Protein 3TM8 (pdb70)

Structure (mmCIF, N/CA/C/O backbone):
data_3TM8
#
_entry.id   3TM8
#
_cell.length_a   47.170
_cell.length_b   79.840
_cell.length_c   84.750
_cell.angle_alpha   90.00
_cell.angle_beta   95.99
_cell.angle_gamma   90.00
#
_symmetry.space_group_name_H-M   'P 1 21 1'
#
loop_
_entity.id
_entity.type
_entity.pdbx_description
1 polymer 'Uncharacterized protein'
2 non-polymer 'PHOSPHATE ION'
3 non-polymer 'FE (III) ION'
4 non-polymer 'DIMETHYL SULFOXIDE'
5 non-polymer 1,2-ETHANEDIOL
6 water water
#
loop_
_atom_site.group_PDB
_atom_site.id
_atom_site.type_symbol
_atom_site.label_atom_id
_atom_site.label_alt_id
_atom_site.label_comp_id
_atom_site.label_asym_id
_atom_site.label_entity_id
_atom_site.label_seq_id
_atom_site.pdbx_PDB_ins_code
_atom_site.Cartn_x
_atom_site.Cartn_y
_atom_site.Cartn_z
_atom_site.occupancy
_atom_site.B_iso_or_equiv
_atom_site.auth_seq_id
_atom_site.auth_comp_id
_atom_site.auth_asym_id
_atom_site.auth_atom_id
_atom_site.pdbx_PDB_model_num
ATOM 1 N N . HIS A 1 20 ? 6.067 -26.632 -27.564 1.00 30.36 0 HIS A N 1
ATOM 2 C CA . HIS A 1 20 ? 7.439 -26.230 -27.272 1.00 29.42 0 HIS A CA 1
ATOM 3 C C . HIS A 1 20 ? 7.699 -24.779 -27.661 1.00 29.42 0 HIS A C 1
ATOM 4 O O . HIS A 1 20 ? 8.276 -24.016 -26.887 1.00 30.29 0 HIS A O 1
ATOM 11 N N . MET A 1 21 ? 7.273 -24.401 -28.862 1.00 23.79 1 MET A N 1
ATOM 12 C CA . MET A 1 21 ? 7.573 -23.070 -29.373 1.00 21.41 1 MET A CA 1
ATOM 13 C C . MET A 1 21 ? 6.692 -21.990 -28.747 1.00 18.75 1 MET A C 1
ATOM 14 O O . MET A 1 21 ? 5.525 -22.208 -28.414 1.00 18.50 1 MET A O 1
ATOM 19 N N . ASP A 1 22 ? 7.288 -20.824 -28.568 1.00 17.15 2 ASP A N 1
ATOM 20 C CA . ASP A 1 22 ? 6.593 -19.704 -27.975 1.00 15.54 2 ASP A CA 1
ATOM 21 C C . ASP A 1 22 ? 6.018 -18.855 -29.090 1.00 10.52 2 ASP A C 1
ATOM 22 O O . ASP A 1 22 ? 6.624 -18.740 -30.157 1.00 9.74 2 ASP A O 1
ATOM 27 N N . TYR A 1 23 ? 4.842 -18.280 -28.837 1.00 8.39 3 TYR A N 1
ATOM 28 C CA . TYR A 1 23 ? 4.207 -17.340 -29.752 1.00 8.06 3 TYR A CA 1
ATOM 29 C C . TYR A 1 23 ? 3.966 -16.006 -29.059 1.00 7.90 3 TYR A C 1
ATOM 30 O O . TYR A 1 23 ? 3.877 -15.934 -27.831 1.00 9.36 3 TYR A O 1
ATOM 39 N N . VAL A 1 24 ? 3.865 -14.953 -29.861 1.00 8.16 4 VAL A N 1
ATOM 40 C CA . VAL A 1 24 ? 3.440 -13.652 -29.361 1.00 9.20 4 VAL A CA 1
ATOM 41 C C . VAL A 1 24 ? 2.334 -13.127 -30.261 1.00 7.72 4 VAL A C 1
ATOM 42 O O . VAL A 1 24 ? 2.298 -13.424 -31.458 1.00 6.77 4 VAL A O 1
ATOM 46 N N . SER A 1 25 ? 1.418 -12.360 -29.678 1.00 8.13 5 SER A N 1
ATOM 47 C CA A SER A 1 25 ? 0.302 -11.843 -30.450 0.50 8.37 5 SER A CA 1
ATOM 48 C CA B SER A 1 25 ? 0.285 -11.800 -30.404 0.50 8.46 5 SER A CA 1
ATOM 49 C C . SER A 1 25 ? 0.676 -10.575 -31.212 1.00 7.40 5 SER A C 1
ATOM 50 O O . SER A 1 25 ? 1.517 -9.780 -30.780 1.00 8.60 5 SER A O 1
ATOM 55 N N . ILE A 1 26 ? 0.051 -10.426 -32.369 1.00 6.03 6 ILE A N 1
ATOM 56 C CA . ILE A 1 26 ? 0.131 -9.210 -33.165 1.00 6.48 6 ILE A CA 1
ATOM 57 C C . ILE A 1 26 ? -1.292 -8.821 -33.561 1.00 6.45 6 ILE A C 1
ATOM 58 O O . ILE A 1 26 ? -2.176 -9.672 -33.632 1.00 7.90 6 ILE A O 1
ATOM 63 N N . ARG A 1 27 ? -1.519 -7.539 -33.814 1.00 5.22 7 ARG A N 1
ATOM 64 C CA . ARG A 1 27 ? -2.829 -7.096 -34.269 1.00 6.24 7 ARG A CA 1
ATOM 65 C C . ARG A 1 27 ? -2.878 -7.149 -35.785 1.00 4.76 7 ARG A C 1
ATOM 66 O O . ARG A 1 27 ? -1.965 -6.705 -36.472 1.00 5.90 7 ARG A O 1
ATOM 74 N N . VAL A 1 28 ? -3.958 -7.706 -36.311 1.00 5.97 8 VAL A N 1
ATOM 75 C CA A VAL A 1 28 ? -4.027 -7.971 -37.738 0.50 6.92 8 VAL A CA 1
ATOM 76 C CA B VAL A 1 28 ? -4.045 -7.972 -37.742 0.50 6.97 8 VAL A CA 1
ATOM 77 C C . VAL A 1 28 ? -3.995 -6.701 -38.587 1.00 5.58 8 VAL A C 1
ATOM 78 O O . VAL A 1 28 ? -3.564 -6.736 -39.735 1.00 6.64 8 VAL A O 1
ATOM 85 N N . SER A 1 29 ? -4.423 -5.574 -38.021 1.00 5.24 9 SER A N 1
ATOM 86 C CA . SER A 1 29 ? -4.404 -4.333 -38.790 1.00 6.86 9 SER A CA 1
ATOM 87 C C . SER A 1 29 ? -2.991 -3.835 -39.100 1.00 6.38 9 SER A C 1
ATOM 88 O O . SER A 1 29 ? -2.838 -2.885 -39.855 1.00 7.67 9 SER A O 1
ATOM 91 N N . THR A 1 30 ? -1.973 -4.468 -38.517 1.00 5.08 10 THR A N 1
ATOM 92 C CA . THR A 1 30 ? -0.585 -4.140 -38.829 1.00 5.73 10 THR A CA 1
ATOM 93 C C . THR A 1 30 ? -0.045 -4.880 -40.054 1.00 6.40 10 THR A C 1
ATOM 94 O O . THR A 1 30 ? 1.103 -4.671 -40.432 1.00 7.36 10 THR A O 1
ATOM 98 N N . LEU A 1 31 ? -0.847 -5.766 -40.648 1.00 6.43 11 LEU A N 1
ATOM 99 C CA . LEU A 1 31 ? -0.420 -6.526 -41.826 1.00 6.64 11 LEU A CA 1
ATOM 100 C C . LEU A 1 31 ? -1.035 -5.891 -43.064 1.00 6.40 11 LEU A C 1
ATOM 101 O O . LEU A 1 31 ? -2.187 -6.162 -43.409 1.00 7.14 11 LEU A O 1
ATOM 106 N N . ARG A 1 32 ? -0.279 -4.997 -43.697 1.00 6.63 12 ARG A N 1
ATOM 107 C CA . ARG A 1 32 ? -0.814 -4.175 -44.770 1.00 7.24 12 ARG A CA 1
ATOM 108 C C . ARG A 1 32 ? 0.278 -3.874 -45.776 1.00 7.10 12 ARG A C 1
ATOM 109 O O . ARG A 1 32 ? 1.466 -3.932 -45.450 1.00 7.94 12 ARG A O 1
ATOM 117 N N . GLY A 1 33 ? -0.126 -3.533 -46.993 1.00 8.47 13 GLY A N 1
ATOM 118 C CA . GLY A 1 33 ? 0.811 -3.059 -47.989 1.00 9.80 13 GLY A CA 1
ATOM 119 C C . GLY A 1 33 ? 1.625 -4.150 -48.649 1.00 9.86 13 GLY A C 1
ATOM 120 O O . GLY A 1 33 ? 1.430 -5.347 -48.399 1.00 10.38 13 GLY A O 1
ATOM 121 N N . ASP A 1 34 ? 2.556 -3.717 -49.491 1.00 10.75 14 ASP A N 1
ATOM 122 C CA . ASP A 1 34 ? 3.290 -4.614 -50.377 1.00 12.89 14 ASP A CA 1
ATOM 123 C C . ASP A 1 34 ? 4.600 -5.182 -49.814 1.00 12.06 14 ASP A C 1
ATOM 124 O O . ASP A 1 34 ? 5.248 -5.995 -50.472 1.00 12.90 14 ASP A O 1
ATOM 129 N N . GLN A 1 35 ? 4.991 -4.780 -48.607 1.00 11.46 15 GLN A N 1
ATOM 130 C CA . GLN A 1 35 ? 6.212 -5.331 -48.021 1.00 10.79 15 GLN A CA 1
ATOM 131 C C . GLN A 1 35 ? 6.038 -6.824 -47.750 1.00 9.72 15 GLN A C 1
ATOM 132 O O . GLN A 1 35 ? 5.041 -7.241 -47.177 1.00 9.90 15 GLN A O 1
ATOM 138 N N . LYS A 1 36 ? 7.011 -7.629 -48.161 1.00 10.34 16 LYS A N 1
ATOM 139 C CA . LYS A 1 36 ? 6.931 -9.069 -47.928 1.00 10.98 16 LYS A CA 1
ATOM 140 C C . LYS A 1 36 ? 7.264 -9.376 -46.476 1.00 11.19 16 LYS A C 1
ATOM 141 O O . LYS A 1 36 ? 8.263 -8.883 -45.945 1.00 12.38 16 LYS A O 1
ATOM 147 N N . ILE A 1 37 ? 6.443 -10.193 -45.826 1.00 10.01 17 ILE A N 1
ATOM 148 C CA . ILE A 1 37 ? 6.703 -10.527 -44.435 1.00 9.33 17 ILE A CA 1
ATOM 149 C C . ILE A 1 37 ? 7.838 -11.542 -44.349 1.00 10.22 17 ILE A C 1
ATOM 150 O O . ILE A 1 37 ? 7.922 -12.443 -45.172 1.00 12.45 17 ILE A O 1
ATOM 155 N N . ASP A 1 38 ? 8.718 -11.382 -43.366 1.00 10.75 18 ASP A N 1
ATOM 156 C CA . ASP A 1 38 ? 9.809 -12.332 -43.136 1.00 11.82 18 ASP A CA 1
ATOM 157 C C . ASP A 1 38 ? 9.534 -13.091 -41.841 1.00 10.85 18 ASP A C 1
ATOM 158 O O . ASP A 1 38 ? 10.432 -13.297 -41.021 1.00 14.61 18 ASP A O 1
ATOM 163 N N . PHE A 1 39 ? 8.275 -13.481 -41.664 1.00 9.47 19 PHE A N 1
ATOM 164 C CA . PHE A 1 39 ? 7.826 -14.280 -40.526 1.00 8.57 19 PHE A CA 1
ATOM 165 C C . PHE A 1 39 ? 6.545 -15.013 -40.922 1.00 7.22 19 PHE A C 1
ATOM 166 O O . PHE A 1 39 ? 5.816 -14.558 -41.803 1.00 8.91 19 PHE A O 1
ATOM 174 N N . ASN A 1 40 ? 6.282 -16.164 -40.305 1.00 6.87 20 ASN A N 1
ATOM 175 C CA . ASN A 1 40 ? 4.963 -16.787 -40.408 1.00 7.42 20 ASN A CA 1
ATOM 176 C C . ASN A 1 40 ? 3.958 -16.070 -39.515 1.00 6.79 20 ASN A C 1
ATOM 177 O O . ASN A 1 40 ? 4.335 -15.460 -38.523 1.00 7.36 20 ASN A O 1
ATOM 182 N N . ALA A 1 41 ? 2.670 -16.206 -39.827 1.00 6.68 21 ALA A N 1
ATOM 183 C CA . ALA A 1 41 ? 1.618 -15.758 -38.912 1.00 6.75 21 ALA A CA 1
ATOM 184 C C . ALA A 1 41 ? 0.539 -16.826 -38.806 1.00 6.66 21 ALA A C 1
ATOM 185 O O . ALA A 1 41 ? 0.196 -17.489 -39.792 1.00 7.62 21 ALA A O 1
ATOM 187 N N . TYR A 1 42 ? 0.028 -16.984 -37.593 1.00 6.46 22 TYR A N 1
ATOM 188 C CA . TYR A 1 42 ? -0.859 -18.071 -37.230 1.00 6.48 22 TYR A CA 1
ATOM 189 C C . TYR A 1 42 ? -2.203 -17.536 -36.764 1.00 6.02 22 TYR A C 1
ATOM 190 O O . TYR A 1 42 ? -2.278 -16.476 -36.136 1.00 6.81 22 TYR A O 1
ATOM 199 N N . VAL A 1 43 ? -3.263 -18.271 -37.090 1.00 6.48 23 VAL A N 1
ATOM 200 C CA . VAL A 1 43 ? -4.603 -17.989 -36.596 1.00 7.08 23 VAL A CA 1
ATOM 201 C C . VAL A 1 43 ? -4.927 -19.030 -35.527 1.00 6.52 23 VAL A C 1
ATOM 202 O O . VAL A 1 43 ? -4.666 -20.223 -35.707 1.00 8.39 23 VAL A O 1
ATOM 206 N N . LYS A 1 44 ? -5.490 -18.584 -34.412 1.00 7.52 24 LYS A N 1
ATOM 207 C CA . LYS A 1 44 ? -5.851 -19.504 -33.344 1.00 8.52 24 LYS A CA 1
ATOM 208 C C . LYS A 1 44 ? -7.204 -20.143 -33.632 1.00 8.62 24 LYS A C 1
ATOM 209 O O . LYS A 1 44 ? -8.204 -19.448 -33.763 1.00 10.40 24 LYS A O 1
ATOM 215 N N . ILE A 1 45 ? -7.223 -21.468 -33.756 1.00 7.69 25 ILE A N 1
ATOM 216 C CA A ILE A 1 45 ? -8.471 -22.196 -33.936 0.50 8.69 25 ILE A CA 1
ATOM 217 C CA B ILE A 1 45 ? -8.461 -22.215 -33.964 0.50 8.64 25 ILE A CA 1
ATOM 218 C C . ILE A 1 45 ? -8.529 -23.317 -32.914 1.00 8.51 25 ILE A C 1
ATOM 219 O O . ILE A 1 45 ? -7.603 -24.116 -32.810 1.00 9.36 25 ILE A O 1
ATOM 228 N N . ASN A 1 46 ? -9.614 -23.361 -32.146 1.00 9.33 26 ASN A N 1
ATOM 229 C CA . ASN A 1 46 ? -9.728 -24.329 -31.062 1.00 10.54 26 ASN A CA 1
ATOM 230 C C . ASN A 1 46 ? -8.473 -24.331 -30.186 1.00 12.05 26 ASN A C 1
ATOM 231 O O . ASN A 1 46 ? -7.970 -25.386 -29.791 1.00 13.67 26 ASN A O 1
ATOM 236 N N . ASP A 1 47 ? -7.979 -23.127 -29.903 1.00 12.22 27 ASP A N 1
ATOM 237 C CA . ASP A 1 47 ? -6.798 -22.897 -29.064 1.00 13.75 27 ASP A CA 1
ATOM 238 C C . ASP A 1 47 ? -5.481 -23.509 -29.564 1.00 13.05 27 ASP A C 1
ATOM 239 O O . ASP A 1 47 ? -4.552 -23.704 -28.781 1.00 15.29 27 ASP A O 1
ATOM 244 N N . LYS A 1 48 ? -5.400 -23.788 -30.862 1.00 9.99 28 LYS A N 1
ATOM 245 C CA . LYS A 1 48 ? -4.151 -24.210 -31.487 1.00 9.43 28 LYS A CA 1
ATOM 246 C C . LYS A 1 48 ? -3.725 -23.154 -32.488 1.00 8.63 28 LYS A C 1
ATOM 247 O O . LYS A 1 48 ? -4.578 -22.518 -33.108 1.00 7.82 28 LYS A O 1
ATOM 253 N N . MET A 1 49 ? -2.414 -23.001 -32.668 1.00 8.45 29 MET A N 1
ATOM 254 C CA . MET A 1 49 ? -1.877 -22.003 -33.588 1.00 8.57 29 MET A CA 1
ATOM 255 C C . MET A 1 49 ? -1.738 -22.607 -34.972 1.00 7.81 29 MET A C 1
ATOM 256 O O . MET A 1 49 ? -0.888 -23.464 -35.205 1.00 9.63 29 MET A O 1
ATOM 261 N N . ILE A 1 50 ? -2.582 -22.166 -35.891 1.00 6.42 30 ILE A N 1
ATOM 262 C CA . ILE A 1 50 ? -2.638 -22.748 -37.219 1.00 8.37 30 ILE A CA 1
ATOM 263 C C . ILE A 1 50 ? -1.987 -21.821 -38.238 1.00 7.57 30 ILE A C 1
ATOM 264 O O . ILE A 1 50 ? -2.392 -20.667 -38.395 1.00 7.09 30 ILE A O 1
ATOM 269 N N . LEU A 1 51 ? -0.971 -22.319 -38.930 1.00 7.35 31 LEU A N 1
ATOM 270 C CA . LEU A 1 51 ? -0.261 -21.508 -39.914 1.00 7.81 31 LEU A CA 1
ATOM 271 C C . LEU A 1 51 ? -1.222 -20.983 -40.978 1.00 7.77 31 LEU A C 1
ATOM 272 O O . LEU A 1 51 ? -1.979 -21.755 -41.568 1.00 8.44 31 LEU A O 1
ATOM 277 N N . TYR A 1 52 ? -1.186 -19.673 -41.219 1.00 7.00 32 TYR A N 1
ATOM 278 C CA . TYR A 1 52 ? -2.087 -19.043 -42.174 1.00 7.57 32 TYR A CA 1
ATOM 279 C C . TYR A 1 52 ? -1.333 -18.148 -43.169 1.00 7.54 32 TYR A C 1
ATOM 280 O O . TYR A 1 52 ? -1.602 -18.190 -44.369 1.00 9.34 32 TYR A O 1
ATOM 289 N N . LEU A 1 53 ? -0.402 -17.336 -42.668 1.00 7.91 33 LEU A N 1
ATOM 290 C CA . LEU A 1 53 ? 0.430 -16.502 -43.529 1.00 8.27 33 LEU A CA 1
ATOM 291 C C . LEU A 1 53 ? 1.861 -17.014 -43.499 1.00 8.39 33 LEU A C 1
ATOM 292 O O . LEU A 1 53 ? 2.399 -17.331 -42.437 1.00 8.89 33 LEU A O 1
ATOM 297 N N . ARG A 1 54 ? 2.484 -17.072 -44.665 1.00 10.11 34 ARG A N 1
ATOM 298 C CA . ARG A 1 54 ? 3.820 -17.639 -44.766 1.00 10.84 34 ARG A CA 1
ATOM 299 C C . ARG A 1 54 ? 4.856 -16.596 -45.121 1.00 10.51 34 ARG A C 1
ATOM 300 O O . ARG A 1 54 ? 4.540 -15.585 -45.732 1.00 11.16 34 ARG A O 1
ATOM 308 N N . ARG A 1 55 ? 6.102 -16.861 -44.739 1.00 11.46 35 ARG A N 1
ATOM 309 C CA . ARG A 1 55 ? 7.209 -15.997 -45.111 1.00 11.71 35 ARG A CA 1
ATOM 310 C C . ARG A 1 55 ? 7.130 -15.701 -46.605 1.00 11.55 35 ARG A C 1
ATOM 311 O O . ARG A 1 55 ? 6.980 -16.610 -47.422 1.00 12.08 35 ARG A O 1
ATOM 319 N N . GLY A 1 56 ? 7.207 -14.423 -46.956 1.00 11.50 36 GLY A N 1
ATOM 320 C CA . GLY A 1 56 ? 7.163 -14.006 -48.346 1.00 11.98 36 GLY A CA 1
ATOM 321 C C . GLY A 1 56 ? 5.825 -13.416 -48.768 1.00 12.47 36 GLY A C 1
ATOM 322 O O . GLY A 1 56 ? 5.716 -12.819 -49.837 1.00 15.71 36 GLY A O 1
ATOM 323 N N . ASP A 1 57 ? 4.799 -13.576 -47.938 1.00 11.60 37 ASP A N 1
ATOM 324 C CA . ASP A 1 57 ? 3.475 -13.039 -48.278 1.00 11.76 37 ASP A CA 1
ATOM 325 C C . ASP A 1 57 ? 3.398 -11.510 -48.161 1.00 10.92 37 ASP A C 1
ATOM 326 O O . ASP A 1 57 ? 4.127 -10.892 -47.389 1.00 10.48 37 ASP A O 1
ATOM 331 N N . SER A 1 58 ? 2.502 -10.906 -48.931 1.00 11.00 38 SER A N 1
ATOM 332 C CA . SER A 1 58 ? 2.220 -9.474 -48.795 1.00 10.51 38 SER A CA 1
ATOM 333 C C . SER A 1 58 ? 0.725 -9.228 -48.978 1.00 9.87 38 SER A C 1
ATOM 334 O O . SER A 1 58 ? -0.021 -10.151 -49.306 1.00 10.72 38 SER A O 1
ATOM 337 N N . PHE A 1 59 ? 0.285 -7.988 -48.775 1.00 8.82 39 PHE A N 1
ATOM 338 C CA . PHE A 1 59 ? -1.139 -7.738 -48.589 1.00 9.04 39 PHE A CA 1
ATOM 339 C C . PHE A 1 59 ? -1.671 -6.526 -49.323 1.00 10.58 39 PHE A C 1
ATOM 340 O O . PHE A 1 59 ? -2.741 -6.005 -48.994 1.00 11.17 39 PHE A O 1
ATOM 348 N N . GLU A 1 60 ? -0.940 -6.111 -50.351 1.00 10.81 40 GLU A N 1
ATOM 349 C CA . GLU A 1 60 ? -1.357 -4.972 -51.159 1.00 11.08 40 GLU A CA 1
ATOM 350 C C . GLU A 1 60 ? -2.530 -5.339 -52.077 1.00 11.34 40 GLU A C 1
ATOM 351 O O . GLU A 1 60 ? -2.687 -6.497 -52.477 1.00 12.75 40 GLU A O 1
ATOM 357 N N . GLY A 1 61 ? -3.359 -4.352 -52.406 1.00 12.28 41 GLY A N 1
ATOM 358 C CA . GLY A 1 61 ? -4.463 -4.562 -53.331 1.00 13.79 41 GLY A CA 1
ATOM 359 C C . GLY A 1 61 ? -5.399 -5.683 -52.915 1.00 13.78 41 GLY A C 1
ATOM 360 O O . GLY A 1 61 ? -5.821 -5.751 -51.762 1.00 13.02 41 GLY A O 1
ATOM 361 N N . GLU A 1 62 ? -5.711 -6.570 -53.855 1.00 15.14 42 GLU A N 1
ATOM 362 C CA . GLU A 1 62 ? -6.645 -7.665 -53.604 1.00 16.97 42 GLU A CA 1
ATOM 363 C C . GLU A 1 62 ? -6.112 -8.697 -52.613 1.00 15.13 42 GLU A C 1
ATOM 364 O O . GLU A 1 62 ? -6.878 -9.494 -52.066 1.00 14.90 42 GLU A O 1
ATOM 370 N N . ARG A 1 63 ? -4.807 -8.680 -52.370 1.00 13.95 43 ARG A N 1
ATOM 371 C CA . ARG A 1 63 ? -4.225 -9.615 -51.416 1.00 12.59 43 ARG A CA 1
ATOM 372 C C . ARG A 1 63 ? -4.737 -9.356 -50.007 1.00 11.37 43 ARG A C 1
ATOM 373 O O . ARG A 1 63 ? -4.698 -10.241 -49.159 1.00 12.07 43 ARG A O 1
ATOM 381 N N . LEU A 1 64 ? -5.233 -8.149 -49.754 1.00 10.14 44 LEU A N 1
ATOM 382 C CA . LEU A 1 64 ? -5.752 -7.828 -48.434 1.00 10.37 44 LEU A CA 1
ATOM 383 C C . LEU A 1 64 ? -7.002 -8.636 -48.095 1.00 10.92 44 LEU A C 1
ATOM 384 O O . LEU A 1 64 ? -7.337 -8.796 -46.928 1.00 10.63 44 LEU A O 1
ATOM 389 N N . LYS A 1 65 ? -7.684 -9.154 -49.112 1.00 11.89 45 LYS A N 1
ATOM 390 C CA . LYS A 1 65 ? -8.886 -9.953 -48.876 1.00 12.42 45 LYS A CA 1
ATOM 391 C C . LYS A 1 65 ? -8.617 -11.160 -47.975 1.00 11.25 45 LYS A C 1
ATOM 392 O O . LYS A 1 65 ? -9.512 -11.640 -47.280 1.00 11.27 45 LYS A O 1
ATOM 398 N N . ARG A 1 66 ? -7.380 -11.641 -47.984 1.00 9.79 46 ARG A N 1
ATOM 399 C CA . ARG A 1 66 ? -6.989 -12.741 -47.109 1.00 11.27 46 ARG A CA 1
ATOM 400 C C . ARG A 1 66 ? -7.178 -12.399 -45.629 1.00 8.65 46 ARG A C 1
ATOM 401 O O . ARG A 1 66 ? -7.219 -13.291 -44.782 1.00 9.30 46 ARG A O 1
ATOM 409 N N . LEU A 1 67 ? -7.272 -11.108 -45.320 1.00 7.72 47 LEU A N 1
ATOM 410 C CA . LEU A 1 67 ? -7.386 -10.657 -43.940 1.00 8.29 47 LEU A CA 1
ATOM 411 C C . LEU A 1 67 ? -8.726 -9.981 -43.656 1.00 9.10 47 LEU A C 1
ATOM 412 O O . LEU A 1 67 ? -8.939 -9.482 -42.554 1.00 9.71 47 LEU A O 1
ATOM 417 N N . LYS A 1 68 ? -9.610 -9.970 -44.650 1.00 9.57 48 LYS A N 1
ATOM 418 C CA . LYS A 1 68 ? -10.904 -9.295 -44.540 1.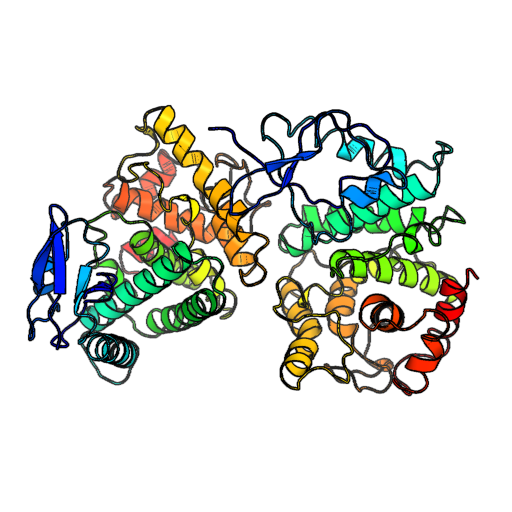00 10.96 48 LYS A CA 1
ATOM 419 C C . LYS A 1 68 ? -12.065 -10.272 -44.369 1.00 10.52 48 LYS A C 1
ATOM 420 O O . LYS A 1 68 ? -11.999 -11.413 -44.818 1.00 10.60 48 LYS A O 1
ATOM 426 N N . ASP A 1 69 ? -13.134 -9.807 -43.728 1.00 9.87 49 ASP A N 1
ATOM 427 C CA . ASP A 1 69 ? -14.376 -10.577 -43.601 1.00 10.80 49 ASP A CA 1
ATOM 428 C C . ASP A 1 69 ? -14.222 -11.847 -42.769 1.00 10.03 49 ASP A C 1
ATOM 429 O O . ASP A 1 69 ? -15.036 -12.766 -42.882 1.00 11.29 49 ASP A O 1
ATOM 434 N N . LYS A 1 70 ? -13.197 -11.885 -41.925 1.00 8.74 50 LYS A N 1
ATOM 435 C CA . LYS A 1 70 ? -12.874 -13.091 -41.171 1.00 8.52 50 LYS A CA 1
ATOM 436 C C . LYS A 1 70 ? -12.848 -12.827 -39.666 1.00 9.26 50 LYS A C 1
ATOM 437 O O . LYS A 1 70 ? -12.441 -13.684 -38.892 1.00 9.79 50 LYS A O 1
ATOM 443 N N . LYS A 1 71 ? -13.299 -11.639 -39.263 1.00 8.97 51 LYS A N 1
ATOM 444 C CA . LYS A 1 71 ? -13.317 -11.237 -37.855 1.00 9.50 51 LYS A CA 1
ATOM 445 C C . LYS A 1 71 ? -11.953 -11.399 -37.185 1.00 9.73 51 LYS A C 1
ATOM 446 O O . LYS A 1 71 ? -11.862 -11.706 -35.996 1.00 12.03 51 LYS A O 1
ATOM 452 N N . LEU A 1 72 ? -10.889 -11.177 -37.950 1.00 7.95 52 LEU A N 1
ATOM 453 C CA . LEU A 1 72 ? -9.540 -11.300 -37.425 1.00 9.22 52 LEU A CA 1
ATOM 454 C C . LEU A 1 72 ? -9.193 -10.069 -36.597 1.00 9.59 52 LEU A C 1
ATOM 455 O O . LEU A 1 72 ? -9.369 -8.928 -37.035 1.00 12.71 52 LEU A O 1
ATOM 460 N N . ARG A 1 73 ? -8.733 -10.305 -35.382 1.00 8.18 53 ARG A N 1
ATOM 461 C CA . ARG A 1 73 ? -8.305 -9.228 -34.507 1.00 9.41 53 ARG A CA 1
ATOM 462 C C . ARG A 1 73 ? -6.837 -9.442 -34.143 1.00 9.51 53 ARG A C 1
ATOM 463 O O . ARG A 1 73 ? -5.992 -8.613 -34.463 1.00 11.46 53 ARG A O 1
ATOM 471 N N . LYS A 1 74 ? -6.538 -10.553 -33.472 1.00 8.99 54 LYS A N 1
ATOM 472 C CA . LYS A 1 74 ? -5.164 -10.917 -33.155 1.00 9.26 54 LYS A CA 1
ATOM 473 C C . LYS A 1 74 ? -4.768 -12.149 -33.940 1.00 8.35 54 LYS A C 1
ATOM 474 O O . LYS A 1 74 ? -5.561 -13.084 -34.114 1.00 10.82 54 LYS A O 1
ATOM 480 N N . MET A 1 75 ? -3.524 -12.146 -34.404 1.00 7.41 55 MET A N 1
ATOM 481 C CA . MET A 1 75 ? -2.886 -13.340 -34.918 1.00 7.51 55 MET A CA 1
ATOM 482 C C . MET A 1 75 ? -1.615 -13.519 -34.113 1.00 6.34 55 MET A C 1
ATOM 483 O O . MET A 1 75 ? -1.346 -12.739 -33.197 1.00 6.84 55 MET A O 1
ATOM 488 N N . TYR A 1 76 ? -0.845 -14.552 -34.439 1.00 6.26 56 TYR A N 1
ATOM 489 C CA . TYR A 1 76 ? 0.278 -14.941 -33.609 1.00 6.16 56 TYR A CA 1
ATOM 490 C C . TYR A 1 76 ? 1.496 -15.186 -34.474 1.00 6.08 56 TYR A C 1
ATOM 491 O O . TYR A 1 76 ? 1.382 -15.638 -35.619 1.00 7.74 56 TYR A O 1
ATOM 500 N N . ILE A 1 77 ? 2.665 -14.866 -33.931 1.00 5.93 57 ILE A N 1
ATOM 501 C CA . ILE A 1 77 ? 3.922 -15.140 -34.613 1.00 6.33 57 ILE A CA 1
ATOM 502 C C . ILE A 1 77 ? 4.820 -15.881 -33.641 1.00 6.21 57 ILE A C 1
ATOM 503 O O . ILE A 1 77 ? 4.627 -15.815 -32.424 1.00 6.26 57 ILE A O 1
ATOM 508 N N . LEU A 1 78 ? 5.802 -16.598 -34.170 1.00 7.02 58 LEU A N 1
ATOM 509 C CA . LEU A 1 78 ? 6.798 -17.218 -33.312 1.00 7.67 58 LEU A CA 1
ATOM 510 C C . LEU A 1 78 ? 7.581 -16.128 -32.601 1.00 8.34 58 LEU A C 1
ATOM 511 O O . LEU A 1 78 ? 8.011 -15.156 -33.218 1.00 7.69 58 LEU A O 1
ATOM 516 N N . THR A 1 79 ? 7.783 -16.299 -31.305 1.00 9.59 59 THR A N 1
ATOM 517 C CA . THR A 1 79 ? 8.523 -15.315 -30.535 1.00 11.29 59 THR A CA 1
ATOM 518 C C . THR A 1 79 ? 9.917 -15.120 -31.124 1.00 10.86 59 THR A C 1
ATOM 519 O O . THR A 1 79 ? 10.469 -14.022 -31.100 1.00 10.98 59 THR A O 1
ATOM 523 N N . ASP A 1 80 ? 10.474 -16.184 -31.688 1.00 10.88 60 ASP A N 1
ATOM 524 C CA . ASP A 1 80 ? 11.811 -16.113 -32.264 1.00 12.94 60 ASP A CA 1
ATOM 525 C C . ASP A 1 80 ? 11.850 -15.224 -33.509 1.00 12.26 60 ASP A C 1
ATOM 526 O O . ASP A 1 80 ? 12.921 -14.813 -33.950 1.00 15.65 60 ASP A O 1
ATOM 531 N N . GLU A 1 81 ? 10.683 -14.921 -34.067 1.00 10.63 61 GLU A N 1
ATOM 532 C CA . GLU A 1 81 ? 10.592 -14.066 -35.250 1.00 10.57 61 GLU A CA 1
ATOM 533 C C . GLU A 1 81 ? 10.067 -12.662 -34.931 1.00 9.34 61 GLU A C 1
ATOM 534 O O . GLU A 1 81 ? 9.752 -11.879 -35.833 1.00 9.97 61 GLU A O 1
ATOM 540 N N . GLU A 1 82 ? 9.995 -12.330 -33.650 1.00 9.12 62 GLU A N 1
ATOM 541 C CA . GLU A 1 82 ? 9.426 -11.048 -33.256 1.00 9.69 62 GLU A CA 1
ATOM 542 C C . GLU A 1 82 ? 10.232 -9.863 -33.796 1.00 9.20 62 GLU A C 1
ATOM 543 O O . GLU A 1 82 ? 9.664 -8.835 -34.177 1.00 9.94 62 GLU A O 1
ATOM 549 N N . ASN A 1 83 ? 11.551 -10.002 -33.845 1.00 9.76 63 ASN A N 1
ATOM 550 C CA . ASN A 1 83 ? 12.371 -8.921 -34.381 1.00 11.86 63 ASN A CA 1
ATOM 551 C C . ASN A 1 83 ? 12.043 -8.644 -35.848 1.00 10.60 63 ASN A C 1
ATOM 552 O O . ASN A 1 83 ? 11.983 -7.488 -36.270 1.00 11.52 63 ASN A O 1
ATOM 557 N N . SER A 1 84 ? 11.837 -9.702 -36.629 1.00 10.02 64 SER A N 1
ATOM 558 C CA A SER A 1 84 ? 11.449 -9.542 -38.026 0.50 11.07 64 SER A CA 1
ATOM 559 C CA B SER A 1 84 ? 11.450 -9.550 -38.029 0.50 9.85 64 SER A CA 1
ATOM 560 C C . SER A 1 84 ? 10.128 -8.784 -38.150 1.00 8.97 64 SER A C 1
ATOM 561 O O . SER A 1 84 ? 9.971 -7.921 -39.025 1.00 10.75 64 SER A O 1
ATOM 566 N N . TYR A 1 85 ? 9.177 -9.099 -37.272 1.00 8.26 65 TYR A N 1
ATOM 567 C CA . TYR A 1 85 ? 7.896 -8.401 -37.246 1.00 7.12 65 TYR A CA 1
ATOM 568 C C . TYR A 1 85 ? 8.066 -6.924 -36.872 1.00 6.58 65 TYR A C 1
ATOM 569 O O . TYR A 1 85 ? 7.500 -6.036 -37.515 1.00 7.19 65 TYR A O 1
ATOM 578 N N . ARG A 1 86 ? 8.846 -6.658 -35.833 1.00 7.85 66 ARG A N 1
ATOM 579 C CA . ARG A 1 86 ? 9.029 -5.277 -35.402 1.00 8.96 66 ARG A CA 1
ATOM 580 C C . ARG A 1 86 ? 9.648 -4.427 -36.505 1.00 9.31 66 ARG A C 1
ATOM 581 O O . ARG A 1 86 ? 9.258 -3.269 -36.710 1.00 9.96 66 ARG A O 1
ATOM 589 N N . THR A 1 87 ? 10.625 -4.986 -37.214 1.00 9.42 67 THR A N 1
ATOM 590 C CA A THR A 1 87 ? 11.274 -4.242 -38.291 0.50 9.21 67 THR A CA 1
ATOM 591 C CA B THR A 1 87 ? 11.276 -4.248 -38.287 0.50 9.87 67 THR A CA 1
ATOM 592 C C . THR A 1 87 ? 10.332 -4.075 -39.478 1.00 9.20 67 THR A C 1
ATOM 593 O O . THR A 1 87 ? 10.325 -3.031 -40.121 1.00 9.40 67 THR A O 1
ATOM 600 N N . TYR A 1 88 ? 9.527 -5.096 -39.753 1.00 8.09 68 TYR A N 1
ATOM 601 C CA . TYR A 1 88 ? 8.507 -5.006 -40.792 1.00 8.33 68 TYR A CA 1
ATOM 602 C C . TYR A 1 88 ? 7.555 -3.847 -40.519 1.00 7.57 68 TYR A C 1
ATOM 603 O O . TYR A 1 88 ? 7.273 -3.029 -41.399 1.00 7.75 68 TYR A O 1
ATOM 612 N N . LEU A 1 89 ? 7.073 -3.770 -39.287 1.00 7.78 69 LEU A N 1
ATOM 613 C CA . LEU A 1 89 ? 6.102 -2.747 -38.935 1.00 7.49 69 LEU A CA 1
ATOM 614 C C . LEU A 1 89 ? 6.694 -1.347 -39.008 1.00 7.45 69 LEU A C 1
ATOM 615 O O . LEU A 1 89 ? 6.092 -0.428 -39.568 1.00 8.04 69 LEU A O 1
ATOM 620 N N . GLN A 1 90 ? 7.893 -1.187 -38.463 1.00 8.65 70 GLN A N 1
ATOM 621 C CA . GLN A 1 90 ? 8.498 0.133 -38.449 1.00 10.31 70 GLN A CA 1
ATOM 622 C C . GLN A 1 90 ? 8.795 0.596 -39.873 1.00 8.48 70 GLN A C 1
ATOM 623 O O . GLN A 1 90 ? 8.575 1.764 -40.212 1.00 9.02 70 GLN A O 1
ATOM 629 N N . LYS A 1 91 ? 9.281 -0.311 -40.714 1.00 8.89 71 LYS A N 1
ATOM 630 C CA . LYS A 1 91 ? 9.509 0.029 -42.119 1.00 9.02 71 LYS A CA 1
ATOM 631 C C . LYS A 1 91 ? 8.207 0.402 -42.840 1.00 8.73 71 LYS A C 1
ATOM 632 O O . LYS A 1 91 ? 8.170 1.349 -43.617 1.00 9.16 71 LYS A O 1
ATOM 638 N N . ASN A 1 92 ? 7.134 -0.331 -42.571 1.00 8.25 72 ASN A N 1
ATOM 639 C CA . ASN A 1 92 ? 5.848 -0.010 -43.172 1.00 7.17 72 ASN A CA 1
ATOM 640 C C . ASN A 1 92 ? 5.414 1.401 -42.825 1.00 6.11 72 ASN A C 1
ATOM 641 O O . ASN A 1 92 ? 5.026 2.181 -43.697 1.00 8.50 72 ASN A O 1
ATOM 646 N N . ILE A 1 93 ? 5.464 1.735 -41.542 1.00 6.91 73 ILE A N 1
ATOM 647 C CA A ILE A 1 93 ? 5.039 3.047 -41.045 0.50 9.19 73 ILE A CA 1
ATOM 648 C CA B ILE A 1 93 ? 4.968 3.051 -41.157 0.50 8.71 73 ILE A CA 1
ATOM 649 C C . ILE A 1 93 ? 5.897 4.178 -41.614 1.00 8.93 73 ILE A C 1
ATOM 650 O O . ILE A 1 93 ? 5.415 5.207 -42.075 1.00 8.65 73 ILE A O 1
ATOM 659 N N . GLU A 1 94 ? 7.208 3.989 -41.544 1.00 9.02 74 GLU A N 1
ATOM 660 C CA . GLU A 1 94 ? 8.120 5.018 -42.036 1.00 10.05 74 GLU A CA 1
ATOM 661 C C . GLU A 1 94 ? 7.901 5.264 -43.521 1.00 10.53 74 GLU A C 1
ATOM 662 O O . GLU A 1 94 ? 7.832 6.412 -43.971 1.00 13.17 74 GLU A O 1
ATOM 668 N N . THR A 1 95 ? 7.788 4.186 -44.289 1.00 9.96 75 THR A N 1
ATOM 669 C CA . THR A 1 95 ? 7.593 4.329 -45.724 1.00 11.06 75 THR A CA 1
ATOM 670 C C . THR A 1 95 ? 6.228 4.951 -46.043 1.00 9.39 75 THR A C 1
ATOM 671 O O . THR A 1 95 ? 6.143 5.829 -46.892 1.00 11.48 75 THR A O 1
ATOM 675 N N . ALA A 1 96 ? 5.175 4.524 -45.347 1.00 7.96 76 ALA A N 1
ATOM 676 C CA . ALA A 1 96 ? 3.825 5.023 -45.621 1.00 8.31 76 ALA A CA 1
ATOM 677 C C . ALA A 1 96 ? 3.643 6.517 -45.345 1.00 7.38 76 ALA A C 1
ATOM 678 O O . ALA A 1 96 ? 2.998 7.215 -46.120 1.00 8.61 76 ALA A O 1
ATOM 680 N N . TYR A 1 97 ? 4.177 7.003 -44.231 1.00 7.31 77 TYR A N 1
ATOM 681 C CA . TYR A 1 97 ? 4.031 8.427 -43.909 1.00 8.43 77 TYR A CA 1
ATOM 682 C C . TYR A 1 97 ? 4.910 9.337 -44.777 1.00 8.79 77 TYR A C 1
ATOM 683 O O . TYR A 1 97 ? 4.664 10.531 -44.863 1.00 10.45 77 TYR A O 1
ATOM 692 N N . ASP A 1 98 ? 5.930 8.768 -45.410 1.00 9.25 78 ASP A N 1
ATOM 693 C CA . ASP A 1 98 ? 6.859 9.515 -46.259 1.00 10.56 78 ASP A CA 1
ATOM 694 C C . ASP A 1 98 ? 6.160 10.038 -47.521 1.00 12.07 78 ASP A C 1
ATOM 695 O O . ASP A 1 98 ? 5.738 9.259 -48.372 1.00 13.78 78 ASP A O 1
ATOM 700 N N . ASP A 1 99 ? 6.051 11.357 -47.650 1.00 12.31 79 ASP A N 1
ATOM 701 C CA . ASP A 1 99 ? 5.372 11.956 -48.799 1.00 13.87 79 ASP A CA 1
ATOM 702 C C . ASP A 1 99 ? 6.239 12.036 -50.061 1.00 14.05 79 ASP A C 1
ATOM 703 O O . ASP A 1 99 ? 5.769 12.498 -51.098 1.00 15.73 79 ASP A O 1
ATOM 708 N N . THR A 1 100 ? 7.493 11.591 -49.982 1.00 12.77 80 THR A N 1
ATOM 709 C CA . THR A 1 100 ? 8.421 11.748 -51.103 1.00 12.97 80 THR A CA 1
ATOM 710 C C . THR A 1 100 ? 8.570 10.510 -51.994 1.00 15.75 80 THR A C 1
ATOM 711 O O . THR A 1 100 ? 9.314 10.543 -52.972 1.00 18.74 80 THR A O 1
ATOM 715 N N . THR A 1 101 ? 7.876 9.424 -51.667 1.00 17.37 81 THR A N 1
ATOM 716 C CA . THR A 1 101 ? 8.150 8.137 -52.307 1.00 19.41 81 THR A CA 1
ATOM 717 C C . THR A 1 101 ? 7.468 7.936 -53.658 1.00 21.56 81 THR A C 1
ATOM 718 O O . THR A 1 101 ? 7.971 7.201 -54.509 1.00 23.88 81 THR A O 1
ATOM 722 N N . GLY A 1 102 ? 6.315 8.565 -53.847 1.00 20.58 82 GLY A N 1
ATOM 723 C CA . GLY A 1 102 ? 5.519 8.318 -55.035 1.00 21.34 82 GLY A CA 1
ATOM 724 C C . GLY A 1 102 ? 4.778 6.993 -54.947 1.00 22.01 82 GLY A C 1
ATOM 725 O O . GLY A 1 102 ? 4.202 6.524 -55.931 1.00 23.56 82 GLY A O 1
ATOM 726 N N . LYS A 1 103 ? 4.803 6.385 -53.765 1.00 20.20 83 LYS A N 1
ATOM 727 C CA . LYS A 1 103 ? 4.094 5.132 -53.519 1.00 19.57 83 LYS A CA 1
ATOM 728 C C . LYS A 1 103 ? 2.599 5.327 -53.740 1.00 18.14 83 LYS A C 1
ATOM 729 O O . LYS A 1 103 ? 2.060 6.381 -53.414 1.00 18.28 83 LYS A O 1
ATOM 735 N N . ASP A 1 104 ? 1.935 4.306 -54.282 1.00 17.32 84 ASP A N 1
ATOM 736 C CA . ASP A 1 104 ? 0.492 4.345 -54.501 1.00 17.32 84 ASP A CA 1
ATOM 737 C C . ASP A 1 104 ? -0.228 4.775 -53.233 1.00 12.81 84 ASP A C 1
ATOM 738 O O . ASP A 1 104 ? -0.002 4.211 -52.156 1.00 12.98 84 ASP A O 1
ATOM 743 N N . ILE A 1 105 ? -1.101 5.768 -53.363 1.00 12.11 85 ILE A N 1
ATOM 744 C CA . ILE A 1 105 ? -1.794 6.323 -52.206 1.00 11.69 85 ILE A CA 1
ATOM 745 C C . ILE A 1 105 ? -2.651 5.275 -51.491 1.00 10.30 85 ILE A C 1
ATOM 746 O O . ILE A 1 105 ? -2.780 5.309 -50.274 1.00 9.53 85 ILE A O 1
ATOM 751 N N . GLN A 1 106 ? -3.220 4.335 -52.236 1.00 10.53 86 GLN A N 1
ATOM 752 C CA . GLN A 1 106 ? -4.037 3.312 -51.586 1.00 10.15 86 GLN A CA 1
ATOM 753 C C . GLN A 1 106 ? -3.198 2.437 -50.662 1.00 10.13 86 GLN A C 1
ATOM 754 O O . GLN A 1 106 ? -3.644 2.060 -49.573 1.00 10.27 86 GLN A O 1
ATOM 760 N N . THR A 1 107 ? -1.983 2.115 -51.091 1.00 9.58 87 THR A N 1
ATOM 761 C CA . THR A 1 107 ? -1.107 1.305 -50.268 1.00 9.88 87 THR A CA 1
ATOM 762 C C . THR A 1 107 ? -0.663 2.074 -49.029 1.00 9.04 87 THR A C 1
ATOM 763 O O . THR A 1 107 ? -0.632 1.531 -47.929 1.00 8.01 87 THR A O 1
ATOM 767 N N . ARG A 1 108 ? -0.336 3.351 -49.205 1.00 8.50 88 ARG A N 1
ATOM 768 C CA . ARG A 1 108 ? 0.006 4.193 -48.063 1.00 8.14 88 ARG A CA 1
ATOM 769 C C . ARG A 1 108 ? -1.163 4.263 -47.075 1.00 6.50 88 ARG A C 1
ATOM 770 O O . ARG A 1 108 ? -0.972 4.117 -45.865 1.00 6.74 88 ARG A O 1
ATOM 778 N N . ALA A 1 109 ? -2.371 4.478 -47.595 1.00 7.06 89 ALA A N 1
ATOM 779 C CA . ALA A 1 109 ? -3.572 4.542 -46.770 1.00 7.11 89 ALA A CA 1
ATOM 780 C C . ALA A 1 109 ? -3.853 3.212 -46.078 1.00 6.58 89 ALA A C 1
ATOM 781 O O . ALA A 1 109 ? -4.227 3.197 -44.910 1.00 6.52 89 ALA A O 1
ATOM 783 N N . ASP A 1 110 ? -3.675 2.098 -46.787 1.00 6.78 90 ASP A N 1
ATOM 784 C CA . ASP A 1 110 ? -3.859 0.773 -46.174 1.00 7.57 90 ASP A CA 1
ATOM 785 C C . ASP A 1 110 ? -2.978 0.652 -44.933 1.00 5.89 90 ASP A C 1
ATOM 786 O O . ASP A 1 110 ? -3.424 0.229 -43.867 1.00 6.16 90 ASP A O 1
ATOM 791 N N . ILE A 1 111 ? -1.709 1.017 -45.075 1.00 5.88 91 ILE A N 1
ATOM 792 C CA . ILE A 1 111 ? -0.790 0.906 -43.958 1.00 5.26 91 ILE A CA 1
ATOM 793 C C . ILE A 1 111 ? -1.166 1.860 -42.830 1.00 5.29 91 ILE A C 1
ATOM 794 O O . ILE A 1 111 ? -1.234 1.472 -41.670 1.00 5.60 91 ILE A O 1
ATOM 799 N N . ILE A 1 112 ? -1.411 3.120 -43.171 1.00 5.05 92 ILE A N 1
ATOM 800 C CA . ILE A 1 112 ? -1.647 4.122 -42.138 1.00 5.13 92 ILE A CA 1
ATOM 801 C C . ILE A 1 112 ? -2.986 3.897 -41.410 1.00 4.74 92 ILE A C 1
ATOM 802 O O . ILE A 1 112 ? -3.049 3.998 -40.183 1.00 5.62 92 ILE A O 1
ATOM 807 N N . GLN A 1 113 ? -4.042 3.571 -42.149 1.00 4.52 93 GLN A N 1
ATOM 808 C CA . GLN A 1 113 ? -5.324 3.250 -41.519 1.00 5.05 93 GLN A CA 1
ATOM 809 C C . GLN A 1 113 ? -5.148 2.129 -40.499 1.00 4.91 93 GLN A C 1
ATOM 810 O O . GLN A 1 113 ? -5.664 2.195 -39.379 1.00 4.67 93 GLN A O 1
ATOM 816 N N . GLY A 1 114 ? -4.388 1.106 -40.877 1.00 4.86 94 GLY A N 1
ATOM 817 C CA . GLY A 1 114 ? -4.218 -0.038 -39.995 1.00 4.85 94 GLY A CA 1
ATOM 818 C C . GLY A 1 114 ? -3.346 0.279 -38.792 1.00 4.60 94 GLY A C 1
ATOM 819 O O . GLY A 1 114 ? -3.532 -0.264 -37.695 1.00 5.01 94 GLY A O 1
ATOM 820 N N . SER A 1 115 ? -2.366 1.150 -38.997 1.00 5.14 95 SER A N 1
ATOM 821 C CA . SER A 1 115 ? -1.513 1.588 -37.904 1.00 5.28 95 SER A CA 1
ATOM 822 C C . SER A 1 115 ? -2.306 2.418 -36.886 1.00 5.60 95 SER A C 1
ATOM 823 O O . SER A 1 115 ? -2.157 2.223 -35.680 1.00 5.03 95 SER A O 1
ATOM 826 N N . GLN A 1 116 ? -3.142 3.339 -37.371 1.00 5.17 96 GLN A N 1
ATOM 827 C CA . GLN A 1 116 ? -4.010 4.098 -36.475 1.00 4.42 96 GLN A CA 1
ATOM 828 C C . GLN A 1 116 ? -4.904 3.159 -35.673 1.00 4.09 96 GLN A C 1
ATOM 829 O O . GLN A 1 116 ? -5.084 3.331 -34.466 1.00 5.08 96 GLN A O 1
ATOM 835 N N . GLN A 1 117 ? -5.445 2.140 -36.341 1.00 4.20 97 GLN A N 1
ATOM 836 C CA . GLN A 1 117 ? -6.313 1.196 -35.660 1.00 5.02 97 GLN A CA 1
ATOM 837 C C . GLN A 1 117 ? -5.534 0.459 -34.581 1.00 4.13 97 GLN A C 1
ATOM 838 O O . GLN A 1 117 ? -6.019 0.266 -33.467 1.00 6.17 97 GLN A O 1
ATOM 844 N N . ASN A 1 118 ? -4.313 0.057 -34.921 1.00 4.81 98 ASN A N 1
ATOM 845 C CA . ASN A 1 118 ? -3.440 -0.626 -33.973 1.00 4.88 98 ASN A CA 1
ATOM 846 C C . ASN A 1 118 ? -3.168 0.228 -32.745 1.00 5.33 98 ASN A C 1
ATOM 847 O O . ASN A 1 118 ? -3.203 -0.261 -31.609 1.00 5.66 98 ASN A O 1
ATOM 852 N N . ASN A 1 119 ? -2.899 1.513 -32.972 1.00 4.81 99 ASN A N 1
ATOM 853 C CA . ASN A 1 119 ? -2.585 2.418 -31.875 1.00 5.39 99 ASN A CA 1
ATOM 854 C C . ASN A 1 119 ? -3.776 2.567 -30.932 1.00 5.20 99 ASN A C 1
ATOM 855 O O . ASN A 1 119 ? -3.617 2.632 -29.714 1.00 5.60 99 ASN A O 1
ATOM 860 N N . ALA A 1 120 ? -4.973 2.623 -31.508 1.00 5.14 100 ALA A N 1
ATOM 861 C CA . ALA A 1 120 ? -6.193 2.740 -30.711 1.00 6.02 100 ALA A CA 1
ATOM 862 C C . ALA A 1 120 ? -6.420 1.485 -29.879 1.00 5.08 100 ALA A C 1
ATOM 863 O O . ALA A 1 120 ? -6.742 1.561 -28.693 1.00 5.68 100 ALA A O 1
ATOM 865 N N A GLU A 1 121 ? -6.244 0.322 -30.503 0.50 5.36 101 GLU A N 1
ATOM 866 N N B GLU A 1 121 ? -6.234 0.324 -30.502 0.50 5.36 101 GLU A N 1
ATOM 867 C CA A GLU A 1 121 ? -6.427 -0.941 -29.803 0.50 6.56 101 GLU A CA 1
ATOM 868 C CA B GLU A 1 121 ? -6.429 -0.941 -29.811 0.50 6.57 101 GLU A CA 1
ATOM 869 C C A GLU A 1 121 ? -5.455 -1.049 -28.636 0.50 5.93 101 GLU A C 1
ATOM 870 C C B GLU A 1 121 ? -5.440 -1.097 -28.659 0.50 5.97 101 GLU A C 1
ATOM 871 O O A GLU A 1 121 ? -5.808 -1.532 -27.565 0.50 6.63 101 GLU A O 1
ATOM 872 O O B GLU A 1 121 ? -5.773 -1.651 -27.617 0.50 6.56 101 GLU A O 1
ATOM 883 N N . GLU A 1 122 ? -4.222 -0.603 -28.847 1.00 5.27 102 GLU A N 1
ATOM 884 C CA . GLU A 1 122 ? -3.220 -0.658 -27.792 1.00 6.06 102 GLU A CA 1
ATOM 885 C C . GLU A 1 122 ? -3.667 0.176 -26.580 1.00 5.79 102 GLU A C 1
ATOM 886 O O . GLU A 1 122 ? -3.523 -0.247 -25.440 1.00 6.84 102 GLU A O 1
ATOM 892 N N . VAL A 1 123 ? -4.238 1.353 -26.826 1.00 5.38 103 VAL A N 1
ATOM 893 C CA . VAL A 1 123 ? -4.774 2.151 -25.731 1.00 5.45 103 VAL A CA 1
ATOM 894 C C . VAL A 1 123 ? -5.984 1.460 -25.060 1.00 5.46 103 VAL A C 1
ATOM 895 O O . VAL A 1 123 ? -6.072 1.395 -23.832 1.00 6.12 103 VAL A O 1
ATOM 899 N N . PHE A 1 124 ? -6.901 0.919 -25.858 1.00 5.34 104 PHE A N 1
ATOM 900 C CA . PHE A 1 124 ? -8.064 0.234 -25.285 1.00 5.33 104 PHE A CA 1
ATOM 901 C C . PHE A 1 124 ? -7.629 -0.925 -24.373 1.00 6.12 104 PHE A C 1
ATOM 902 O O . PHE A 1 124 ? -8.248 -1.184 -23.340 1.00 7.12 104 PHE A O 1
ATOM 910 N N . GLU A 1 125 ? -6.571 -1.631 -24.764 1.00 5.68 105 GLU A N 1
ATOM 911 C CA . GLU A 1 125 ? -6.122 -2.810 -24.027 1.00 6.31 105 GLU A CA 1
ATOM 912 C C . GLU A 1 125 ? -5.277 -2.420 -22.817 1.00 6.99 105 GLU A C 1
ATOM 913 O O . GLU A 1 125 ? -5.198 -3.156 -21.837 1.00 8.78 105 GLU A O 1
ATOM 919 N N . ASN A 1 126 ? -4.649 -1.251 -22.900 1.00 7.04 106 ASN A N 1
ATOM 920 C CA . ASN A 1 126 ? -3.697 -0.792 -21.887 1.00 8.26 106 ASN A CA 1
ATOM 921 C C . ASN A 1 126 ? -3.928 0.669 -21.538 1.00 8.01 106 ASN A C 1
ATOM 922 O O . ASN A 1 126 ? -3.055 1.507 -21.749 1.00 8.92 106 ASN A O 1
ATOM 927 N N . PRO A 1 127 ? -5.113 0.986 -21.011 1.00 8.77 107 PRO A N 1
ATOM 928 C CA . PRO A 1 127 ? -5.472 2.398 -20.841 1.00 10.27 107 PRO A CA 1
ATOM 929 C C . PRO A 1 127 ? -4.606 3.150 -19.822 1.00 11.68 107 PRO A C 1
ATOM 930 O O . PRO A 1 127 ? -4.566 4.378 -19.851 1.00 13.33 107 PRO A O 1
ATOM 934 N N . GLU A 1 128 ? -3.915 2.427 -18.949 1.00 11.80 108 GLU A N 1
ATOM 935 C CA . GLU A 1 128 ? -3.066 3.060 -17.946 1.00 13.16 108 GLU A CA 1
ATOM 936 C C . GLU A 1 128 ? -1.677 3.385 -18.497 1.00 12.46 108 GLU A C 1
ATOM 937 O O . GLU A 1 128 ? -0.894 4.076 -17.845 1.00 13.25 108 GLU A O 1
ATOM 943 N N . ASN A 1 129 ? -1.373 2.896 -19.696 1.00 11.07 109 ASN A N 1
ATOM 944 C CA . ASN A 1 129 ? -0.023 3.004 -20.241 1.00 10.20 109 ASN A CA 1
ATOM 945 C C . ASN A 1 129 ? 0.230 4.379 -20.859 1.00 8.62 109 ASN A C 1
ATOM 946 O O . ASN A 1 129 ? -0.291 4.704 -21.926 1.00 9.25 109 ASN A O 1
ATOM 951 N N . VAL A 1 130 ? 1.029 5.186 -20.174 1.00 8.94 110 VAL A N 1
ATOM 952 C CA . VAL A 1 130 ? 1.263 6.555 -20.615 1.00 8.74 110 VAL A CA 1
ATOM 953 C C . VAL A 1 130 ? 1.945 6.598 -21.988 1.00 8.62 110 VAL A C 1
ATOM 954 O O . VAL A 1 130 ? 1.562 7.371 -22.867 1.00 9.19 110 VAL A O 1
ATOM 958 N N . GLU A 1 131 ? 2.959 5.761 -22.164 1.00 9.10 111 GLU A N 1
ATOM 959 C CA . GLU A 1 131 ? 3.687 5.719 -23.423 1.00 9.17 111 GLU A CA 1
ATOM 960 C C . GLU A 1 131 ? 2.780 5.354 -24.596 1.00 9.34 111 GLU A C 1
ATOM 961 O O . GLU A 1 131 ? 2.889 5.930 -25.671 1.00 8.94 111 GLU A O 1
ATOM 967 N N . SER A 1 132 ? 1.885 4.395 -24.392 1.00 9.45 112 SER A N 1
ATOM 968 C CA . SER A 1 132 ? 0.997 3.970 -25.470 1.00 8.93 112 SER A CA 1
ATOM 969 C C . SER A 1 132 ? 0.012 5.071 -25.844 1.00 6.81 112 SER A C 1
ATOM 970 O O . SER A 1 132 ? -0.315 5.263 -27.021 1.00 6.61 112 SER A O 1
ATOM 973 N N . TYR A 1 133 ? -0.474 5.785 -24.835 1.00 6.76 113 TYR A N 1
ATOM 974 C CA . TYR A 1 133 ? -1.351 6.922 -25.089 1.00 7.13 113 TYR A CA 1
ATOM 975 C C . TYR A 1 133 ? -0.594 7.998 -25.867 1.00 6.56 113 TYR A C 1
ATOM 976 O O . TYR A 1 133 ? -1.077 8.511 -26.876 1.00 6.59 113 TYR A O 1
ATOM 985 N N . ASN A 1 134 ? 0.614 8.312 -25.418 1.00 5.91 114 ASN A N 1
ATOM 986 C CA . ASN A 1 134 ? 1.375 9.373 -26.069 1.00 7.62 114 ASN A CA 1
ATOM 987 C C . ASN A 1 134 ? 1.783 8.989 -27.488 1.00 6.70 114 ASN A C 1
ATOM 988 O O . ASN A 1 134 ? 1.827 9.837 -28.373 1.00 7.60 114 ASN A O 1
ATOM 993 N N . TYR A 1 135 ? 2.077 7.712 -27.711 1.00 6.72 115 TYR A N 1
ATOM 994 C CA . TYR A 1 135 ? 2.362 7.240 -29.055 1.00 7.16 115 TYR A CA 1
ATOM 995 C C . TYR A 1 135 ? 1.137 7.430 -29.957 1.00 6.98 115 TYR A C 1
ATOM 996 O O . TYR A 1 135 ? 1.245 7.923 -31.081 1.00 6.49 115 TYR A O 1
ATOM 1005 N N . CYS A 1 136 ? -0.032 7.036 -29.454 1.00 5.76 116 CYS A N 1
ATOM 1006 C CA . CYS A 1 136 ? -1.275 7.190 -30.199 1.00 5.94 116 CYS A CA 1
ATOM 1007 C C . CYS A 1 136 ? -1.523 8.666 -30.518 1.00 5.29 116 CYS A C 1
ATOM 1008 O O . CYS A 1 136 ? -1.926 9.016 -31.634 1.00 5.57 116 CYS A O 1
ATOM 1011 N N . LYS A 1 137 ? -1.289 9.524 -29.525 1.00 5.48 117 LYS A N 1
ATOM 1012 C CA . LYS A 1 137 ? -1.470 10.966 -29.690 1.00 5.71 117 LYS A CA 1
ATOM 1013 C C . LYS A 1 137 ? -0.526 11.532 -30.753 1.00 6.20 117 LYS A C 1
ATOM 1014 O O . LYS A 1 137 ? -0.937 12.276 -31.641 1.00 6.36 117 LYS A O 1
ATOM 1020 N N . ASP A 1 138 ? 0.749 11.173 -30.668 1.00 6.28 118 ASP A N 1
ATOM 1021 C CA . ASP A 1 138 ? 1.713 11.626 -31.659 1.00 7.44 118 ASP A CA 1
ATOM 1022 C C . ASP A 1 138 ? 1.318 11.150 -33.050 1.00 5.71 118 ASP A C 1
ATOM 1023 O O . ASP A 1 138 ? 1.367 11.916 -34.017 1.00 7.64 118 ASP A O 1
ATOM 1028 N N . ALA A 1 139 ? 0.903 9.888 -33.148 1.00 6.05 119 ALA A N 1
ATOM 1029 C CA . ALA A 1 139 ? 0.507 9.331 -34.427 1.00 6.74 119 ALA A CA 1
ATOM 1030 C C . ALA A 1 139 ? -0.761 9.983 -34.967 1.00 5.44 119 ALA A C 1
ATOM 1031 O O . ALA A 1 139 ? -0.936 10.067 -36.177 1.00 5.93 119 ALA A O 1
ATOM 1033 N N . ALA A 1 140 ? -1.640 10.456 -34.081 1.00 5.72 120 ALA A N 1
ATOM 1034 C CA . ALA A 1 140 ? -2.843 11.172 -34.519 1.00 5.86 120 ALA A CA 1
ATOM 1035 C C . ALA A 1 140 ? -2.450 12.479 -35.216 1.00 5.77 120 ALA A C 1
ATOM 1036 O O . ALA A 1 140 ? -3.077 12.873 -36.202 1.00 6.68 120 ALA A O 1
ATOM 1038 N N . GLY A 1 141 ? -1.416 13.148 -34.698 1.00 6.46 121 GLY A N 1
ATOM 1039 C CA . GLY A 1 141 ? -0.861 14.318 -35.355 1.00 7.82 121 GLY A CA 1
ATOM 1040 C C . GLY A 1 141 ? -0.303 13.980 -36.724 1.00 7.10 121 GLY A C 1
ATOM 1041 O O . GLY A 1 141 ? -0.510 14.707 -37.692 1.00 8.07 121 GLY A O 1
ATOM 1042 N N . LYS A 1 142 ? 0.412 12.861 -36.817 1.00 7.05 122 LYS A N 1
ATOM 1043 C CA . LYS A 1 142 ? 0.942 12.432 -38.107 1.00 7.11 122 LYS A CA 1
ATOM 1044 C C . LYS A 1 142 ? -0.195 12.140 -39.079 1.00 6.15 122 LYS A C 1
ATOM 1045 O O . LYS A 1 142 ? -0.091 12.407 -40.270 1.00 6.74 122 LYS A O 1
ATOM 1051 N N . TYR A 1 143 ? -1.288 11.594 -38.558 1.00 6.23 123 TYR A N 1
ATOM 1052 C CA . TYR A 1 143 ? -2.456 11.278 -39.367 1.00 6.57 123 TYR A CA 1
ATOM 1053 C C . TYR A 1 143 ? -3.119 12.542 -39.915 1.00 6.44 123 TYR A C 1
ATOM 1054 O O . TYR A 1 143 ? -3.456 12.613 -41.102 1.00 6.76 123 TYR A O 1
ATOM 1063 N N . VAL A 1 144 ? -3.295 13.544 -39.064 1.00 6.35 124 VAL A N 1
ATOM 1064 C CA . VAL A 1 144 ? -3.825 14.823 -39.542 1.00 6.98 124 VAL A CA 1
ATOM 1065 C C . VAL A 1 144 ? -2.969 15.316 -40.712 1.00 6.34 124 VAL A C 1
ATOM 1066 O O . VAL A 1 144 ? -3.488 15.728 -41.756 1.00 7.07 124 VAL A O 1
ATOM 1070 N N . ASN A 1 145 ? -1.651 15.267 -40.547 1.00 7.19 125 ASN A N 1
ATOM 1071 C CA . ASN A 1 145 ? -0.771 15.744 -41.602 1.00 7.64 125 ASN A CA 1
ATOM 1072 C C . ASN A 1 145 ? -0.897 14.931 -42.882 1.00 6.93 125 ASN A C 1
ATOM 1073 O O . ASN A 1 145 ? -0.870 15.489 -43.977 1.00 9.09 125 ASN A O 1
ATOM 1078 N N . PHE A 1 146 ? -1.034 13.615 -42.746 1.00 7.52 126 PHE A N 1
ATOM 1079 C CA . PHE A 1 146 ? -1.218 12.751 -43.903 1.00 6.80 126 PHE A CA 1
ATOM 1080 C C . PHE A 1 146 ? -2.486 13.120 -44.676 1.00 7.15 126 PHE A C 1
ATOM 1081 O O . PHE A 1 146 ? -2.460 13.275 -45.901 1.00 8.03 126 PHE A O 1
ATOM 1089 N N . ILE A 1 147 ? -3.598 13.259 -43.960 1.00 7.57 127 ILE A N 1
ATOM 1090 C CA . ILE A 1 147 ? -4.866 13.589 -44.596 1.00 8.22 127 ILE A CA 1
ATOM 1091 C C . ILE A 1 147 ? -4.829 14.995 -45.220 1.00 8.37 127 ILE A C 1
ATOM 1092 O O . ILE A 1 147 ? -5.346 15.212 -46.320 1.00 10.00 127 ILE A O 1
ATOM 1097 N N . MET A 1 148 ? -4.191 15.945 -44.538 1.00 8.13 128 MET A N 1
ATOM 1098 C CA A MET A 1 148 ? -4.161 17.338 -44.998 0.50 10.06 128 MET A CA 1
ATOM 1099 C CA B MET A 1 148 ? -4.189 17.325 -45.019 0.50 10.07 128 MET A CA 1
ATOM 1100 C C . MET A 1 148 ? -3.208 17.554 -46.168 1.00 11.03 128 MET A C 1
ATOM 1101 O O . MET A 1 148 ? -3.409 18.452 -46.981 1.00 14.39 128 MET A O 1
ATOM 1110 N N . SER A 1 149 ? -2.159 16.740 -46.244 1.00 9.05 129 SER A N 1
ATOM 1111 C CA . SER A 1 149 ? -1.084 16.981 -47.214 1.00 10.71 129 SER A CA 1
ATOM 1112 C C . SER A 1 149 ? -1.173 16.148 -48.486 1.00 11.84 129 SER A C 1
ATOM 1113 O O . SER A 1 149 ? -0.381 16.336 -49.410 1.00 15.20 129 SER A O 1
ATOM 1116 N N . ASN A 1 150 ? -2.119 15.216 -48.530 1.00 10.80 130 ASN A N 1
ATOM 1117 C CA . ASN A 1 150 ? -2.277 14.340 -49.681 1.00 10.81 130 ASN A CA 1
ATOM 1118 C C . ASN A 1 150 ? -3.711 14.387 -50.162 1.00 11.89 130 ASN A C 1
ATOM 1119 O O . ASN A 1 150 ? -4.608 13.928 -49.466 1.00 12.70 130 ASN A O 1
ATOM 1124 N N . ALA A 1 151 ? -3.916 14.951 -51.349 1.00 13.67 131 ALA A N 1
ATOM 1125 C CA . ALA A 1 151 ? -5.251 15.191 -51.883 1.00 14.42 131 ALA A CA 1
ATOM 1126 C C . ALA A 1 151 ? -6.165 13.971 -51.826 1.00 14.39 131 ALA A C 1
ATOM 1127 O O . ALA A 1 151 ? -7.339 14.087 -51.484 1.00 15.77 131 ALA A O 1
ATOM 1129 N N . GLN A 1 152 ? -5.629 12.805 -52.163 1.00 13.29 132 GLN A N 1
ATOM 1130 C CA . GLN A 1 152 ? -6.452 11.601 -52.241 1.00 12.60 132 GLN A CA 1
ATOM 1131 C C . GLN A 1 152 ? -6.406 10.713 -51.006 1.00 10.87 132 GLN A C 1
ATOM 1132 O O . GLN A 1 152 ? -6.980 9.629 -51.019 1.00 11.35 132 GLN A O 1
ATOM 1138 N N . ALA A 1 153 ? -5.741 11.155 -49.944 1.00 9.19 133 ALA A N 1
ATOM 1139 C CA . ALA A 1 153 ? -5.642 10.330 -48.742 1.00 9.15 133 ALA A CA 1
ATOM 1140 C C . ALA A 1 153 ? -7.003 9.999 -48.130 1.00 9.16 133 ALA A C 1
ATOM 1141 O O . ALA A 1 153 ? -7.272 8.842 -47.823 1.00 8.90 133 ALA A O 1
ATOM 1143 N N . LEU A 1 154 ? -7.862 10.999 -47.948 1.00 9.16 134 LEU A N 1
ATOM 1144 C CA . LEU A 1 154 ? -9.163 10.728 -47.343 1.00 10.29 134 LEU A CA 1
ATOM 1145 C C . LEU A 1 154 ? -9.942 9.725 -48.184 1.00 9.58 134 LEU A C 1
ATOM 1146 O O . LEU A 1 154 ? -10.525 8.779 -47.649 1.00 9.12 134 LEU A O 1
ATOM 1151 N N . SER A 1 155 ? -9.945 9.909 -49.500 1.00 9.79 135 SER A N 1
ATOM 1152 C CA A SER A 1 155 ? -10.679 8.996 -50.369 0.50 10.49 135 SER A CA 1
ATOM 1153 C CA B SER A 1 155 ? -10.662 9.002 -50.390 0.50 10.48 135 SER A CA 1
ATOM 1154 C C . SER A 1 155 ? -10.117 7.574 -50.278 1.00 9.55 135 SER A C 1
ATOM 1155 O O . SER A 1 155 ? -10.879 6.599 -50.235 1.00 10.50 135 SER A O 1
ATOM 1160 N N . ALA A 1 156 ? -8.794 7.450 -50.229 1.00 8.25 136 ALA A N 1
ATOM 1161 C CA . ALA A 1 156 ? -8.175 6.134 -50.110 1.00 7.93 136 ALA A CA 1
ATOM 1162 C C . ALA A 1 156 ? -8.534 5.457 -48.790 1.00 8.65 136 ALA A C 1
ATOM 1163 O O . ALA A 1 156 ? -8.819 4.260 -48.756 1.00 9.10 136 ALA A O 1
ATOM 1165 N N . VAL A 1 157 ? -8.520 6.214 -47.698 1.00 8.33 137 VAL A N 1
ATOM 1166 C CA . VAL A 1 157 ? -8.890 5.644 -46.408 1.00 8.62 137 VAL A CA 1
ATOM 1167 C C . VAL A 1 157 ? -10.356 5.217 -46.415 1.00 8.51 137 VAL A C 1
ATOM 1168 O O . VAL A 1 157 ? -10.704 4.149 -45.908 1.00 10.34 137 VAL A O 1
ATOM 1172 N N . MET A 1 158 ? -11.208 6.036 -47.024 1.00 9.29 138 MET A N 1
ATOM 1173 C CA . MET A 1 158 ? -12.632 5.725 -47.072 1.00 11.65 138 MET A CA 1
ATOM 1174 C C . MET A 1 158 ? -12.942 4.520 -47.971 1.00 12.07 138 MET A C 1
ATOM 1175 O O . MET A 1 158 ? -14.046 3.993 -47.931 1.00 13.55 138 MET A O 1
ATOM 1180 N N . ASN A 1 159 ? -11.965 4.085 -48.764 1.00 12.11 139 ASN A N 1
ATOM 1181 C CA . ASN A 1 159 ? -12.088 2.863 -49.561 1.00 14.15 139 ASN A CA 1
ATOM 1182 C C . ASN A 1 159 ? -11.907 1.594 -48.741 1.00 14.21 139 ASN A C 1
ATOM 1183 O O . ASN A 1 159 ? -12.196 0.493 -49.215 1.00 16.47 139 ASN A O 1
ATOM 1188 N N . ILE A 1 160 ? -11.400 1.740 -47.522 1.00 11.66 140 ILE A N 1
ATOM 1189 C CA . ILE A 1 160 ? -11.102 0.580 -46.698 1.00 10.88 140 ILE A CA 1
ATOM 1190 C C . ILE A 1 160 ? -12.321 0.249 -45.839 1.00 10.17 140 ILE A C 1
ATOM 1191 O O . ILE A 1 160 ? -12.505 0.799 -44.755 1.00 10.45 140 ILE A O 1
ATOM 1196 N N . GLU A 1 161 ? -13.161 -0.650 -46.339 1.00 11.12 141 GLU A N 1
ATOM 1197 C CA . GLU A 1 161 ? -14.423 -0.956 -45.688 1.00 12.44 141 GLU A CA 1
ATOM 1198 C C . GLU A 1 161 ? -14.216 -1.620 -44.331 1.00 10.09 141 GLU A C 1
ATOM 1199 O O . GLU A 1 161 ? -13.311 -2.432 -44.151 1.00 11.10 141 GLU A O 1
ATOM 1205 N N . ASN A 1 162 ? -15.076 -1.280 -43.378 1.00 10.16 142 ASN A N 1
ATOM 1206 C CA . ASN A 1 162 ? -15.031 -1.885 -42.054 1.00 8.79 142 ASN A CA 1
ATOM 1207 C C . ASN A 1 162 ? -15.843 -3.183 -42.066 1.00 10.08 142 ASN A C 1
ATOM 1208 O O . ASN A 1 162 ? -16.936 -3.253 -41.502 1.00 10.56 142 ASN A O 1
ATOM 1213 N N . THR A 1 163 ? -15.295 -4.205 -42.720 1.00 13.13 143 THR A N 1
ATOM 1214 C CA . THR A 1 163 ? -16.024 -5.449 -42.973 1.00 14.97 143 THR A CA 1
ATOM 1215 C C . THR A 1 163 ? -16.441 -6.185 -41.698 1.00 12.94 143 THR A C 1
ATOM 1216 O O . THR A 1 163 ? -17.501 -6.817 -41.645 1.00 14.51 143 THR A O 1
ATOM 1220 N N . ASP A 1 164 ? -15.610 -6.093 -40.671 1.00 10.26 144 ASP A N 1
ATOM 1221 C CA . ASP A 1 164 ? -15.837 -6.814 -39.422 1.00 9.22 144 ASP A CA 1
ATOM 1222 C C . ASP A 1 164 ? -16.550 -5.942 -38.384 1.00 7.83 144 ASP A C 1
ATOM 1223 O O . ASP A 1 164 ? -16.816 -6.387 -37.272 1.00 9.29 144 ASP A O 1
ATOM 1228 N N . LYS A 1 165 ? -16.846 -4.699 -38.757 1.00 7.19 145 LYS A N 1
ATOM 1229 C CA . LYS A 1 165 ? -17.630 -3.784 -37.922 1.00 8.63 145 LYS A CA 1
ATOM 1230 C C . LYS A 1 165 ? -16.992 -3.530 -36.555 1.00 7.89 145 LYS A C 1
ATOM 1231 O O . LYS A 1 165 ? -17.686 -3.503 -35.538 1.00 9.46 145 LYS A O 1
ATOM 1237 N N . THR A 1 166 ? -15.678 -3.328 -36.529 1.00 7.07 146 THR A N 1
ATOM 1238 C CA . THR A 1 166 ? -14.982 -3.144 -35.258 1.00 7.32 146 THR A CA 1
ATOM 1239 C C . THR A 1 166 ? -14.946 -1.680 -34.826 1.00 5.99 146 THR A C 1
ATOM 1240 O O . THR A 1 166 ? -14.991 -0.758 -35.656 1.00 5.73 146 THR A O 1
ATOM 1244 N N . ILE A 1 167 ? -14.842 -1.469 -33.517 1.00 6.85 147 ILE A N 1
ATOM 1245 C CA . ILE A 1 167 ? -14.857 -0.119 -32.974 1.00 7.62 147 ILE A CA 1
ATOM 1246 C C . ILE A 1 167 ? -13.546 0.626 -33.224 1.00 6.72 147 ILE A C 1
ATOM 1247 O O . ILE A 1 167 ? -13.533 1.851 -33.289 1.00 6.76 147 ILE A O 1
ATOM 1252 N N . SER A 1 168 ? -12.442 -0.101 -33.371 1.00 6.31 148 SER A N 1
ATOM 1253 C CA . SER A 1 168 ? -11.181 0.559 -33.665 1.00 6.85 148 SER A CA 1
ATOM 1254 C C . SER A 1 168 ? -11.140 1.039 -35.118 1.00 6.18 148 SER A C 1
ATOM 1255 O O . SER A 1 168 ? -10.728 2.164 -35.392 1.00 6.51 148 SER A O 1
ATOM 1258 N N . HIS A 1 169 ? -11.586 0.205 -36.054 1.00 5.11 149 HIS A N 1
ATOM 1259 C CA . HIS A 1 169 ? -11.669 0.651 -37.446 1.00 5.44 149 HIS A CA 1
ATOM 1260 C C . HIS A 1 169 ? -12.647 1.842 -37.549 1.00 5.01 149 HIS A C 1
ATOM 1261 O O . HIS A 1 169 ? -12.366 2.860 -38.191 1.00 5.51 149 HIS A O 1
ATOM 1268 N N . HIS A 1 170 ? -13.787 1.714 -36.882 1.00 5.32 150 HIS A N 1
ATOM 1269 C CA . HIS A 1 170 ? -14.801 2.766 -36.852 1.00 5.31 150 HIS A CA 1
ATOM 1270 C C . HIS A 1 170 ? -14.228 4.065 -36.259 1.00 4.71 150 HIS A C 1
ATOM 1271 O O . HIS A 1 170 ? -14.505 5.160 -36.753 1.00 4.79 150 HIS A O 1
ATOM 1278 N N . GLY A 1 171 ? -13.377 3.954 -35.238 1.00 4.53 151 GLY A N 1
ATOM 1279 C CA . GLY A 1 171 ? -12.712 5.128 -34.696 1.00 4.72 151 GLY A CA 1
ATOM 1280 C C . GLY A 1 171 ? -11.833 5.805 -35.737 1.00 4.73 151 GLY A C 1
ATOM 1281 O O . GLY A 1 171 ? -11.819 7.038 -35.854 1.00 5.29 151 GLY A O 1
ATOM 1282 N N . VAL A 1 172 ? -11.086 5.022 -36.507 1.00 4.95 152 VAL A N 1
ATOM 1283 C CA . VAL A 1 172 ? -10.270 5.634 -37.553 1.00 4.71 152 VAL A CA 1
ATOM 1284 C C . VAL A 1 172 ? -11.153 6.352 -38.585 1.00 4.46 152 VAL A C 1
ATOM 1285 O O . VAL A 1 172 ? -10.876 7.485 -38.986 1.00 4.62 152 VAL A O 1
ATOM 1289 N N . THR A 1 173 ? -12.247 5.710 -38.976 1.00 4.90 153 THR A N 1
ATOM 1290 C CA . THR A 1 173 ? -13.144 6.312 -39.950 1.00 5.60 153 THR A CA 1
ATOM 1291 C C . THR A 1 173 ? -13.739 7.613 -39.426 1.00 5.29 153 THR A C 1
ATOM 1292 O O . THR A 1 173 ? -13.751 8.623 -40.128 1.00 6.09 153 THR A O 1
ATOM 1296 N N . VAL A 1 174 ? -14.218 7.583 -38.189 1.00 4.75 154 VAL A N 1
ATOM 1297 C CA . VAL A 1 174 ? -14.795 8.774 -37.588 1.00 5.33 154 VAL A CA 1
ATOM 1298 C C . VAL A 1 174 ? -13.729 9.874 -37.466 1.00 4.69 154 VAL A C 1
ATOM 1299 O O . VAL A 1 174 ? -14.018 11.044 -37.704 1.00 5.38 154 VAL A O 1
ATOM 1303 N N . SER A 1 175 ? -12.487 9.510 -37.152 1.00 4.77 155 SER A N 1
ATOM 1304 C CA . SER A 1 175 ? -11.433 10.517 -37.067 1.00 5.69 155 SER A CA 1
ATOM 1305 C C . SER A 1 175 ? -11.135 11.148 -38.425 1.00 5.92 155 SER A C 1
ATOM 1306 O O . SER A 1 175 ? -10.839 12.344 -38.518 1.00 6.92 155 SER A O 1
ATOM 1309 N N . THR A 1 176 ? -11.229 10.348 -39.480 1.00 5.75 156 THR A N 1
ATOM 1310 C CA . THR A 1 176 ? -10.975 10.809 -40.839 1.00 6.28 156 THR A CA 1
ATOM 1311 C C . THR A 1 176 ? -12.039 11.831 -41.260 1.00 6.72 156 THR A C 1
ATOM 1312 O O . THR A 1 176 ? -11.718 12.914 -41.773 1.00 7.38 156 THR A O 1
ATOM 1316 N N . LEU A 1 177 ? -13.306 11.485 -41.034 1.00 6.42 157 LEU A N 1
ATOM 1317 C CA . LEU A 1 177 ? -14.402 12.394 -41.323 1.00 7.02 157 LEU A CA 1
ATOM 1318 C C . LEU A 1 177 ? -14.296 13.635 -40.452 1.00 7.65 157 LEU A C 1
ATOM 1319 O O . LEU A 1 177 ? -14.590 14.738 -40.902 1.00 8.02 157 LEU A O 1
ATOM 1324 N N . SER A 1 178 ? -13.858 13.466 -39.209 1.00 6.94 158 SER A N 1
ATOM 1325 C CA . SER A 1 178 ? -13.714 14.613 -38.314 1.00 7.38 158 SER A CA 1
ATOM 1326 C C . SER A 1 178 ? -12.635 15.599 -38.776 1.00 7.40 158 SER A C 1
ATOM 1327 O O . SER A 1 178 ? -12.821 16.817 -38.689 1.00 7.95 158 SER A O 1
ATOM 1330 N N . ILE A 1 179 ? -11.508 15.080 -39.252 1.00 7.71 159 ILE A N 1
ATOM 1331 C CA . ILE A 1 179 ? -10.453 15.951 -39.780 1.00 8.66 159 ILE A CA 1
ATOM 1332 C C . ILE A 1 179 ? -10.985 16.754 -40.964 1.00 8.13 159 ILE A C 1
ATOM 1333 O O . ILE A 1 179 ? -10.801 17.977 -41.048 1.00 8.84 159 ILE A O 1
ATOM 1338 N N . ALA A 1 180 ? -11.666 16.071 -41.877 1.00 8.05 160 ALA A N 1
ATOM 1339 C CA . ALA A 1 180 ? -12.215 16.739 -43.050 1.00 8.69 160 ALA A CA 1
ATOM 1340 C C . ALA A 1 180 ? -13.277 17.766 -42.659 1.00 9.57 160 ALA A C 1
ATOM 1341 O O . ALA A 1 180 ? -13.321 18.858 -43.224 1.00 9.87 160 ALA A O 1
ATOM 1343 N N . LEU A 1 181 ? -14.124 17.426 -41.691 1.00 8.82 161 LEU A N 1
ATOM 1344 C CA . LEU A 1 181 ? -15.161 18.347 -41.227 1.00 8.75 161 LEU A CA 1
ATOM 1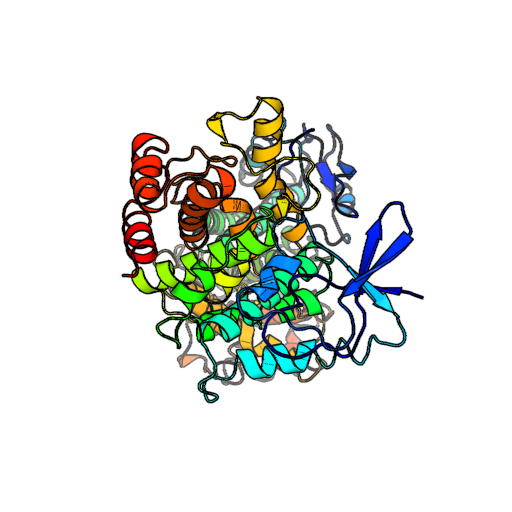345 C C . LEU A 1 181 ? -14.534 19.586 -40.582 1.00 8.73 161 LEU A C 1
ATOM 1346 O O . LEU A 1 181 ? -14.960 20.721 -40.823 1.00 9.95 161 LEU A O 1
ATOM 1351 N N . ALA A 1 182 ? -13.509 19.368 -39.767 1.00 8.42 162 ALA A N 1
ATOM 1352 C CA . ALA A 1 182 ? -12.804 20.470 -39.124 1.00 10.02 162 ALA A CA 1
ATOM 1353 C C . ALA A 1 182 ? -12.249 21.440 -40.163 1.00 11.27 162 ALA A C 1
ATOM 1354 O O . ALA A 1 182 ? -12.361 22.662 -40.008 1.00 12.56 162 ALA A O 1
ATOM 1356 N N . GLN A 1 183 ? -11.657 20.898 -41.224 1.00 12.00 163 GLN A N 1
ATOM 1357 C CA . GLN A 1 183 ? -11.164 21.726 -42.316 1.00 13.62 163 GLN A CA 1
ATOM 1358 C C . GLN A 1 183 ? -12.282 22.570 -42.925 1.00 13.06 163 GLN A C 1
ATOM 1359 O O . GLN A 1 183 ? -12.094 23.755 -43.175 1.00 14.55 163 GLN A O 1
ATOM 1365 N N . LYS A 1 184 ? -13.442 21.961 -43.171 1.00 12.82 164 LYS A N 1
ATOM 1366 C CA . LYS A 1 184 ? -14.569 22.679 -43.770 1.00 12.93 164 LYS A CA 1
ATOM 1367 C C . LYS A 1 184 ? -15.092 23.800 -42.873 1.00 13.86 164 LYS A C 1
ATOM 1368 O O . LYS A 1 184 ? -15.575 24.828 -43.357 1.00 15.75 164 LYS A O 1
ATOM 1374 N N . LEU A 1 185 ? -14.999 23.590 -41.565 1.00 13.85 165 LEU A N 1
ATOM 1375 C CA . LEU A 1 185 ? -15.464 24.558 -40.580 1.00 14.74 165 LEU A CA 1
ATOM 1376 C C . LEU A 1 185 ? -14.426 25.624 -40.255 1.00 15.84 165 LEU A C 1
ATOM 1377 O O . LEU A 1 185 ? -14.713 26.564 -39.518 1.00 18.82 165 LEU A O 1
ATOM 1382 N N . GLY A 1 186 ? -13.218 25.459 -40.779 1.00 15.40 166 GLY A N 1
ATOM 1383 C CA . GLY A 1 186 ? -12.155 26.424 -40.558 1.00 16.59 166 GLY A CA 1
ATOM 1384 C C . GLY A 1 186 ? -11.439 26.272 -39.227 1.00 16.30 166 GLY A C 1
ATOM 1385 O O . GLY A 1 186 ? -10.840 27.224 -38.727 1.00 17.56 166 GLY A O 1
ATOM 1386 N N . ILE A 1 187 ? -11.495 25.080 -38.645 1.00 16.40 167 ILE A N 1
ATOM 1387 C CA . ILE A 1 187 ? -10.734 24.795 -37.431 1.00 17.50 167 ILE A CA 1
ATOM 1388 C C . ILE A 1 187 ? -9.314 24.390 -37.800 1.00 18.37 167 ILE A C 1
ATOM 1389 O O . ILE A 1 187 ? -9.073 23.249 -38.198 1.00 19.99 167 ILE A O 1
ATOM 1394 N N . THR A 1 188 ? -8.376 25.321 -37.651 1.00 17.97 168 THR A N 1
ATOM 1395 C CA . THR A 1 188 ? -7.016 25.141 -38.167 1.00 18.07 168 THR A CA 1
ATOM 1396 C C . THR A 1 188 ? -5.956 24.872 -37.094 1.00 17.34 168 THR A C 1
ATOM 1397 O O . THR A 1 188 ? -4.875 24.376 -37.401 1.00 19.30 168 THR A O 1
ATOM 1401 N N . ASP A 1 189 ? -6.266 25.213 -35.847 1.00 16.65 169 ASP A N 1
ATOM 1402 C CA . ASP A 1 189 ? -5.338 25.043 -34.733 1.00 15.64 169 ASP A CA 1
ATOM 1403 C C . ASP A 1 189 ? -4.831 23.594 -34.663 1.00 12.96 169 ASP A C 1
ATOM 1404 O O . ASP A 1 189 ? -5.615 22.669 -34.485 1.00 12.60 169 ASP A O 1
ATOM 1409 N N . PRO A 1 190 ? -3.508 23.393 -34.800 1.00 13.96 170 PRO A N 1
ATOM 1410 C CA . PRO A 1 190 ? -2.984 22.018 -34.853 1.00 13.88 170 PRO A CA 1
ATOM 1411 C C . PRO A 1 190 ? -3.172 21.231 -33.560 1.00 12.74 170 PRO A C 1
ATOM 1412 O O . PRO A 1 190 ? -3.329 20.016 -33.607 1.00 12.06 170 PRO A O 1
ATOM 1416 N N . LYS A 1 191 ? -3.137 21.895 -32.416 1.00 12.30 171 LYS A N 1
ATOM 1417 C CA . LYS A 1 191 ? -3.376 21.195 -31.162 1.00 13.42 171 LYS A CA 1
ATOM 1418 C C . LYS A 1 191 ? -4.817 20.701 -31.100 1.00 11.53 171 LYS A C 1
ATOM 1419 O O . LYS A 1 191 ? -5.088 19.575 -30.668 1.00 11.85 171 LYS A O 1
ATOM 1425 N N . LYS A 1 192 ? -5.739 21.537 -31.559 1.00 11.71 172 LYS A N 1
ATOM 1426 C CA . LYS A 1 192 ? -7.144 21.151 -31.584 1.00 11.66 172 LYS A CA 1
ATOM 1427 C C . LYS A 1 192 ? -7.400 20.010 -32.553 1.00 10.48 172 LYS A C 1
ATOM 1428 O O . LYS A 1 192 ? -8.128 19.068 -32.229 1.00 9.66 172 LYS A O 1
ATOM 1434 N N . THR A 1 193 ? -6.815 20.070 -33.744 1.00 10.06 173 THR A N 1
ATOM 1435 C CA A THR A 1 193 ? -7.055 19.013 -34.721 0.50 9.65 173 THR A CA 1
ATOM 1436 C CA B THR A 1 193 ? -7.053 19.024 -34.723 0.50 10.53 173 THR A CA 1
ATOM 1437 C C . THR A 1 193 ? -6.429 17.697 -34.266 1.00 8.22 173 THR A C 1
ATOM 1438 O O . THR A 1 193 ? -6.983 16.628 -34.505 1.00 8.73 173 THR A O 1
ATOM 1445 N N . GLN A 1 194 ? -5.285 17.770 -33.590 1.00 7.14 174 GLN A N 1
ATOM 1446 C CA . GLN A 1 194 ? -4.663 16.568 -33.042 1.00 7.81 174 GLN A CA 1
ATOM 1447 C C . GLN A 1 194 ? -5.572 15.923 -31.991 1.00 7.09 174 GLN A C 1
ATOM 1448 O O . GLN A 1 194 ? -5.790 14.716 -32.004 1.00 6.79 174 GLN A O 1
ATOM 1454 N N . LEU A 1 195 ? -6.094 16.726 -31.072 1.00 7.45 175 LEU A N 1
ATOM 1455 C CA . LEU A 1 195 ? -6.926 16.198 -29.994 1.00 7.84 175 LEU A CA 1
ATOM 1456 C C . LEU A 1 195 ? -8.293 15.720 -30.489 1.00 6.33 175 LEU A C 1
ATOM 1457 O O . LEU A 1 195 ? -8.823 14.735 -29.978 1.00 7.34 175 LEU A O 1
ATOM 1462 N N . LEU A 1 196 ? -8.842 16.402 -31.490 1.00 6.94 176 LEU A N 1
ATOM 1463 C CA . LEU A 1 196 ? -10.065 15.978 -32.161 1.00 7.65 176 LEU A CA 1
ATOM 1464 C C . LEU A 1 196 ? -9.871 14.593 -32.768 1.00 6.99 176 LEU A C 1
ATOM 1465 O O . LEU A 1 196 ? -10.711 13.705 -32.613 1.00 7.46 176 LEU A O 1
ATOM 1470 N N . THR A 1 197 ? -8.750 14.422 -33.462 1.00 5.98 177 THR A N 1
ATOM 1471 C CA . THR A 1 197 ? -8.441 13.166 -34.127 1.00 6.13 177 THR A CA 1
ATOM 1472 C C . THR A 1 197 ? -8.260 12.048 -33.102 1.00 5.38 177 THR A C 1
ATOM 1473 O O . THR A 1 197 ? -8.806 10.943 -33.250 1.00 5.60 177 THR A O 1
ATOM 1477 N N . LEU A 1 198 ? -7.498 12.337 -32.052 1.00 5.51 178 LEU A N 1
ATOM 1478 C CA . LEU A 1 198 ? -7.272 11.360 -30.993 1.00 6.18 178 LEU A CA 1
ATOM 1479 C C . LEU A 1 198 ? -8.575 10.956 -30.295 1.00 5.78 178 LEU A C 1
ATOM 1480 O O . LEU A 1 198 ? -8.835 9.765 -30.064 1.00 5.84 178 LEU A O 1
ATOM 1485 N N . GLY A 1 199 ? -9.390 11.946 -29.941 1.00 5.52 179 GLY A N 1
ATOM 1486 C CA . GLY A 1 199 ? -10.662 11.667 -29.310 1.00 5.65 179 GLY A CA 1
ATOM 1487 C C . GLY A 1 199 ? -11.569 10.861 -30.214 1.00 5.90 179 GLY A C 1
ATOM 1488 O O . GLY A 1 199 ? -12.207 9.895 -29.770 1.00 5.95 179 GLY A O 1
ATOM 1489 N N . ALA A 1 200 ? -11.609 11.220 -31.496 1.00 5.42 180 ALA A N 1
ATOM 1490 C CA . ALA A 1 200 ? -12.397 10.452 -32.455 1.00 5.88 180 ALA A CA 1
ATOM 1491 C C . ALA A 1 200 ? -11.905 9.006 -32.561 1.00 5.77 180 ALA A C 1
ATOM 1492 O O . ALA A 1 200 ? -12.685 8.064 -32.590 1.00 6.44 180 ALA A O 1
ATOM 1494 N N . LEU A 1 201 ? -10.598 8.825 -32.602 1.00 5.13 181 LEU A N 1
ATOM 1495 C CA A LEU A 1 201 ? -10.053 7.489 -32.691 0.50 4.93 181 LEU A CA 1
ATOM 1496 C CA B LEU A 1 201 ? -10.007 7.490 -32.649 0.50 5.57 181 LEU A CA 1
ATOM 1497 C C . LEU A 1 201 ? -10.490 6.626 -31.503 1.00 5.54 181 LEU A C 1
ATOM 1498 O O . LEU A 1 201 ? -10.811 5.443 -31.674 1.00 6.02 181 LEU A O 1
ATOM 1507 N N . LEU A 1 202 ? -10.513 7.219 -30.316 1.00 5.04 182 LEU A N 1
ATOM 1508 C CA . LEU A 1 202 ? -10.796 6.497 -29.087 1.00 5.21 182 LEU A CA 1
ATOM 1509 C C . LEU A 1 202 ? -12.252 6.580 -28.640 1.00 5.67 182 LEU A C 1
ATOM 1510 O O . LEU A 1 202 ? -12.591 6.064 -27.575 1.00 6.00 182 LEU A O 1
ATOM 1515 N N . HIS A 1 203 ? -13.107 7.212 -29.447 1.00 5.06 183 HIS A N 1
ATOM 1516 C CA . HIS A 1 203 ? -14.399 7.660 -28.936 1.00 4.78 183 HIS A CA 1
ATOM 1517 C C . HIS A 1 203 ? -15.258 6.542 -28.358 1.00 5.11 183 HIS A C 1
ATOM 1518 O O . HIS A 1 203 ? -15.984 6.760 -27.387 1.00 6.50 183 HIS A O 1
ATOM 1525 N N . ASP A 1 204 ? -15.174 5.348 -28.947 1.00 4.75 184 ASP A N 1
ATOM 1526 C CA . ASP A 1 204 ? -16.042 4.236 -28.559 1.00 5.83 184 ASP A CA 1
ATOM 1527 C C . ASP A 1 204 ? -15.385 3.249 -27.611 1.00 5.67 184 ASP A C 1
ATOM 1528 O O . ASP A 1 204 ? -15.761 2.075 -27.549 1.00 5.69 184 ASP A O 1
ATOM 1533 N N . TYR A 1 205 ? -14.427 3.739 -26.835 1.00 6.05 185 TYR A N 1
ATOM 1534 C CA . TYR A 1 205 ? -13.797 2.929 -25.801 1.00 7.07 185 TYR A CA 1
ATOM 1535 C C . TYR A 1 205 ? -14.825 2.212 -24.911 1.00 6.51 185 TYR A C 1
ATOM 1536 O O . TYR A 1 205 ? -14.607 1.075 -24.478 1.00 7.40 185 TYR A O 1
ATOM 1545 N N . GLY A 1 206 ? -15.956 2.864 -24.649 1.00 7.32 186 GLY A N 1
ATOM 1546 C CA . GLY A 1 206 ? -16.990 2.266 -23.822 1.00 7.25 186 GLY A CA 1
ATOM 1547 C C . GLY A 1 206 ? -17.561 0.964 -24.356 1.00 7.28 186 GLY A C 1
ATOM 1548 O O . GLY A 1 206 ? -18.152 0.189 -23.590 1.00 8.70 186 GLY A O 1
ATOM 1549 N N . HIS A 1 207 ? -17.418 0.727 -25.658 1.00 6.06 187 HIS A N 1
ATOM 1550 C CA . HIS A 1 207 ? -17.904 -0.518 -26.259 1.00 6.15 187 HIS A CA 1
ATOM 1551 C C . HIS A 1 207 ? -16.877 -1.650 -26.191 1.00 6.85 187 HIS A C 1
ATOM 1552 O O . HIS A 1 207 ? -17.180 -2.761 -26.602 1.00 8.12 187 HIS A O 1
ATOM 1559 N N . HIS A 1 208 ? -15.657 -1.367 -25.743 1.00 7.21 188 HIS A N 1
ATOM 1560 C CA . HIS A 1 208 ? -14.604 -2.381 -25.782 1.00 7.92 188 HIS A CA 1
ATOM 1561 C C . HIS A 1 208 ? -15.011 -3.577 -24.934 1.00 9.49 188 HIS A C 1
ATOM 1562 O O . HIS A 1 208 ? -15.337 -3.425 -23.758 1.00 9.77 188 HIS A O 1
ATOM 1569 N N . HIS A 1 209 ? -14.986 -4.762 -25.550 1.00 9.27 189 HIS A N 1
ATOM 1570 C CA . HIS A 1 209 ? -15.417 -6.020 -24.928 1.00 11.59 189 HIS A CA 1
ATOM 1571 C C . HIS A 1 209 ? -16.844 -6.008 -24.390 1.00 13.03 189 HIS A C 1
ATOM 1572 O O . HIS A 1 209 ? -17.168 -6.713 -23.434 1.00 16.78 189 HIS A O 1
ATOM 1579 N N . SER A 1 210 ? -17.701 -5.224 -25.038 1.00 12.31 190 SER A N 1
ATOM 1580 C CA . SER A 1 210 ? -19.127 -5.245 -24.759 1.00 12.38 190 SER A CA 1
ATOM 1581 C C . SER A 1 210 ? -19.789 -6.415 -25.490 1.00 11.92 190 SER A C 1
ATOM 1582 O O . SER A 1 210 ? -19.361 -6.782 -26.584 1.00 13.26 190 SER A O 1
ATOM 1585 N N . PRO A 1 211 ? -20.851 -6.993 -24.898 1.00 11.66 191 PRO A N 1
ATOM 1586 C CA . PRO A 1 211 ? -21.552 -8.088 -25.576 1.00 13.16 191 PRO A CA 1
ATOM 1587 C C . PRO A 1 211 ? -22.504 -7.569 -26.643 1.00 13.86 191 PRO A C 1
ATOM 1588 O O . PRO A 1 211 ? -23.103 -8.355 -27.370 1.00 16.32 191 PRO A O 1
ATOM 1592 N N . LEU A 1 212 ? -22.643 -6.252 -26.738 1.00 11.40 192 LEU A N 1
ATOM 1593 C CA . LEU A 1 212 ? -23.560 -5.667 -27.698 1.00 12.01 192 LEU A CA 1
ATOM 1594 C C . LEU A 1 212 ? -23.095 -5.882 -29.132 1.00 11.48 192 LEU A C 1
ATOM 1595 O O . LEU A 1 212 ? -21.934 -5.641 -29.454 1.00 12.41 192 LEU A O 1
ATOM 1600 N N . ASN A 1 213 ? -24.009 -6.309 -29.996 1.00 11.08 193 ASN A N 1
ATOM 1601 C CA . ASN A 1 213 ? -23.756 -6.309 -31.434 1.00 11.74 193 ASN A CA 1
ATOM 1602 C C . ASN A 1 213 ? -24.047 -4.919 -31.988 1.00 9.53 193 ASN A C 1
ATOM 1603 O O . ASN A 1 213 ? -25.201 -4.504 -32.047 1.00 10.29 193 ASN A O 1
ATOM 1608 N N . LEU A 1 214 ? -22.996 -4.199 -32.372 1.00 9.41 194 LEU A N 1
ATOM 1609 C CA . LEU A 1 214 ? -23.158 -2.825 -32.841 1.00 9.24 194 LEU A CA 1
ATOM 1610 C C . LEU A 1 214 ? -23.740 -2.755 -34.239 1.00 9.29 194 LEU A C 1
ATOM 1611 O O . LEU A 1 214 ? -24.266 -1.728 -34.653 1.00 9.29 194 LEU A O 1
ATOM 1616 N N . ASN A 1 215 ? -23.624 -3.855 -34.968 1.00 9.02 195 ASN A N 1
ATOM 1617 C CA . ASN A 1 215 ? -24.026 -3.907 -36.363 1.00 10.78 195 ASN A CA 1
ATOM 1618 C C . ASN A 1 215 ? -25.528 -4.143 -36.503 1.00 10.67 195 ASN A C 1
ATOM 1619 O O . ASN A 1 215 ? -25.970 -5.124 -37.107 1.00 12.90 195 ASN A O 1
ATOM 1624 N N . GLN A 1 216 ? -26.308 -3.237 -35.919 1.00 10.09 196 GLN A N 1
ATOM 1625 C CA . GLN A 1 216 ? -27.760 -3.256 -36.041 1.00 11.35 196 GLN A CA 1
ATOM 1626 C C . GLN A 1 216 ? -28.261 -1.826 -35.833 1.00 11.61 196 GLN A C 1
ATOM 1627 O O . GLN A 1 216 ? -27.587 -1.023 -35.185 1.00 11.31 196 GLN A O 1
ATOM 1633 N N . PRO A 1 217 ? -29.431 -1.493 -36.396 1.00 11.39 197 PRO A N 1
ATOM 1634 C CA . PRO A 1 217 ? -29.953 -0.134 -36.204 1.00 10.52 197 PRO A CA 1
ATOM 1635 C C . PRO A 1 217 ? -30.370 0.124 -34.758 1.00 10.32 197 PRO A C 1
ATOM 1636 O O . PRO A 1 217 ? -31.015 -0.736 -34.150 1.00 10.75 197 PRO A O 1
ATOM 1640 N N . LEU A 1 218 ? -30.005 1.287 -34.215 1.00 11.66 198 LEU A N 1
ATOM 1641 C CA . LEU A 1 218 ? -30.379 1.640 -32.843 1.00 13.82 198 LEU A CA 1
ATOM 1642 C C . LEU A 1 218 ? -31.884 1.554 -32.620 1.00 13.28 198 LEU A C 1
ATOM 1643 O O . LEU A 1 218 ? -32.337 1.090 -31.576 1.00 13.48 198 LEU A O 1
ATOM 1648 N N . ASP A 1 219 ? -32.659 1.996 -33.604 1.00 14.83 199 ASP A N 1
ATOM 1649 C CA . ASP A 1 219 ? -34.105 2.087 -33.429 1.00 17.43 199 ASP A CA 1
ATOM 1650 C C . ASP A 1 219 ? -34.848 0.759 -33.559 1.00 18.18 199 ASP A C 1
ATOM 1651 O O . ASP A 1 219 ? -36.064 0.706 -33.382 1.00 21.23 199 ASP A O 1
ATOM 1656 N N . SER A 1 220 ? -34.125 -0.312 -33.859 1.00 15.28 200 SER A N 1
ATOM 1657 C CA . SER A 1 220 ? -34.726 -1.643 -33.842 1.00 17.41 200 SER A CA 1
ATOM 1658 C C . SER A 1 220 ? -34.029 -2.587 -32.855 1.00 16.50 200 SER A C 1
ATOM 1659 O O . SER A 1 220 ? -34.357 -3.767 -32.780 1.00 18.07 200 SER A O 1
ATOM 1662 N N . MET A 1 221 ? -33.081 -2.063 -32.083 1.00 14.64 201 MET A N 1
ATOM 1663 C CA . MET A 1 221 ? -32.489 -2.837 -31.000 1.00 14.55 201 MET A CA 1
ATOM 1664 C C . MET A 1 221 ? -33.537 -3.223 -29.973 1.00 15.84 201 MET A C 1
ATOM 1665 O O . MET A 1 221 ? -34.482 -2.475 -29.729 1.00 16.35 201 MET A O 1
ATOM 1670 N N . SER A 1 222 ? -33.357 -4.384 -29.353 1.00 15.90 202 SER A N 1
ATOM 1671 C CA . SER A 1 222 ? -34.190 -4.760 -28.222 1.00 15.83 202 SER A CA 1
ATOM 1672 C C . SER A 1 222 ? -34.031 -3.703 -27.137 1.00 15.36 202 SER A C 1
ATOM 1673 O O . SER A 1 222 ? -33.006 -3.018 -27.082 1.00 14.25 202 SER A O 1
ATOM 1676 N N . PRO A 1 223 ? -35.045 -3.548 -26.271 1.00 16.94 203 PRO A N 1
ATOM 1677 C CA A PRO A 1 223 ? -34.912 -2.591 -25.168 0.50 17.81 203 PRO A CA 1
ATOM 1678 C CA B PRO A 1 223 ? -34.908 -2.589 -25.172 0.50 17.58 203 PRO A CA 1
ATOM 1679 C C . PRO A 1 223 ? -33.640 -2.839 -24.356 1.00 17.85 203 PRO A C 1
ATOM 1680 O O . PRO A 1 223 ? -32.975 -1.890 -23.948 1.00 17.35 203 PRO A O 1
ATOM 1687 N N . GLU A 1 224 ? -33.306 -4.106 -24.139 1.00 18.53 204 GLU A N 1
ATOM 1688 C CA . GLU A 1 224 ? -32.104 -4.461 -23.397 1.00 18.97 204 GLU A CA 1
ATOM 1689 C C . GLU A 1 224 ? -30.829 -3.993 -24.102 1.00 15.32 204 GLU A C 1
ATOM 1690 O O . GLU A 1 224 ? -29.907 -3.467 -23.468 1.00 15.79 204 GLU A O 1
ATOM 1696 N N . ASP A 1 225 ? -30.773 -4.194 -25.414 1.00 13.76 205 ASP A N 1
ATOM 1697 C CA . ASP A 1 225 ? -29.601 -3.788 -26.181 1.00 12.01 205 ASP A CA 1
ATOM 1698 C C . ASP A 1 225 ? -29.462 -2.270 -26.196 1.00 10.60 205 ASP A C 1
ATOM 1699 O O . ASP A 1 225 ? -28.360 -1.734 -26.063 1.00 10.93 205 ASP A O 1
ATOM 1704 N N . LEU A 1 226 ? -30.578 -1.572 -26.363 1.00 10.10 206 LEU A N 1
ATOM 1705 C CA . LEU A 1 226 ? -30.538 -0.116 -26.396 1.00 10.31 206 LEU A CA 1
ATOM 1706 C C . LEU A 1 226 ? -30.083 0.449 -25.061 1.00 10.53 206 LEU A C 1
ATOM 1707 O O . LEU A 1 226 ? -29.311 1.409 -25.005 1.00 10.43 206 LEU A O 1
ATOM 1712 N N . ALA A 1 227 ? -30.568 -0.146 -23.977 1.00 12.64 207 ALA A N 1
ATOM 1713 C CA . ALA A 1 227 ? -30.194 0.300 -22.645 1.00 13.49 207 ALA A CA 1
ATOM 1714 C C . ALA A 1 227 ? -28.692 0.133 -22.448 1.00 13.76 207 ALA A C 1
ATOM 1715 O O . ALA A 1 227 ? -28.025 1.006 -21.890 1.00 14.75 207 ALA A O 1
ATOM 1717 N N . LEU A 1 228 ? -28.159 -0.994 -22.903 1.00 13.85 208 LEU A N 1
ATOM 1718 C CA . LEU A 1 228 ? -26.726 -1.239 -22.803 1.00 13.75 208 LEU A CA 1
ATOM 1719 C C . LEU A 1 228 ? -25.970 -0.204 -23.637 1.00 11.80 208 LEU A C 1
ATOM 1720 O O . LEU A 1 228 ? -25.019 0.409 -23.169 1.00 12.54 208 LEU A O 1
ATOM 1725 N N . TRP A 1 229 ? -26.416 0.001 -24.870 1.00 9.39 209 TRP A N 1
ATOM 1726 C CA . TRP A 1 229 ? -25.800 0.989 -25.747 1.00 8.61 209 TRP A CA 1
ATOM 1727 C C . TRP A 1 229 ? -25.730 2.385 -25.099 1.00 8.98 209 TRP A C 1
ATOM 1728 O O . TRP A 1 229 ? -24.696 3.057 -25.166 1.00 9.04 209 TRP A O 1
ATOM 1739 N N . LYS A 1 230 ? -26.806 2.813 -24.444 1.00 9.27 210 LYS A N 1
ATOM 1740 C CA . LYS A 1 230 ? -26.820 4.157 -23.868 1.00 10.40 210 LYS A CA 1
ATOM 1741 C C . LYS A 1 230 ? -25.753 4.378 -22.796 1.00 10.24 210 LYS A C 1
ATOM 1742 O O . LYS A 1 230 ? -25.374 5.516 -22.526 1.00 11.28 210 LYS A O 1
ATOM 1748 N N . LYS A 1 231 ? -25.288 3.299 -22.175 1.00 10.19 211 LYS A N 1
ATOM 1749 C CA . LYS A 1 231 ? -24.274 3.408 -21.125 1.00 11.57 211 LYS A CA 1
ATOM 1750 C C . LYS A 1 231 ? -22.854 3.689 -21.630 1.00 9.28 211 LYS A C 1
ATOM 1751 O O . LYS A 1 231 ? -22.001 4.139 -20.861 1.00 10.92 211 LYS A O 1
ATOM 1757 N N . HIS A 1 232 ? -22.576 3.410 -22.900 1.00 8.47 212 HIS A N 1
ATOM 1758 C CA . HIS A 1 232 ? -21.170 3.376 -23.326 1.00 8.16 212 HIS A CA 1
ATOM 1759 C C . HIS A 1 232 ? -20.366 4.690 -23.201 1.00 8.77 212 HIS A C 1
ATOM 1760 O O . HIS A 1 232 ? -19.199 4.653 -22.807 1.00 9.07 212 HIS A O 1
ATOM 1767 N N . PRO A 1 233 ? -20.965 5.848 -23.531 1.00 7.80 213 PRO A N 1
ATOM 1768 C CA . PRO A 1 233 ? -20.141 7.056 -23.379 1.00 8.84 213 PRO A CA 1
ATOM 1769 C C . PRO A 1 233 ? -19.879 7.357 -21.908 1.00 10.24 213 PRO A C 1
ATOM 1770 O O . PRO A 1 233 ? -18.797 7.810 -21.546 1.00 11.20 213 PRO A O 1
ATOM 1774 N N . ILE A 1 234 ? -20.878 7.103 -21.072 1.00 11.32 214 ILE A N 1
ATOM 1775 C CA . ILE A 1 234 ? -20.772 7.360 -19.643 1.00 14.41 214 ILE A CA 1
ATOM 1776 C C . ILE A 1 234 ? -19.711 6.467 -19.015 1.00 13.66 214 ILE A C 1
ATOM 1777 O O . ILE A 1 234 ? -18.825 6.944 -18.302 1.00 13.91 214 ILE A O 1
ATOM 1782 N N . GLU A 1 235 ? -19.796 5.170 -19.297 1.00 14.20 215 GLU A N 1
ATOM 1783 C CA . GLU A 1 235 ? -18.834 4.211 -18.771 1.00 15.07 215 GLU A CA 1
ATOM 1784 C C . GLU A 1 235 ? -17.437 4.447 -19.328 1.00 13.20 215 GLU A C 1
ATOM 1785 O O . GLU A 1 235 ? -16.450 4.394 -18.592 1.00 15.23 215 GLU A O 1
ATOM 1791 N N . GLY A 1 236 ? -17.355 4.705 -20.630 1.00 12.19 216 GLY A N 1
ATOM 1792 C CA . GLY A 1 236 ? -16.079 4.979 -21.267 1.00 11.29 216 GLY A CA 1
ATOM 1793 C C . GLY A 1 236 ? -15.358 6.141 -20.608 1.00 10.20 216 GLY A C 1
ATOM 1794 O O . GLY A 1 236 ? -14.179 6.047 -20.263 1.00 11.84 216 GLY A O 1
ATOM 1795 N N . ALA A 1 237 ? -16.073 7.244 -20.423 1.00 11.00 217 ALA A N 1
ATOM 1796 C CA . ALA A 1 237 ? -15.475 8.435 -19.839 1.00 12.46 217 ALA A CA 1
ATOM 1797 C C . ALA A 1 237 ? -15.108 8.233 -18.368 1.00 12.71 217 ALA A C 1
ATOM 1798 O O . ALA A 1 237 ? -14.060 8.693 -17.917 1.00 13.63 217 ALA A O 1
ATOM 1800 N N . GLN A 1 238 ? -15.965 7.545 -17.620 1.00 14.16 218 GLN A N 1
ATOM 1801 C CA . GLN A 1 238 ? -15.693 7.328 -16.206 1.00 16.00 218 GLN A CA 1
ATOM 1802 C C . GLN A 1 238 ? -14.388 6.560 -16.013 1.00 17.19 218 GLN A C 1
ATOM 1803 O O . GLN A 1 238 ? -13.647 6.799 -15.059 1.00 17.99 218 GLN A O 1
ATOM 1809 N N . LYS A 1 239 ? -14.108 5.644 -16.933 1.00 16.93 219 LYS A N 1
ATOM 1810 C CA . LYS A 1 239 ? -12.903 4.829 -16.855 1.00 19.00 219 LYS A CA 1
ATOM 1811 C C . LYS A 1 239 ? -11.625 5.637 -17.069 1.00 18.58 219 LYS A C 1
ATOM 1812 O O . LYS A 1 239 ? -10.583 5.314 -16.502 1.00 20.91 219 LYS A O 1
ATOM 1818 N N . VAL A 1 240 ? -11.691 6.680 -17.890 1.00 14.01 220 VAL A N 1
ATOM 1819 C CA . VAL A 1 240 ? -10.477 7.427 -18.219 1.00 14.04 220 VAL A CA 1
ATOM 1820 C C . VAL A 1 240 ? -10.377 8.811 -17.583 1.00 14.99 220 VAL A C 1
ATOM 1821 O O . VAL A 1 240 ? -9.303 9.403 -17.589 1.00 15.10 220 VAL A O 1
ATOM 1825 N N . GLN A 1 241 ? -11.471 9.320 -17.024 1.00 16.87 221 GLN A N 1
ATOM 1826 C CA . GLN A 1 241 ? -11.525 10.733 -16.628 1.00 19.74 221 GLN A CA 1
ATOM 1827 C C . GLN A 1 241 ? -10.528 11.151 -15.543 1.00 21.51 221 GLN A C 1
ATOM 1828 O O . GLN A 1 241 ? -10.205 12.335 -15.423 1.00 22.73 221 GLN A O 1
ATOM 1834 N N . ASP A 1 242 ? -10.042 10.193 -14.759 1.00 21.97 222 ASP A N 1
ATOM 1835 C CA A ASP A 1 242 ? -9.106 10.503 -13.684 0.50 23.98 222 ASP A CA 1
ATOM 1836 C CA B ASP A 1 242 ? -9.106 10.497 -13.681 0.50 24.07 222 ASP A CA 1
ATOM 1837 C C . ASP A 1 242 ? -7.675 10.096 -14.029 1.00 23.59 222 ASP A C 1
ATOM 1838 O O . ASP A 1 242 ? -6.772 10.217 -13.204 1.00 24.53 222 ASP A O 1
ATOM 1847 N N . LYS A 1 243 ? -7.473 9.614 -15.253 1.00 22.01 223 LYS A N 1
ATOM 1848 C CA . LYS A 1 243 ? -6.134 9.257 -15.708 1.00 22.30 223 LYS A CA 1
ATOM 1849 C C . LYS A 1 243 ? -5.389 10.516 -16.122 1.00 21.67 223 LYS A C 1
ATOM 1850 O O . LYS A 1 243 ? -5.781 11.204 -17.068 1.00 20.97 223 LYS A O 1
ATOM 1856 N N . LYS A 1 244 ? -4.318 10.814 -15.393 1.00 21.51 224 LYS A N 1
ATOM 1857 C CA . LYS A 1 244 ? -3.622 12.090 -15.519 1.00 22.64 224 LYS A CA 1
ATOM 1858 C C . LYS A 1 244 ? -3.129 12.356 -16.934 1.00 20.35 224 LYS A C 1
ATOM 1859 O O . LYS A 1 244 ? -3.061 13.506 -17.364 1.00 22.68 224 LYS A O 1
ATOM 1865 N N . HIS A 1 245 ? -2.780 11.294 -17.654 1.00 16.14 225 HIS A N 1
ATOM 1866 C CA . HIS A 1 245 ? -2.201 11.448 -18.983 1.00 14.78 225 HIS A CA 1
ATOM 1867 C C . HIS A 1 245 ? -3.237 11.676 -20.080 1.00 13.46 225 HIS A C 1
ATOM 1868 O O . HIS A 1 245 ? -2.880 12.056 -21.189 1.00 14.09 225 HIS A O 1
ATOM 1875 N N . PHE A 1 246 ? -4.514 11.439 -19.783 1.00 12.34 226 PHE A N 1
ATOM 1876 C CA . PHE A 1 246 ? -5.558 11.694 -20.775 1.00 13.14 226 PHE A CA 1
ATOM 1877 C C . PHE A 1 246 ? -5.838 13.187 -20.910 1.00 12.96 226 PHE A C 1
ATOM 1878 O O . PHE A 1 246 ? -6.004 13.896 -19.914 1.00 15.80 226 PHE A O 1
ATOM 1886 N N . ASP A 1 247 ? -5.888 13.666 -22.147 1.00 11.16 227 ASP A N 1
ATOM 1887 C CA . ASP A 1 247 ? -6.263 15.056 -22.394 1.00 10.80 227 ASP A CA 1
ATOM 1888 C C . ASP A 1 247 ? -7.752 15.280 -22.130 1.00 10.79 227 ASP A C 1
ATOM 1889 O O . ASP A 1 247 ? -8.581 14.440 -22.471 1.00 10.22 227 ASP A O 1
ATOM 1894 N N . GLN A 1 248 ? -8.091 16.422 -21.542 1.00 11.24 228 GLN A N 1
ATOM 1895 C CA . GLN A 1 248 ? -9.491 16.708 -21.240 1.00 11.63 228 GLN A CA 1
ATOM 1896 C C . GLN A 1 248 ? -10.379 16.644 -22.485 1.00 11.11 228 GLN A C 1
ATOM 1897 O O . GLN A 1 248 ? -11.497 16.135 -22.425 1.00 10.95 228 GLN A O 1
ATOM 1903 N N . THR A 1 249 ? -9.885 17.153 -23.610 1.00 10.47 229 THR A N 1
ATOM 1904 C CA . THR A 1 249 ? -10.657 17.125 -24.847 1.00 10.48 229 THR A CA 1
ATOM 1905 C C . THR A 1 249 ? -11.010 15.689 -25.241 1.00 8.38 229 THR A C 1
ATOM 1906 O O . THR A 1 249 ? -12.116 15.412 -25.707 1.00 9.28 229 THR A O 1
ATOM 1910 N N . VAL A 1 250 ? -10.057 14.777 -25.062 1.00 8.61 230 VAL A N 1
ATOM 1911 C CA . VAL A 1 250 ? -10.267 13.371 -25.391 1.00 8.50 230 VAL A CA 1
ATOM 1912 C C . VAL A 1 250 ? -11.314 12.747 -24.457 1.00 7.84 230 VAL A C 1
ATOM 1913 O O . VAL A 1 250 ? -12.220 12.038 -24.906 1.00 8.52 230 VAL A O 1
ATOM 1917 N N . ILE A 1 251 ? -11.194 13.022 -23.162 1.00 8.02 231 ILE A N 1
ATOM 1918 C CA . ILE A 1 251 ? -12.200 12.594 -22.195 1.00 9.01 231 ILE A CA 1
ATOM 1919 C C . ILE A 1 251 ? -13.574 13.141 -22.575 1.00 7.70 231 ILE A C 1
ATOM 1920 O O . ILE A 1 251 ? -14.568 12.425 -22.531 1.00 8.87 231 ILE A O 1
ATOM 1925 N N . ASN A 1 252 ? -13.631 14.418 -22.946 1.00 7.98 232 ASN A N 1
ATOM 1926 C CA . ASN A 1 252 ? -14.901 15.010 -23.356 1.00 8.71 232 ASN A CA 1
ATOM 1927 C C . ASN A 1 252 ? -15.506 14.316 -24.562 1.00 8.06 232 ASN A C 1
ATOM 1928 O O . ASN A 1 252 ? -16.704 14.077 -24.605 1.00 8.72 232 ASN A O 1
ATOM 1933 N N . ILE A 1 253 ? -14.681 14.007 -25.555 1.00 7.90 233 ILE A N 1
ATOM 1934 C CA . ILE A 1 253 ? -15.182 13.342 -26.749 1.00 7.66 233 ILE A CA 1
ATOM 1935 C C . ILE A 1 253 ? -15.681 11.927 -26.420 1.00 7.10 233 ILE A C 1
ATOM 1936 O O . ILE A 1 253 ? -16.760 11.517 -26.853 1.00 7.37 233 ILE A O 1
ATOM 1941 N N . ILE A 1 254 ? -14.917 11.184 -25.630 1.00 7.49 234 ILE A N 1
ATOM 1942 C CA . ILE A 1 254 ? -15.359 9.853 -25.234 1.00 7.80 234 ILE A CA 1
ATOM 1943 C C . ILE A 1 254 ? -16.729 9.910 -24.541 1.00 7.67 234 ILE A C 1
ATOM 1944 O O . ILE A 1 254 ? -17.634 9.115 -24.848 1.00 8.98 234 ILE A O 1
ATOM 1949 N N . GLY A 1 255 ? -16.894 10.873 -23.639 1.00 7.18 235 GLY A N 1
ATOM 1950 C CA . GLY A 1 255 ? -18.106 10.969 -22.848 1.00 8.22 235 GLY A CA 1
ATOM 1951 C C . GLY A 1 255 ? -19.276 11.680 -23.499 1.00 8.41 235 GLY A C 1
ATOM 1952 O O . GLY A 1 255 ? -20.419 11.423 -23.130 1.00 9.13 235 GLY A O 1
ATOM 1953 N N . GLN A 1 256 ? -19.011 12.574 -24.451 1.00 7.81 236 GLN A N 1
ATOM 1954 C CA . GLN A 1 256 ? -20.068 13.450 -24.977 1.00 8.83 236 GLN A CA 1
ATOM 1955 C C . GLN A 1 256 ? -20.461 13.168 -26.425 1.00 8.72 236 GLN A C 1
ATOM 1956 O O . GLN A 1 256 ? -21.329 13.845 -26.975 1.00 8.13 236 GLN A O 1
ATOM 1962 N N . HIS A 1 257 ? -19.819 12.193 -27.059 1.00 7.25 237 HIS A N 1
ATOM 1963 C CA . HIS A 1 257 ? -19.979 12.052 -28.503 1.00 7.39 237 HIS A CA 1
ATOM 1964 C C . HIS A 1 257 ? -21.346 11.517 -28.933 1.00 7.52 237 HIS A C 1
ATOM 1965 O O . HIS A 1 257 ? -21.643 11.510 -30.123 1.00 7.77 237 HIS A O 1
ATOM 1972 N N . GLU A 1 258 ? -22.154 11.034 -27.987 1.00 7.85 238 GLU A N 1
ATOM 1973 C CA . GLU A 1 258 ? -23.520 10.608 -28.311 1.00 8.27 238 GLU A CA 1
ATOM 1974 C C . GLU A 1 258 ? -24.539 11.697 -27.988 1.00 9.70 238 GLU A C 1
ATOM 1975 O O . GLU A 1 258 ? -25.745 11.498 -28.142 1.00 10.81 238 GLU A O 1
ATOM 1981 N N . GLU A 1 259 ? -24.065 12.853 -27.538 1.00 10.91 239 GLU A N 1
ATOM 1982 C CA . GLU A 1 259 ? -24.965 13.949 -27.225 1.00 12.15 239 GLU A CA 1
ATOM 1983 C C . GLU A 1 259 ? -25.426 14.617 -28.508 1.00 12.48 239 GLU A C 1
ATOM 1984 O O . GLU A 1 259 ? -24.706 14.632 -29.506 1.00 12.90 239 GLU A O 1
ATOM 1990 N N . THR A 1 260 ? -26.642 15.154 -28.475 1.00 12.73 240 THR A N 1
ATOM 1991 C CA . THR A 1 260 ? -27.238 15.791 -29.639 1.00 14.09 240 THR A CA 1
ATOM 1992 C C . THR A 1 260 ? -27.563 17.227 -29.276 1.00 13.99 240 THR A C 1
ATOM 1993 O O . THR A 1 260 ? -27.701 17.556 -28.099 1.00 15.07 240 THR A O 1
ATOM 1997 N N . ILE A 1 261 ? -27.684 18.091 -30.273 1.00 13.78 241 ILE A N 1
ATOM 1998 C CA . ILE A 1 261 ? -27.745 19.507 -29.961 1.00 16.02 241 ILE A CA 1
ATOM 1999 C C . ILE A 1 261 ? -29.049 19.876 -29.265 1.00 17.55 241 ILE A C 1
ATOM 2000 O O . ILE A 1 261 ? -29.121 20.900 -28.592 1.00 19.67 241 ILE A O 1
ATOM 2005 N N . ASN A 1 262 ? -30.059 19.022 -29.401 1.00 17.42 242 ASN A N 1
ATOM 2006 C CA . ASN A 1 262 ? -31.344 19.262 -28.752 1.00 19.17 242 ASN A CA 1
ATOM 2007 C C . ASN A 1 262 ? -31.552 18.446 -27.473 1.00 19.46 242 ASN A C 1
ATOM 2008 O O . ASN A 1 262 ? -32.672 18.310 -26.996 1.00 19.57 242 ASN A O 1
ATOM 2013 N N . GLY A 1 263 ? -30.465 17.908 -26.926 1.00 18.90 243 GLY A N 1
ATOM 2014 C CA . GLY A 1 263 ? -30.488 17.313 -25.599 1.00 19.00 243 GLY A CA 1
ATOM 2015 C C . GLY A 1 263 ? -31.102 15.932 -25.455 1.00 19.03 243 GLY A C 1
ATOM 2016 O O . GLY A 1 263 ? -31.541 15.559 -24.363 1.00 20.01 243 GLY A O 1
ATOM 2017 N N . THR A 1 264 ? -31.117 15.160 -26.537 1.00 17.76 244 THR A N 1
ATOM 2018 C CA . THR A 1 264 ? -31.749 13.839 -26.514 1.00 18.49 244 THR A CA 1
ATOM 2019 C C . THR A 1 264 ? -30.769 12.679 -26.282 1.00 17.94 244 THR A C 1
ATOM 2020 O O . THR A 1 264 ? -31.181 11.523 -26.197 1.00 19.04 244 THR A O 1
ATOM 2024 N N . GLY A 1 265 ? -29.480 12.987 -26.168 1.00 16.66 245 GLY A N 1
ATOM 2025 C CA . GLY A 1 265 ? -28.473 11.958 -25.961 1.00 16.30 245 GLY A CA 1
ATOM 2026 C C . GLY A 1 265 ? -28.457 11.430 -24.539 1.00 16.67 245 GLY A C 1
ATOM 2027 O O . GLY A 1 265 ? -29.183 11.928 -23.677 1.00 17.36 245 GLY A O 1
ATOM 2028 N N . PRO A 1 266 ? -27.624 10.408 -24.281 1.00 16.54 246 PRO A N 1
ATOM 2029 C CA . PRO A 1 266 ? -27.584 9.724 -22.981 1.00 17.79 246 PRO A CA 1
ATOM 2030 C C . PRO A 1 266 ? -27.338 10.643 -21.779 1.00 18.94 246 PRO A C 1
ATOM 2031 O O . PRO A 1 266 ? -27.866 10.367 -20.697 1.00 20.49 246 PRO A O 1
ATOM 2035 N N . LYS A 1 267 ? -26.553 11.704 -21.956 1.00 19.26 247 LYS A N 1
ATOM 2036 C CA . LYS A 1 267 ? -26.260 12.633 -20.859 1.00 20.87 247 LYS A CA 1
ATOM 2037 C C . LYS A 1 267 ? -27.216 13.827 -20.816 1.00 21.67 247 LYS A C 1
ATOM 2038 O O . LYS A 1 267 ? -27.182 14.620 -19.876 1.00 23.52 247 LYS A O 1
ATOM 2044 N N . GLY A 1 268 ? -28.053 13.959 -21.840 1.00 21.37 248 GLY A N 1
ATOM 2045 C CA . GLY A 1 268 ? -29.008 15.053 -21.917 1.00 21.90 248 GLY A CA 1
ATOM 2046 C C . GLY A 1 268 ? -28.393 16.424 -22.146 1.00 20.73 248 GLY A C 1
ATOM 2047 O O . GLY A 1 268 ? -29.004 17.441 -21.829 1.00 21.31 248 GLY A O 1
ATOM 2048 N N . LEU A 1 269 ? -27.188 16.464 -22.705 1.00 20.02 249 LEU A N 1
ATOM 2049 C CA . LEU A 1 269 ? -26.509 17.735 -22.930 1.00 19.33 249 LEU A CA 1
ATOM 2050 C C . LEU A 1 269 ? -27.028 18.442 -24.178 1.00 19.56 249 LEU A C 1
ATOM 2051 O O . LEU A 1 269 ? -27.363 17.800 -25.169 1.00 21.26 249 LEU A O 1
ATOM 2056 N N . ARG A 1 270 ? -27.107 19.769 -24.122 1.00 19.46 250 ARG A N 1
ATOM 2057 C CA . ARG A 1 270 ? -27.393 20.557 -25.315 1.00 20.16 250 ARG A CA 1
ATOM 2058 C C . ARG A 1 270 ? -26.093 21.143 -25.852 1.00 20.17 250 ARG A C 1
ATOM 2059 O O . ARG A 1 270 ? -25.062 21.096 -25.180 1.00 18.58 250 ARG A O 1
ATOM 2067 N N . GLU A 1 271 ? -26.135 21.689 -27.062 1.00 20.97 251 GLU A N 1
ATOM 2068 C CA . GLU A 1 271 ? -24.912 22.153 -27.702 1.00 21.59 251 GLU A CA 1
ATOM 2069 C C . GLU A 1 271 ? -24.105 23.087 -26.799 1.00 22.18 251 GLU A C 1
ATOM 2070 O O . GLU A 1 271 ? -22.884 22.971 -26.716 1.00 21.33 251 GLU A O 1
ATOM 2076 N N . LYS A 1 272 ? -24.790 23.995 -26.109 1.00 24.01 252 LYS A N 1
ATOM 2077 C CA . LYS A 1 272 ? -24.126 24.955 -25.230 1.00 24.75 252 LYS A CA 1
ATOM 2078 C C . LYS A 1 272 ? -23.372 24.302 -24.067 1.00 24.67 252 LYS A C 1
ATOM 2079 O O . LYS A 1 272 ? -22.464 24.907 -23.493 1.00 25.55 252 LYS A O 1
ATOM 2085 N N . ASP A 1 273 ? -23.752 23.075 -23.719 1.00 24.04 253 ASP A N 1
ATOM 2086 C CA . ASP A 1 273 ? -23.165 22.373 -22.578 1.00 24.51 253 ASP A CA 1
ATOM 2087 C C . ASP A 1 273 ? -21.954 21.535 -22.979 1.00 23.82 253 ASP A C 1
ATOM 2088 O O . ASP A 1 273 ? -21.280 20.955 -22.126 1.00 26.17 253 ASP A O 1
ATOM 2093 N N . MET A 1 274 ? -21.687 21.463 -24.277 1.00 21.46 254 MET A N 1
ATOM 2094 C CA . MET A 1 274 ? -20.719 20.504 -24.799 1.00 20.80 254 MET A CA 1
ATOM 2095 C C . MET A 1 274 ? -19.411 21.117 -25.261 1.00 17.55 254 MET A C 1
ATOM 2096 O O . MET A 1 274 ? -19.357 22.280 -25.643 1.00 16.99 254 MET A O 1
ATOM 2101 N N . ASP A 1 275 ? -18.361 20.304 -25.254 1.00 15.13 255 ASP A N 1
ATOM 2102 C CA . ASP A 1 275 ? -17.114 20.658 -25.909 1.00 14.48 255 ASP A CA 1
ATOM 2103 C C . ASP A 1 275 ? -17.431 20.745 -27.402 1.00 13.23 255 ASP A C 1
ATOM 2104 O O . ASP A 1 275 ? -17.962 19.798 -27.978 1.00 12.08 255 ASP A O 1
ATOM 2109 N N . PRO A 1 276 ? -17.134 21.887 -28.039 1.00 14.60 256 PRO A N 1
ATOM 2110 C CA A PRO A 1 276 ? -17.446 22.029 -29.465 0.50 13.95 256 PRO A CA 1
ATOM 2111 C CA B PRO A 1 276 ? -17.425 22.043 -29.468 0.50 14.03 256 PRO A CA 1
ATOM 2112 C C . PRO A 1 276 ? -16.830 20.913 -30.313 1.00 11.91 256 PRO A C 1
ATOM 2113 O O . PRO A 1 276 ? -17.415 20.511 -31.320 1.00 12.80 256 PRO A O 1
ATOM 2120 N N . LEU A 1 277 ? -15.670 20.407 -29.911 1.00 10.62 257 LEU A N 1
ATOM 2121 C CA . LEU A 1 277 ? -15.049 19.338 -30.682 1.00 10.29 257 LEU A CA 1
ATOM 2122 C C . LEU A 1 277 ? -15.836 18.028 -30.575 1.00 9.81 257 LEU A C 1
ATOM 2123 O O . LEU A 1 277 ? -15.839 17.225 -31.511 1.00 9.31 257 LEU A O 1
ATOM 2128 N N . ALA A 1 278 ? -16.513 17.820 -29.446 1.00 9.10 258 ALA A N 1
ATOM 2129 C CA . ALA A 1 278 ? -17.375 16.647 -29.299 1.00 8.06 258 ALA A CA 1
ATOM 2130 C C . ALA A 1 278 ? -18.623 16.744 -30.180 1.00 8.49 258 ALA A C 1
ATOM 2131 O O . ALA A 1 278 ? -19.142 15.729 -30.629 1.00 9.39 258 ALA A O 1
ATOM 2133 N N . VAL A 1 279 ? -19.111 17.960 -30.420 1.00 8.79 259 VAL A N 1
ATOM 2134 C CA . VAL A 1 279 ? -20.241 18.152 -31.322 1.00 10.26 259 VAL A CA 1
ATOM 2135 C C . VAL A 1 279 ? -19.851 17.696 -32.731 1.00 8.84 259 VAL A C 1
ATOM 2136 O O . VAL A 1 279 ? -20.636 17.046 -33.426 1.00 8.67 259 VAL A O 1
ATOM 2140 N N . LEU A 1 280 ? -18.626 18.027 -33.134 1.00 10.00 260 LEU A N 1
ATOM 2141 C CA A LEU A 1 280 ? -18.111 17.625 -34.428 0.50 9.64 260 LEU A CA 1
ATOM 2142 C CA B LEU A 1 280 ? -18.088 17.607 -34.428 0.50 9.91 260 LEU A CA 1
ATOM 2143 C C . LEU A 1 280 ? -18.021 16.093 -34.524 1.00 7.71 260 LEU A C 1
ATOM 2144 O O . LEU A 1 280 ? -18.497 15.493 -35.492 1.00 8.49 260 LEU A O 1
ATOM 2153 N N . VAL A 1 281 ? -17.422 15.466 -33.517 1.00 7.03 261 VAL A N 1
ATOM 2154 C CA . VAL A 1 281 ? -17.308 14.011 -33.514 1.00 7.38 261 VAL A CA 1
ATOM 2155 C C . VAL A 1 281 ? -18.686 13.349 -33.485 1.00 6.63 261 VAL A C 1
ATOM 2156 O O . VAL A 1 281 ? -18.898 12.318 -34.126 1.00 7.45 261 VAL A O 1
ATOM 2160 N N . SER A 1 282 ? -19.620 13.934 -32.741 1.00 6.68 262 SER A N 1
ATOM 2161 C CA . SER A 1 282 ? -20.979 13.404 -32.704 1.00 6.95 262 SER A CA 1
ATOM 2162 C C . SER A 1 282 ? -21.597 13.344 -34.105 1.00 6.90 262 SER A C 1
ATOM 2163 O O . SER A 1 282 ? -22.211 12.341 -34.476 1.00 6.60 262 SER A O 1
ATOM 2166 N N . SER A 1 283 ? -21.437 14.415 -34.877 1.00 6.88 263 SER A N 1
ATOM 2167 C CA . SER A 1 283 ? -21.945 14.450 -36.244 1.00 7.21 263 SER A CA 1
ATOM 2168 C C . SER A 1 283 ? -21.263 13.417 -37.144 1.00 6.99 263 SER A C 1
ATOM 2169 O O . SER A 1 283 ? -21.929 12.685 -37.879 1.00 7.78 263 SER A O 1
ATOM 2172 N N . ALA A 1 284 ? -19.935 13.367 -37.090 1.00 7.05 264 ALA A N 1
ATOM 2173 C CA . ALA A 1 284 ? -19.174 12.425 -37.898 1.00 7.13 264 ALA A CA 1
ATOM 2174 C C . ALA A 1 284 ? -19.520 10.984 -37.533 1.00 7.38 264 ALA A C 1
ATOM 2175 O O . ALA A 1 284 ? -19.684 10.133 -38.412 1.00 8.08 264 ALA A O 1
ATOM 2177 N N . ASN A 1 285 ? -19.643 10.717 -36.236 1.00 6.27 265 ASN A N 1
ATOM 2178 C CA . ASN A 1 285 ? -20.033 9.397 -35.794 1.00 6.28 265 ASN A CA 1
ATOM 2179 C C . ASN A 1 285 ? -21.409 9.001 -36.294 1.00 6.21 265 ASN A C 1
ATOM 2180 O O . ASN A 1 285 ? -21.610 7.871 -36.730 1.00 6.93 265 ASN A O 1
ATOM 2185 N N . ALA A 1 286 ? -22.369 9.917 -36.203 1.00 6.59 266 ALA 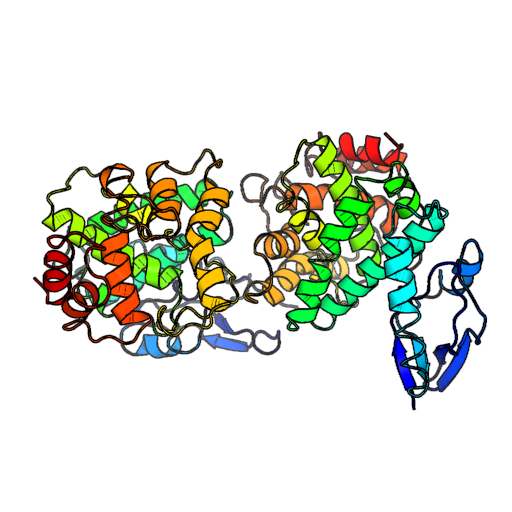A N 1
ATOM 2186 C CA . ALA A 1 286 ? -23.735 9.591 -36.574 1.00 7.46 266 ALA A CA 1
ATOM 2187 C C . ALA A 1 286 ? -23.769 9.151 -38.031 1.00 7.43 266 ALA A C 1
ATOM 2188 O O . ALA A 1 286 ? -24.498 8.225 -38.398 1.00 8.34 266 ALA A O 1
ATOM 2190 N N . MET A 1 287 ? -22.970 9.812 -38.866 1.00 7.89 267 MET A N 1
ATOM 2191 C CA . MET A 1 287 ? -22.891 9.440 -40.274 1.00 8.46 267 MET A CA 1
ATOM 2192 C C . MET A 1 287 ? -22.281 8.040 -40.472 1.00 8.28 267 MET A C 1
ATOM 2193 O O . MET A 1 287 ? -22.835 7.230 -41.208 1.00 9.16 267 MET A O 1
ATOM 2198 N N . ASP A 1 288 ? -21.163 7.735 -39.813 1.00 8.11 268 ASP A N 1
ATOM 2199 C CA . ASP A 1 288 ? -20.578 6.410 -40.000 1.00 7.18 268 ASP A CA 1
ATOM 2200 C C . ASP A 1 288 ? -21.424 5.316 -39.367 1.00 6.86 268 ASP A C 1
ATOM 2201 O O . ASP A 1 288 ? -21.448 4.195 -39.874 1.00 7.77 268 ASP A O 1
ATOM 2206 N N . ARG A 1 289 ? -22.116 5.611 -38.267 1.00 7.16 269 ARG A N 1
ATOM 2207 C CA . ARG A 1 289 ? -23.012 4.595 -37.715 1.00 7.39 269 ARG A CA 1
ATOM 2208 C C . ARG A 1 289 ? -24.046 4.209 -38.773 1.00 7.21 269 ARG A C 1
ATOM 2209 O O . ARG A 1 289 ? -24.295 3.029 -38.991 1.00 7.40 269 ARG A O 1
ATOM 2217 N N . LEU A 1 290 ? -24.640 5.196 -39.435 1.00 7.80 270 LEU A N 1
ATOM 2218 C CA . LEU A 1 290 ? -25.633 4.892 -40.462 1.00 9.17 270 LEU A CA 1
ATOM 2219 C C . LEU A 1 290 ? -25.029 4.042 -41.567 1.00 10.03 270 LEU A C 1
ATOM 2220 O O . LEU A 1 290 ? -25.604 3.035 -41.980 1.00 10.07 270 LEU A O 1
ATOM 2225 N N . ILE A 1 291 ? -23.858 4.449 -42.039 1.00 9.65 271 ILE A N 1
ATOM 2226 C CA . ILE A 1 291 ? -23.258 3.812 -43.197 1.00 10.43 271 ILE A CA 1
ATOM 2227 C C . ILE A 1 291 ? -22.686 2.428 -42.877 1.00 10.23 271 ILE A C 1
ATOM 2228 O O . ILE A 1 291 ? -22.937 1.460 -43.602 1.00 14.22 271 ILE A O 1
ATOM 2233 N N . THR A 1 292 ? -21.953 2.331 -41.772 1.00 8.58 272 THR A N 1
ATOM 2234 C CA . THR A 1 292 ? -21.250 1.100 -41.416 1.00 9.49 272 THR A CA 1
ATOM 2235 C C . THR A 1 292 ? -22.067 0.128 -40.560 1.00 8.83 272 THR A C 1
ATOM 2236 O O . THR A 1 292 ? -22.027 -1.080 -40.795 1.00 9.79 272 THR A O 1
ATOM 2240 N N . PHE A 1 293 ? -22.815 0.638 -39.584 1.00 8.93 273 PHE A N 1
ATOM 2241 C CA . PHE A 1 293 ? -23.554 -0.235 -38.669 1.00 9.82 273 PHE A CA 1
ATOM 2242 C C . PHE A 1 293 ? -25.020 -0.431 -39.059 1.00 11.11 273 PHE A C 1
ATOM 2243 O O . PHE A 1 293 ? -25.651 -1.359 -38.570 1.00 12.79 273 PHE A O 1
ATOM 2251 N N . GLU A 1 294 ? -25.569 0.435 -39.909 1.00 11.20 274 GLU A N 1
ATOM 2252 C CA . GLU A 1 294 ? -27.001 0.363 -40.213 1.00 12.25 274 GLU A CA 1
ATOM 2253 C C . GLU A 1 294 ? -27.298 0.156 -41.700 1.00 14.31 274 GLU A C 1
ATOM 2254 O O . GLU A 1 294 ? -28.458 0.096 -42.102 1.00 16.58 274 GLU A O 1
ATOM 2260 N N . GLY A 1 295 ? -26.251 0.021 -42.507 1.00 14.68 275 GLY A N 1
ATOM 2261 C CA . GLY A 1 295 ? -26.408 -0.296 -43.918 1.00 16.40 275 GLY A CA 1
ATOM 2262 C C . GLY A 1 295 ? -27.042 0.791 -44.773 1.00 15.09 275 GLY A C 1
ATOM 2263 O O . GLY A 1 295 ? -27.561 0.517 -45.854 1.00 17.72 275 GLY A O 1
ATOM 2264 N N . VAL A 1 296 ? -26.986 2.034 -44.310 1.00 13.79 276 VAL A N 1
ATOM 2265 C CA . VAL A 1 296 ? -27.553 3.137 -45.075 1.00 12.81 276 VAL A CA 1
ATOM 2266 C C . VAL A 1 296 ? -26.592 3.552 -46.190 1.00 13.69 276 VAL A C 1
ATOM 2267 O O . VAL A 1 296 ? -25.415 3.788 -45.931 1.00 14.82 276 VAL A O 1
ATOM 2271 N N . PRO A 1 297 ? -27.084 3.639 -47.439 1.00 13.80 277 PRO A N 1
ATOM 2272 C CA . PRO A 1 297 ? -26.191 4.105 -48.504 1.00 15.04 277 PRO A CA 1
ATOM 2273 C C . PRO A 1 297 ? -25.659 5.502 -48.177 1.00 14.31 277 PRO A C 1
ATOM 2274 O O . PRO A 1 297 ? -26.392 6.344 -47.646 1.00 14.22 277 PRO A O 1
ATOM 2278 N N . LYS A 1 298 ? -24.397 5.753 -48.496 1.00 14.86 278 LYS A N 1
ATOM 2279 C CA . LYS A 1 298 ? -23.765 6.991 -48.061 1.00 16.00 278 LYS A CA 1
ATOM 2280 C C . LYS A 1 298 ? -24.505 8.245 -48.550 1.00 18.08 278 LYS A C 1
ATOM 2281 O O . LYS A 1 298 ? -24.567 9.244 -47.839 1.00 18.82 278 LYS A O 1
ATOM 2287 N N . ALA A 1 299 ? -25.097 8.181 -49.740 1.00 18.60 279 ALA A N 1
ATOM 2288 C CA . ALA A 1 299 ? -25.794 9.340 -50.297 1.00 20.26 279 ALA A CA 1
ATOM 2289 C C . ALA A 1 299 ? -27.141 9.602 -49.621 1.00 19.43 279 ALA A C 1
ATOM 2290 O O . ALA A 1 299 ? -27.747 10.652 -49.828 1.00 21.63 279 ALA A O 1
ATOM 2292 N N . GLU A 1 300 ? -27.603 8.651 -48.813 1.00 16.82 280 GLU A N 1
ATOM 2293 C CA A GLU A 1 300 ? -28.894 8.769 -48.140 0.50 16.05 280 GLU A CA 1
ATOM 2294 C CA B GLU A 1 300 ? -28.894 8.777 -48.146 0.50 16.10 280 GLU A CA 1
ATOM 2295 C C . GLU A 1 300 ? -28.735 9.071 -46.657 1.00 13.32 280 GLU A C 1
ATOM 2296 O O . GLU A 1 300 ? -29.717 9.309 -45.952 1.00 12.36 280 GLU A O 1
ATOM 2307 N N . ALA A 1 301 ? -27.495 9.064 -46.182 1.00 13.10 281 ALA A N 1
ATOM 2308 C CA . ALA A 1 301 ? -27.229 9.244 -44.755 1.00 12.51 281 ALA A CA 1
ATOM 2309 C C . ALA A 1 301 ? -27.633 10.622 -44.223 1.00 11.43 281 ALA A C 1
ATOM 2310 O O . ALA A 1 301 ? -28.208 10.724 -43.142 1.00 11.98 281 ALA A O 1
ATOM 2312 N N . ALA A 1 302 ? -27.325 11.683 -44.969 1.00 11.20 282 ALA A N 1
ATOM 2313 C CA . ALA A 1 302 ? -27.702 13.030 -44.545 1.00 12.34 282 ALA A CA 1
ATOM 2314 C C . ALA A 1 302 ? -29.216 13.162 -44.361 1.00 11.97 282 ALA A C 1
ATOM 2315 O O . ALA A 1 302 ? -29.677 13.680 -43.340 1.00 12.78 282 ALA A O 1
ATOM 2317 N N . LYS A 1 303 ? -29.981 12.688 -45.344 1.00 12.91 283 LYS A N 1
ATOM 2318 C CA . LYS A 1 303 ? -31.440 12.721 -45.266 1.00 12.71 283 LYS A CA 1
ATOM 2319 C C . LYS A 1 303 ? -31.934 11.969 -44.040 1.00 11.06 283 LYS A C 1
ATOM 2320 O O . LYS A 1 303 ? -32.831 12.432 -43.328 1.00 11.41 283 LYS A O 1
ATOM 2326 N N . LYS A 1 304 ? -31.354 10.798 -43.797 1.00 12.13 284 LYS A N 1
ATOM 2327 C CA . LYS A 1 304 ? -31.775 9.981 -42.667 1.00 13.05 284 LYS A CA 1
ATOM 2328 C C . LYS A 1 304 ? -31.578 10.688 -41.336 1.00 12.80 284 LYS A C 1
ATOM 2329 O O . LYS A 1 304 ? -32.459 10.654 -40.478 1.00 14.06 284 LYS A O 1
ATOM 2335 N N . LEU A 1 305 ? -30.424 11.322 -41.155 1.00 12.90 285 LEU A N 1
ATOM 2336 C CA . LEU A 1 305 ? -30.204 12.111 -39.950 1.00 13.92 285 LEU A CA 1
ATOM 2337 C C . LEU A 1 305 ? -31.237 13.236 -39.821 1.00 14.53 285 LEU A C 1
ATOM 2338 O O . LEU A 1 305 ? -31.736 13.508 -38.734 1.00 16.74 285 LEU A O 1
ATOM 2343 N N . MET A 1 306 ? -31.555 13.898 -40.926 1.00 13.97 286 MET A N 1
ATOM 2344 C CA . MET A 1 306 ? -32.491 15.014 -40.876 1.00 14.26 286 MET A CA 1
ATOM 2345 C C . MET A 1 306 ? -33.934 14.594 -40.618 1.00 14.71 286 MET A C 1
ATOM 2346 O O . MET A 1 306 ? -34.681 15.321 -39.960 1.00 16.44 286 MET A O 1
ATOM 2351 N N . ILE A 1 307 ? -34.333 13.425 -41.114 1.00 15.36 287 ILE A N 1
ATOM 2352 C CA A ILE A 1 307 ? -35.727 12.979 -41.054 0.50 17.86 287 ILE A CA 1
ATOM 2353 C CA B ILE A 1 307 ? -35.737 13.043 -40.988 0.50 17.42 287 ILE A CA 1
ATOM 2354 C C . ILE A 1 307 ? -35.993 11.952 -39.947 1.00 19.20 287 ILE A C 1
ATOM 2355 O O . ILE A 1 307 ? -37.131 11.778 -39.508 1.00 22.05 287 ILE A O 1
ATOM 2364 N N . ASP A 1 308 ? -34.939 11.255 -39.523 1.00 20.36 288 ASP A N 1
ATOM 2365 C CA . ASP A 1 308 ? -35.040 10.256 -38.458 1.00 23.31 288 ASP A CA 1
ATOM 2366 C C . ASP A 1 308 ? -34.243 10.656 -37.207 1.00 23.18 288 ASP A C 1
ATOM 2367 O O . ASP A 1 308 ? -34.399 10.056 -36.144 1.00 24.81 288 ASP A O 1
ATOM 2372 N N . HIS A 1 309 ? -33.382 11.662 -37.337 1.00 22.80 289 HIS A N 1
ATOM 2373 C CA . HIS A 1 309 ? -32.602 12.155 -36.202 1.00 22.82 289 HIS A CA 1
ATOM 2374 C C . HIS A 1 309 ? -32.834 13.649 -36.050 1.00 23.83 289 HIS A C 1
ATOM 2375 O O . HIS A 1 309 ? -31.891 14.422 -35.858 1.00 24.70 289 HIS A O 1
ATOM 2382 N N . VAL A 1 310 ? -34.100 14.043 -36.135 1.00 22.47 290 VAL A N 1
ATOM 2383 C CA . VAL A 1 310 ? -34.478 15.449 -36.234 1.00 23.80 290 VAL A CA 1
ATOM 2384 C C . VAL A 1 310 ? -33.830 16.318 -35.163 1.00 23.80 290 VAL A C 1
ATOM 2385 O O . VAL A 1 310 ? -33.971 16.057 -33.966 1.00 24.06 290 VAL A O 1
ATOM 2389 N N . GLY A 1 311 ? -33.112 17.345 -35.608 1.00 22.06 291 GLY A N 1
ATOM 2390 C CA . GLY A 1 311 ? -32.587 18.359 -34.716 1.00 20.99 291 GLY A CA 1
ATOM 2391 C C . GLY A 1 311 ? -31.406 17.907 -33.884 1.00 20.32 291 GLY A C 1
ATOM 2392 O O . GLY A 1 311 ? -30.976 18.605 -32.967 1.00 21.55 291 GLY A O 1
ATOM 2393 N N . LYS A 1 312 ? -30.872 16.736 -34.199 1.00 19.14 292 LYS A N 1
ATOM 2394 C CA . LYS A 1 312 ? -29.855 16.155 -33.350 1.00 19.68 292 LYS A CA 1
ATOM 2395 C C . LYS A 1 312 ? -28.473 16.713 -33.633 1.00 14.32 292 LYS A C 1
ATOM 2396 O O . LYS A 1 312 ? -27.652 16.772 -32.727 1.00 17.16 292 LYS A O 1
ATOM 2402 N N . HIS A 1 313 ? -28.217 17.128 -34.878 1.00 11.22 293 HIS A N 1
ATOM 2403 C CA . HIS A 1 313 ? -26.879 17.604 -35.255 1.00 10.97 293 HIS A CA 1
ATOM 2404 C C . HIS A 1 313 ? -26.965 18.872 -36.080 1.00 10.99 293 HIS A C 1
ATOM 2405 O O . HIS A 1 313 ? -27.944 19.080 -36.787 1.00 12.10 293 HIS A O 1
ATOM 2412 N N . PRO A 1 314 ? -25.930 19.719 -36.010 1.00 10.38 294 PRO A N 1
ATOM 2413 C CA . PRO A 1 314 ? -26.010 20.965 -36.781 1.00 9.67 294 PRO A CA 1
ATOM 2414 C C . PRO A 1 314 ? -26.115 20.679 -38.273 1.00 10.31 294 PRO A C 1
ATOM 2415 O O . PRO A 1 314 ? -25.355 19.867 -38.813 1.00 9.25 294 PRO A O 1
ATOM 2419 N N . LEU A 1 315 ? -27.036 21.358 -38.948 1.00 10.50 295 LEU A N 1
ATOM 2420 C CA . LEU A 1 315 ? -27.211 21.130 -40.371 1.00 9.56 295 LEU A CA 1
ATOM 2421 C C . LEU A 1 315 ? -25.901 21.360 -41.126 1.00 9.35 295 LEU A C 1
ATOM 2422 O O . LEU A 1 315 ? -25.597 20.631 -42.066 1.00 9.14 295 LEU A O 1
ATOM 2427 N N . GLN A 1 316 ? -25.123 22.364 -40.727 1.00 9.43 296 GLN A N 1
ATOM 2428 C CA . GLN A 1 316 ? -23.859 22.606 -41.427 1.00 9.35 296 GLN A CA 1
ATOM 2429 C C . GLN A 1 316 ? -22.905 21.404 -41.359 1.00 9.19 296 GLN A C 1
ATOM 2430 O O . GLN A 1 316 ? -22.178 21.132 -42.316 1.00 9.33 296 GLN A O 1
ATOM 2436 N N . HIS A 1 317 ? -22.904 20.685 -40.241 1.00 8.27 297 HIS A N 1
ATOM 2437 C CA . HIS A 1 317 ? -22.067 19.492 -40.152 1.00 8.20 297 HIS A CA 1
ATOM 2438 C C . HIS A 1 317 ? -22.558 18.432 -41.117 1.00 7.86 297 HIS A C 1
ATOM 2439 O O . HIS A 1 317 ? -21.765 17.799 -41.812 1.00 8.16 297 HIS A O 1
ATOM 2446 N N . ILE A 1 318 ? -23.869 18.228 -41.146 1.00 8.78 298 ILE A N 1
ATOM 2447 C CA A ILE A 1 318 ? -24.422 17.181 -41.991 0.50 9.52 298 ILE A CA 1
ATOM 2448 C CA B ILE A 1 318 ? -24.468 17.200 -41.996 0.50 9.45 298 ILE A CA 1
ATOM 2449 C C . ILE A 1 318 ? -24.190 17.496 -43.467 1.00 9.07 298 ILE A C 1
ATOM 2450 O O . ILE A 1 318 ? -23.826 16.615 -44.239 1.00 10.70 298 ILE A O 1
ATOM 2459 N N . GLN A 1 319 ? -24.364 18.755 -43.846 1.00 8.99 299 GLN A N 1
ATOM 2460 C CA . GLN A 1 319 ? -24.098 19.170 -45.220 1.00 9.77 299 GLN A CA 1
ATOM 2461 C C . GLN A 1 319 ? -22.625 18.988 -45.594 1.00 9.98 299 GLN A C 1
ATOM 2462 O O . GLN A 1 319 ? -22.308 18.466 -46.663 1.00 10.14 299 GLN A O 1
ATOM 2468 N N . HIS A 1 320 ? -21.723 19.417 -44.717 1.00 9.44 300 HIS A N 1
ATOM 2469 C CA . HIS A 1 320 ? -20.298 19.246 -44.987 1.00 9.50 300 HIS A CA 1
ATOM 2470 C C . HIS A 1 320 ? -19.945 17.759 -45.111 1.00 8.61 300 HIS A C 1
ATOM 2471 O O . HIS A 1 320 ? -19.178 17.374 -45.994 1.00 9.25 300 HIS A O 1
ATOM 2478 N N . LEU A 1 321 ? -20.478 16.929 -44.213 1.00 8.11 301 LEU A N 1
ATOM 2479 C CA . LEU A 1 321 ? -20.190 15.496 -44.232 1.00 8.09 301 LEU A CA 1
ATOM 2480 C C . LEU A 1 321 ? -20.726 14.857 -45.500 1.00 8.21 301 LEU A C 1
ATOM 2481 O O . LEU A 1 321 ? -20.068 14.007 -46.106 1.00 9.46 301 LEU A O 1
ATOM 2486 N N . ASN A 1 322 ? -21.919 15.267 -45.912 1.00 8.42 302 ASN A N 1
ATOM 2487 C CA . ASN A 1 322 ? -22.452 14.808 -47.187 1.00 10.04 302 ASN A CA 1
ATOM 2488 C C . ASN A 1 322 ? -21.489 15.134 -48.329 1.00 11.01 302 ASN A C 1
ATOM 2489 O O . ASN A 1 322 ? -21.181 14.269 -49.156 1.00 12.66 302 ASN A O 1
ATOM 2494 N N . ASP A 1 323 ? -20.979 16.364 -48.344 1.00 11.19 303 ASP A N 1
ATOM 2495 C CA . ASP A 1 323 ? -20.025 16.786 -49.372 1.00 12.39 303 ASP A CA 1
ATOM 2496 C C . ASP A 1 323 ? -18.720 15.988 -49.305 1.00 12.95 303 ASP A C 1
ATOM 2497 O O . ASP A 1 323 ? -18.177 15.583 -50.331 1.00 14.65 303 ASP A O 1
ATOM 2502 N N . ILE A 1 324 ? -18.219 15.768 -48.097 1.00 12.06 304 ILE A N 1
ATOM 2503 C CA . ILE A 1 324 ? -17.010 14.968 -47.910 1.00 12.51 304 ILE A CA 1
ATOM 2504 C C . ILE A 1 324 ? -17.176 13.554 -48.475 1.00 12.40 304 ILE A C 1
ATOM 2505 O O . ILE A 1 324 ? -16.281 13.043 -49.145 1.00 13.83 304 ILE A O 1
ATOM 2510 N N . LEU A 1 325 ? -18.325 12.935 -48.217 1.00 13.75 305 LEU A N 1
ATOM 2511 C CA . LEU A 1 325 ? -18.599 11.589 -48.715 1.00 15.46 305 LEU A CA 1
ATOM 2512 C C . LEU A 1 325 ? -18.735 11.570 -50.239 1.00 17.55 305 LEU A C 1
ATOM 2513 O O . LEU A 1 325 ? -18.504 10.550 -50.880 1.00 18.84 305 LEU A O 1
ATOM 2518 N N . LYS A 1 326 ? -19.104 12.717 -50.800 1.00 17.61 306 LYS A N 1
ATOM 2519 C CA . LYS A 1 326 ? -19.262 12.886 -52.241 1.00 20.99 306 LYS A CA 1
ATOM 2520 C C . LYS A 1 326 ? -17.933 13.201 -52.917 1.00 23.58 306 LYS A C 1
ATOM 2521 O O . LYS A 1 326 ? -17.860 13.305 -54.141 1.00 23.90 306 LYS A O 1
ATOM 2527 N N . GLY A 1 327 ? -16.885 13.369 -52.122 1.00 25.28 307 GLY A N 1
ATOM 2528 C CA . GLY A 1 327 ? -15.575 13.667 -52.669 1.00 27.70 307 GLY A CA 1
ATOM 2529 C C . GLY A 1 327 ? -15.248 15.146 -52.642 1.00 30.66 307 GLY A C 1
ATOM 2530 O O . GLY A 1 327 ? -14.097 15.536 -52.840 1.00 32.46 307 GLY A O 1
ATOM 2531 N N . LEU A 1 328 ? -16.259 15.975 -52.407 1.00 32.50 308 LEU A N 1
ATOM 2532 C CA . LEU A 1 328 ? -16.040 17.407 -52.262 1.00 33.89 308 LEU A CA 1
ATOM 2533 C C . LEU A 1 328 ? -15.510 17.717 -50.869 1.00 34.58 308 LEU A C 1
ATOM 2534 O O . LEU A 1 328 ? -14.652 17.019 -50.321 1.00 33.84 308 LEU A O 1
ATOM 2540 N N . ASP B 1 22 ? -25.095 -43.376 -15.903 1.00 23.87 2 ASP B N 1
ATOM 2541 C CA . ASP B 1 22 ? -25.650 -43.543 -14.562 1.00 22.79 2 ASP B CA 1
ATOM 2542 C C . ASP B 1 22 ? -25.083 -42.536 -13.559 1.00 18.27 2 ASP B C 1
ATOM 2543 O O . ASP B 1 22 ? -25.681 -42.301 -12.507 1.00 17.68 2 ASP B O 1
ATOM 2548 N N . TYR B 1 23 ? -23.931 -41.948 -13.882 1.00 15.88 3 TYR B N 1
ATOM 2549 C CA . TYR B 1 23 ? -23.268 -41.011 -12.979 1.00 15.09 3 TYR B CA 1
ATOM 2550 C C . TYR B 1 23 ? -22.987 -39.677 -13.663 1.00 15.89 3 TYR B C 1
ATOM 2551 O O . TYR B 1 23 ? -22.871 -39.602 -14.887 1.00 17.55 3 TYR B O 1
ATOM 2560 N N . VAL B 1 24 ? -22.873 -38.626 -12.857 1.00 14.89 4 VAL B N 1
ATOM 2561 C CA . VAL B 1 24 ? -22.444 -37.324 -13.349 1.00 15.25 4 VAL B CA 1
ATOM 2562 C C . VAL B 1 24 ? -21.395 -36.763 -12.398 1.00 12.71 4 VAL B C 1
ATOM 2563 O O . VAL B 1 24 ? -21.423 -37.029 -11.199 1.00 11.53 4 VAL B O 1
ATOM 2567 N N . SER B 1 25 ? -20.469 -35.979 -12.930 1.00 11.55 5 SER B N 1
ATOM 2568 C CA . SER B 1 25 ? -19.390 -35.458 -12.102 1.00 11.27 5 SER B CA 1
ATOM 2569 C C . SER B 1 25 ? -19.783 -34.204 -11.323 1.00 11.19 5 SER B C 1
ATOM 2570 O O . SER B 1 25 ? -20.640 -33.419 -11.752 1.00 11.77 5 SER B O 1
ATOM 2573 N N . ILE B 1 26 ? -19.160 -34.053 -10.158 1.00 9.20 6 ILE B N 1
ATOM 2574 C CA . ILE B 1 26 ? -19.258 -32.839 -9.361 1.00 9.29 6 ILE B CA 1
ATOM 2575 C C . ILE B 1 26 ? -17.863 -32.431 -8.918 1.00 8.62 6 ILE B C 1
ATOM 2576 O O . ILE B 1 26 ? -16.966 -33.269 -8.823 1.00 9.52 6 ILE B O 1
ATOM 2581 N N . ARG B 1 27 ? -17.679 -31.143 -8.649 1.00 8.00 7 ARG B N 1
ATOM 2582 C CA . ARG B 1 27 ? -16.407 -30.664 -8.141 1.00 7.57 7 ARG B CA 1
ATOM 2583 C C . ARG B 1 27 ? -16.372 -30.766 -6.621 1.00 6.84 7 ARG B C 1
ATOM 2584 O O . ARG B 1 27 ? -17.289 -30.338 -5.922 1.00 7.63 7 ARG B O 1
ATOM 2592 N N . VAL B 1 28 ? -15.295 -31.330 -6.101 1.00 7.47 8 VAL B N 1
ATOM 2593 C CA A VAL B 1 28 ? -15.205 -31.587 -4.673 0.50 7.14 8 VAL B CA 1
ATOM 2594 C CA B VAL B 1 28 ? -15.209 -31.594 -4.670 0.50 8.00 8 VAL B CA 1
ATOM 2595 C C . VAL B 1 28 ? -15.195 -30.315 -3.824 1.00 6.93 8 VAL B C 1
ATOM 2596 O O . VAL B 1 28 ? -15.599 -30.334 -2.663 1.00 7.58 8 VAL B O 1
ATOM 2603 N N . SER B 1 29 ? -14.772 -29.197 -4.410 1.00 7.07 9 SER B N 1
ATOM 2604 C CA . SER B 1 29 ? -14.794 -27.933 -3.673 1.00 8.67 9 SER B CA 1
ATOM 2605 C C . SER B 1 29 ? -16.200 -27.488 -3.271 1.00 6.96 9 SER B C 1
ATOM 2606 O O . SER B 1 29 ? -16.348 -26.601 -2.437 1.00 7.77 9 SER B O 1
ATOM 2609 N N . THR B 1 30 ? -17.224 -28.095 -3.861 1.00 6.91 10 THR B N 1
ATOM 2610 C CA . THR B 1 30 ? -18.596 -27.742 -3.512 1.00 6.81 10 THR B CA 1
ATOM 2611 C C . THR B 1 30 ? -19.127 -28.507 -2.291 1.00 6.76 10 THR B C 1
ATOM 2612 O O . THR B 1 30 ? -20.256 -28.276 -1.862 1.00 8.35 10 THR B O 1
ATOM 2616 N N . LEU B 1 31 ? -18.336 -29.433 -1.749 1.00 7.40 11 LEU B N 1
ATOM 2617 C CA . LEU B 1 31 ? -18.756 -30.201 -0.578 1.00 7.57 11 LEU B CA 1
ATOM 2618 C C . LEU B 1 31 ? -18.111 -29.632 0.676 1.00 7.04 11 LEU B C 1
ATOM 2619 O O . LEU B 1 31 ? -16.965 -29.933 1.003 1.00 7.72 11 LEU B O 1
ATOM 2624 N N . ARG B 1 32 ? -18.853 -28.767 1.358 1.00 7.50 12 ARG B N 1
ATOM 2625 C CA . ARG B 1 32 ? -18.308 -27.992 2.458 1.00 7.95 12 ARG B CA 1
ATOM 2626 C C . ARG B 1 32 ? -19.402 -27.720 3.468 1.00 8.38 12 ARG B C 1
ATOM 2627 O O . ARG B 1 32 ? -20.591 -27.768 3.146 1.00 8.96 12 ARG B O 1
ATOM 2635 N N . GLY B 1 33 ? -18.990 -27.429 4.692 1.00 8.79 13 GLY B N 1
ATOM 2636 C CA . GLY B 1 33 ? -19.914 -26.992 5.719 1.00 9.92 13 GLY B CA 1
ATOM 2637 C C . GLY B 1 33 ? -20.732 -28.099 6.352 1.00 10.67 13 GLY B C 1
ATOM 2638 O O . GLY B 1 33 ? -20.531 -29.286 6.077 1.00 10.17 13 GLY B O 1
ATOM 2639 N N . ASP B 1 34 ? -21.676 -27.695 7.195 1.00 10.49 14 ASP B N 1
ATOM 2640 C CA . ASP B 1 34 ? -22.405 -28.624 8.053 1.00 11.88 14 ASP B CA 1
ATOM 2641 C C . ASP B 1 34 ? -23.706 -29.196 7.470 1.00 12.16 14 ASP B C 1
ATOM 2642 O O . ASP B 1 34 ? -24.346 -30.044 8.095 1.00 13.78 14 ASP B O 1
ATOM 2647 N N . GLN B 1 35 ? -24.112 -28.749 6.287 1.00 11.53 15 GLN B N 1
ATOM 2648 C CA . GLN B 1 35 ? -25.330 -29.294 5.697 1.00 11.45 15 GLN B CA 1
ATOM 2649 C C . GLN B 1 35 ? -25.125 -30.778 5.403 1.00 10.91 15 GLN B C 1
ATOM 2650 O O . GLN B 1 35 ? -24.123 -31.162 4.806 1.00 11.61 15 GLN B O 1
ATOM 2656 N N . LYS B 1 36 ? -26.066 -31.618 5.824 1.00 12.33 16 LYS B N 1
ATOM 2657 C CA . LYS B 1 36 ? -25.959 -33.041 5.519 1.00 13.90 16 LYS B CA 1
ATOM 2658 C C . LYS B 1 36 ? -26.318 -33.296 4.058 1.00 13.44 16 LYS B C 1
ATOM 2659 O O . LYS B 1 36 ? -27.326 -32.796 3.567 1.00 14.80 16 LYS B O 1
ATOM 2665 N N . ILE B 1 37 ? -25.480 -34.055 3.356 1.00 12.09 17 ILE B N 1
ATOM 2666 C CA . ILE B 1 37 ? -25.757 -34.375 1.962 1.00 12.45 17 ILE B CA 1
ATOM 2667 C C . ILE B 1 37 ? -26.894 -35.397 1.839 1.00 14.28 17 ILE B C 1
ATOM 2668 O O . ILE B 1 37 ? -27.018 -36.307 2.654 1.00 14.21 17 ILE B O 1
ATOM 2673 N N . ASP B 1 38 ? -27.734 -35.218 0.823 1.00 14.65 18 ASP B N 1
ATOM 2674 C CA . ASP B 1 38 ? -28.860 -36.112 0.559 1.00 16.64 18 ASP B CA 1
ATOM 2675 C C . ASP B 1 38 ? -28.578 -36.854 -0.747 1.00 15.43 18 ASP B C 1
ATOM 2676 O O . ASP B 1 38 ? -29.461 -37.018 -1.591 1.00 17.99 18 ASP B O 1
ATOM 2681 N N . PHE B 1 39 ? -27.325 -37.275 -0.911 1.00 12.63 19 PHE B N 1
ATOM 2682 C CA . PHE B 1 39 ? -26.892 -38.029 -2.079 1.00 11.49 19 PHE B CA 1
ATOM 2683 C C . PHE B 1 39 ? -25.605 -38.766 -1.718 1.00 10.44 19 PHE B C 1
ATOM 2684 O O . PHE B 1 39 ? -24.861 -38.320 -0.842 1.00 11.39 19 PHE B O 1
ATOM 2692 N N . ASN B 1 40 ? -25.354 -39.899 -2.369 1.00 10.05 20 ASN B N 1
ATOM 2693 C CA . ASN B 1 40 ? -24.046 -40.540 -2.300 1.00 10.49 20 ASN B CA 1
ATOM 2694 C C . ASN B 1 40 ? -23.047 -39.819 -3.194 1.00 9.48 20 ASN B C 1
ATOM 2695 O O . ASN B 1 40 ? -23.432 -39.186 -4.175 1.00 10.09 20 ASN B O 1
ATOM 2700 N N . ALA B 1 41 ? -21.763 -39.932 -2.868 1.00 9.02 21 ALA B N 1
ATOM 2701 C CA . ALA B 1 41 ? -20.717 -39.478 -3.782 1.00 9.46 21 ALA B CA 1
ATOM 2702 C C . ALA B 1 41 ? -19.645 -40.554 -3.910 1.00 9.67 21 ALA B C 1
ATOM 2703 O O . ALA B 1 41 ? -19.308 -41.234 -2.936 1.00 9.75 21 ALA B O 1
ATOM 2705 N N . TYR B 1 42 ? -19.140 -40.713 -5.130 1.00 9.54 22 TYR B N 1
ATOM 2706 C CA . TYR B 1 42 ? -18.259 -41.810 -5.497 1.00 9.81 22 TYR B CA 1
ATOM 2707 C C . TYR B 1 42 ? -16.922 -41.269 -5.975 1.00 9.93 22 TYR B C 1
ATOM 2708 O O . TYR B 1 42 ? -16.854 -40.195 -6.586 1.00 10.97 22 TYR B O 1
ATOM 2717 N N . VAL B 1 43 ? -15.863 -42.020 -5.684 1.00 10.00 23 VAL B N 1
ATOM 2718 C CA . VAL B 1 43 ? -14.520 -41.745 -6.182 1.00 10.82 23 VAL B CA 1
ATOM 2719 C C . VAL B 1 43 ? -14.222 -42.778 -7.249 1.00 11.33 23 VAL B C 1
ATOM 2720 O O . VAL B 1 43 ? -14.521 -43.958 -7.078 1.00 12.78 23 VAL B O 1
ATOM 2724 N N . LYS B 1 44 ? -13.650 -42.335 -8.357 1.00 12.12 24 LYS B N 1
ATOM 2725 C CA . LYS B 1 44 ? -13.300 -43.248 -9.428 1.00 14.26 24 LYS B CA 1
ATOM 2726 C C . LYS B 1 44 ? -11.927 -43.856 -9.151 1.00 15.23 24 LYS B C 1
ATOM 2727 O O . LYS B 1 44 ? -10.930 -43.132 -9.015 1.00 16.15 24 LYS B O 1
ATOM 2733 N N . ILE B 1 45 ? -11.891 -45.180 -9.029 1.00 15.46 25 ILE B N 1
ATOM 2734 C CA . ILE B 1 45 ? -10.643 -45.925 -8.851 1.00 15.45 25 ILE B CA 1
ATOM 2735 C C . ILE B 1 45 ? -10.628 -47.100 -9.825 1.00 14.44 25 ILE B C 1
ATOM 2736 O O . ILE B 1 45 ? -11.585 -47.873 -9.876 1.00 14.26 25 ILE B O 1
ATOM 2741 N N . ASN B 1 46 ? -9.553 -47.223 -10.600 1.00 14.92 26 ASN B N 1
ATOM 2742 C CA . ASN B 1 46 ? -9.454 -48.256 -11.631 1.00 17.17 26 ASN B CA 1
ATOM 2743 C C . ASN B 1 46 ? -10.707 -48.303 -12.507 1.00 19.04 26 ASN B C 1
ATOM 2744 O O . ASN B 1 46 ? -11.202 -49.381 -12.846 1.00 19.17 26 ASN B O 1
ATOM 2749 N N . ASP B 1 47 ? -11.216 -47.124 -12.855 1.00 20.27 27 ASP B N 1
ATOM 2750 C CA . ASP B 1 47 ? -12.370 -46.982 -13.751 1.00 21.48 27 ASP B CA 1
ATOM 2751 C C . ASP B 1 47 ? -13.699 -47.476 -13.171 1.00 19.02 27 ASP B C 1
ATOM 2752 O O . ASP B 1 47 ? -14.651 -47.723 -13.912 1.00 21.65 27 ASP B O 1
ATOM 2757 N N . LYS B 1 48 ? -13.760 -47.613 -11.852 1.00 16.32 28 LYS B N 1
ATOM 2758 C CA . LYS B 1 48 ? -14.996 -48.004 -11.179 1.00 15.98 28 LYS B CA 1
ATOM 2759 C C . LYS B 1 48 ? -15.431 -46.923 -10.209 1.00 14.10 28 LYS B C 1
ATOM 2760 O O . LYS B 1 48 ? -14.595 -46.227 -9.622 1.00 13.85 28 LYS B O 1
ATOM 2766 N N . MET B 1 49 ? -16.743 -46.790 -10.038 1.00 14.13 29 MET B N 1
ATOM 2767 C CA . MET B 1 49 ? -17.291 -45.793 -9.134 1.00 13.26 29 MET B CA 1
ATOM 2768 C C . MET B 1 49 ? -17.432 -46.362 -7.738 1.00 11.33 29 MET B C 1
ATOM 2769 O O . MET B 1 49 ? -18.322 -47.176 -7.465 1.00 13.15 29 MET B O 1
ATOM 2774 N N . ILE B 1 50 ? -16.547 -45.931 -6.848 1.00 10.90 30 ILE B N 1
ATOM 2775 C CA . ILE B 1 50 ? -16.495 -46.493 -5.507 1.00 11.88 30 ILE B CA 1
ATOM 2776 C C . ILE B 1 50 ? -17.147 -45.556 -4.497 1.00 11.54 30 ILE B C 1
ATOM 2777 O O . ILE B 1 50 ? -16.728 -44.410 -4.342 1.00 10.99 30 ILE B O 1
ATOM 2782 N N . LEU B 1 51 ? -18.171 -46.044 -3.807 1.00 11.11 31 LEU B N 1
ATOM 2783 C CA . LEU B 1 51 ? -18.864 -45.242 -2.808 1.00 11.74 31 LEU B CA 1
ATOM 2784 C C . LEU B 1 51 ? -17.883 -44.742 -1.750 1.00 11.98 31 LEU B C 1
ATOM 2785 O O . LEU B 1 51 ? -17.123 -45.521 -1.170 1.00 11.93 31 LEU B O 1
ATOM 2790 N N . TYR B 1 52 ? -17.896 -43.435 -1.516 1.00 9.89 32 TYR B N 1
ATOM 2791 C CA . TYR B 1 52 ? -16.999 -42.811 -0.551 1.00 9.72 32 TYR B CA 1
ATOM 2792 C C . TYR B 1 52 ? -17.761 -41.943 0.440 1.00 10.69 32 TYR B C 1
ATOM 2793 O O . TYR B 1 52 ? -17.517 -42.012 1.640 1.00 12.13 32 TYR B O 1
ATOM 2802 N N . LEU B 1 53 ? -18.674 -41.119 -0.066 1.00 9.97 33 LEU B N 1
ATOM 2803 C CA . LEU B 1 53 ? -19.504 -40.290 0.804 1.00 10.84 33 LEU B CA 1
ATOM 2804 C C . LEU B 1 53 ? -20.939 -40.810 0.777 1.00 10.82 33 LEU B C 1
ATOM 2805 O O . LEU B 1 53 ? -21.494 -41.061 -0.287 1.00 11.26 33 LEU B O 1
ATOM 2810 N N . ARG B 1 54 ? -21.536 -40.972 1.948 1.00 12.79 34 ARG B N 1
ATOM 2811 C CA . ARG B 1 54 ? -22.870 -41.558 2.042 1.00 14.13 34 ARG B CA 1
ATOM 2812 C C . ARG B 1 54 ? -23.903 -40.519 2.448 1.00 14.80 34 ARG B C 1
ATOM 2813 O O . ARG B 1 54 ? -23.570 -39.540 3.097 1.00 14.05 34 ARG B O 1
ATOM 2821 N N . ARG B 1 55 ? -25.157 -40.742 2.065 1.00 14.94 35 ARG B N 1
ATOM 2822 C CA . ARG B 1 55 ? -26.243 -39.857 2.466 1.00 15.51 35 ARG B CA 1
ATOM 2823 C C . ARG B 1 55 ? -26.173 -39.614 3.971 1.00 14.87 35 ARG B C 1
ATOM 2824 O O . ARG B 1 55 ? -26.018 -40.554 4.746 1.00 14.99 35 ARG B O 1
ATOM 2832 N N . GLY B 1 56 ? -26.251 -38.350 4.375 1.00 14.48 36 GLY B N 1
ATOM 2833 C CA . GLY B 1 56 ? -26.189 -37.983 5.778 1.00 15.57 36 GLY B CA 1
ATOM 2834 C C . GLY B 1 56 ? -24.855 -37.380 6.190 1.00 15.12 36 GLY B C 1
ATOM 2835 O O . GLY B 1 56 ? -24.741 -36.781 7.263 1.00 16.54 36 GLY B O 1
ATOM 2836 N N . ASP B 1 57 ? -23.836 -37.534 5.347 1.00 14.15 37 ASP B N 1
ATOM 2837 C CA . ASP B 1 57 ? -22.511 -37.014 5.680 1.00 13.79 37 ASP B CA 1
ATOM 2838 C C . ASP B 1 57 ? -22.465 -35.492 5.611 1.00 12.32 37 ASP B C 1
ATOM 2839 O O . ASP B 1 57 ? -23.212 -34.876 4.859 1.00 12.19 37 ASP B O 1
ATOM 2844 N N . SER B 1 58 ? -21.579 -34.900 6.406 1.00 11.06 38 SER B N 1
ATOM 2845 C CA . SER B 1 58 ? -21.299 -33.469 6.325 1.00 10.99 38 SER B CA 1
ATOM 2846 C C . SER B 1 58 ? -19.802 -33.219 6.503 1.00 10.21 38 SER B C 1
ATOM 2847 O O . SER B 1 58 ? -19.041 -34.150 6.781 1.00 10.77 38 SER B O 1
ATOM 2850 N N . PHE B 1 59 ? -19.376 -31.968 6.363 1.00 9.76 39 PHE B N 1
ATOM 2851 C CA . PHE B 1 59 ? -17.951 -31.701 6.182 1.00 9.88 39 PHE B CA 1
ATOM 2852 C C . PHE B 1 59 ? -17.411 -30.503 6.954 1.00 10.42 39 PHE B C 1
ATOM 2853 O O . PHE B 1 59 ? -16.338 -29.982 6.652 1.00 11.20 39 PHE B O 1
ATOM 2861 N N . GLU B 1 60 ? -18.146 -30.100 7.981 1.00 10.82 40 GLU B N 1
ATOM 2862 C CA . GLU B 1 60 ? -17.707 -29.009 8.831 1.00 11.92 40 GLU B CA 1
ATOM 2863 C C . GLU B 1 60 ? -16.557 -29.437 9.740 1.00 13.48 40 GLU B C 1
ATOM 2864 O O . GLU B 1 60 ? -16.410 -30.621 10.075 1.00 13.45 40 GLU B O 1
ATOM 2870 N N . GLY B 1 61 ? -15.740 -28.468 10.132 1.00 14.06 41 GLY B N 1
ATOM 2871 C CA . GLY B 1 61 ? -14.664 -28.715 11.073 1.00 14.54 41 GLY B CA 1
ATOM 2872 C C . GLY B 1 61 ? -13.708 -29.787 10.592 1.00 14.20 41 GLY B C 1
ATOM 2873 O O . GLY B 1 61 ? -13.303 -29.789 9.423 1.00 14.09 41 GLY B O 1
ATOM 2874 N N . GLU B 1 62 ? -13.359 -30.709 11.485 1.00 15.01 42 GLU B N 1
ATOM 2875 C CA . GLU B 1 62 ? -12.391 -31.751 11.162 1.00 16.83 42 GLU B CA 1
ATOM 2876 C C . GLU B 1 62 ? -12.932 -32.764 10.162 1.00 14.59 42 GLU B C 1
ATOM 2877 O O . GLU B 1 62 ? -12.172 -33.559 9.603 1.00 15.29 42 GLU B O 1
ATOM 2883 N N . ARG B 1 63 ? -14.241 -32.734 9.930 1.00 14.00 43 ARG B N 1
ATOM 2884 C CA . ARG B 1 63 ? -14.842 -33.628 8.946 1.00 13.55 43 ARG B CA 1
ATOM 2885 C C . ARG B 1 63 ? -14.323 -33.339 7.538 1.00 12.05 43 ARG B C 1
ATOM 2886 O O . ARG B 1 63 ? -14.365 -34.204 6.661 1.00 12.64 43 ARG B O 1
ATOM 2894 N N . LEU B 1 64 ? -13.831 -32.124 7.318 1.00 11.53 44 LEU B N 1
ATOM 2895 C CA . LEU B 1 64 ? -13.317 -31.754 6.004 1.00 10.62 44 LEU B CA 1
ATOM 2896 C C . LEU B 1 64 ? -12.071 -32.557 5.633 1.00 10.14 44 LEU B C 1
ATOM 2897 O O . LEU B 1 64 ? -11.722 -32.658 4.462 1.00 10.02 44 LEU B O 1
ATOM 2902 N N . LYS B 1 65 ? -11.404 -33.129 6.633 1.00 11.11 45 LYS B N 1
ATOM 2903 C CA . LYS B 1 65 ? -10.214 -33.944 6.392 1.00 13.04 45 LYS B CA 1
ATOM 2904 C C . LYS B 1 65 ? -10.476 -35.071 5.394 1.00 11.40 45 LYS B C 1
ATOM 2905 O O . LYS B 1 65 ? -9.578 -35.484 4.653 1.00 10.98 45 LYS B O 1
ATOM 2911 N N . ARG B 1 66 ? -11.712 -35.560 5.369 1.00 11.35 46 ARG B N 1
ATOM 2912 C CA . ARG B 1 66 ? -12.088 -36.623 4.449 1.00 11.44 46 ARG B CA 1
ATOM 2913 C C . ARG B 1 66 ? -11.945 -36.208 2.986 1.00 8.99 46 ARG B C 1
ATOM 2914 O O . ARG B 1 66 ? -11.919 -37.057 2.095 1.00 10.14 46 ARG B O 1
ATOM 2922 N N . LEU B 1 67 ? -11.862 -34.902 2.738 1.00 8.28 47 LEU B N 1
ATOM 2923 C CA . LEU B 1 67 ? -11.750 -34.381 1.382 1.00 8.55 47 LEU B CA 1
ATOM 2924 C C . LEU B 1 67 ? -10.411 -33.692 1.119 1.00 8.42 47 LEU B C 1
ATOM 2925 O O . LEU B 1 67 ? -10.203 -33.145 0.040 1.00 10.59 47 LEU B O 1
ATOM 2930 N N . LYS B 1 68 ? -9.514 -33.704 2.103 1.00 10.12 48 LYS B N 1
ATOM 2931 C CA . LYS B 1 68 ? -8.210 -33.042 1.971 1.00 11.16 48 LYS B CA 1
ATOM 2932 C C . LYS B 1 68 ? -7.056 -34.032 1.798 1.00 10.24 48 LYS B C 1
ATOM 2933 O O . LYS B 1 68 ? -7.136 -35.177 2.247 1.00 10.57 48 LYS B O 1
ATOM 2939 N N . ASP B 1 69 ? -5.979 -33.581 1.161 1.00 10.41 49 ASP B N 1
ATOM 2940 C CA . ASP B 1 69 ? -4.749 -34.370 1.033 1.00 11.72 49 ASP B CA 1
ATOM 2941 C C . ASP B 1 69 ? -4.903 -35.602 0.152 1.00 10.81 49 ASP B C 1
ATOM 2942 O O . ASP B 1 69 ? -4.102 -36.531 0.239 1.00 11.50 49 ASP B O 1
ATOM 2947 N N . LYS B 1 70 ? -5.917 -35.601 -0.708 1.00 9.89 50 LYS B N 1
ATOM 2948 C CA . LYS B 1 70 ? -6.262 -36.789 -1.488 1.00 9.10 50 LYS B CA 1
ATOM 2949 C C . LYS B 1 70 ? -6.294 -36.508 -2.985 1.00 9.55 50 LYS B C 1
ATOM 2950 O O . LYS B 1 70 ? -6.698 -37.354 -3.778 1.00 11.24 50 LYS B O 1
ATOM 2956 N N . LYS B 1 71 ? -5.853 -35.312 -3.366 1.00 9.48 51 LYS B N 1
ATOM 2957 C CA . LYS B 1 71 ? -5.897 -34.864 -4.757 1.00 11.38 51 LYS B CA 1
ATOM 2958 C C . LYS B 1 71 ? -7.279 -35.048 -5.360 1.00 11.77 51 LYS B C 1
ATOM 2959 O O . LYS B 1 71 ? -7.415 -35.386 -6.534 1.00 14.19 51 LYS B O 1
ATOM 2965 N N . LEU B 1 72 ? -8.307 -34.812 -4.552 1.00 10.86 52 LEU B N 1
ATOM 2966 C CA . LEU B 1 72 ? -9.676 -34.904 -5.036 1.00 11.94 52 LEU B CA 1
ATOM 2967 C C . LEU B 1 72 ? -10.062 -33.650 -5.804 1.00 12.36 52 LEU B C 1
ATOM 2968 O O . LEU B 1 72 ? -9.992 -32.530 -5.289 1.00 15.39 52 LEU B O 1
ATOM 2973 N N . ARG B 1 73 ? -10.458 -33.841 -7.050 1.00 10.73 53 ARG B N 1
ATOM 2974 C CA . ARG B 1 73 ? -10.895 -32.728 -7.874 1.00 12.00 53 ARG B CA 1
ATOM 2975 C C . ARG B 1 73 ? -12.349 -32.936 -8.241 1.00 11.87 53 ARG B C 1
ATOM 2976 O O . ARG B 1 73 ? -13.189 -32.085 -7.969 1.00 12.64 53 ARG B O 1
ATOM 2984 N N . LYS B 1 74 ? -12.631 -34.072 -8.867 1.00 11.44 54 LYS B N 1
ATOM 2985 C CA . LYS B 1 74 ? -13.994 -34.437 -9.212 1.00 13.44 54 LYS B CA 1
ATOM 2986 C C . LYS B 1 74 ? -14.399 -35.734 -8.544 1.00 11.28 54 LYS B C 1
ATOM 2987 O O . LYS B 1 74 ? -13.593 -36.658 -8.376 1.00 12.57 54 LYS B O 1
ATOM 2993 N N . MET B 1 75 ? -15.658 -35.776 -8.140 1.00 10.12 55 MET B N 1
ATOM 2994 C CA . MET B 1 75 ? -16.278 -37.006 -7.685 1.00 10.03 55 MET B CA 1
ATOM 2995 C C . MET B 1 75 ? -17.519 -37.204 -8.528 1.00 9.72 55 MET B C 1
ATOM 2996 O O . MET B 1 75 ? -17.794 -36.414 -9.427 1.00 10.30 55 MET B O 1
ATOM 3001 N N . TYR B 1 76 ? -18.268 -38.259 -8.241 1.00 9.92 56 TYR B N 1
ATOM 3002 C CA . TYR B 1 76 ? -19.424 -38.589 -9.055 1.00 9.62 56 TYR B CA 1
ATOM 3003 C C . TYR B 1 76 ? -20.643 -38.856 -8.195 1.00 9.32 56 TYR B C 1
ATOM 3004 O O . TYR B 1 76 ? -20.533 -39.353 -7.079 1.00 10.35 56 TYR B O 1
ATOM 3013 N N . ILE B 1 77 ? -21.805 -38.495 -8.716 1.00 8.85 57 ILE B N 1
ATOM 3014 C CA . ILE B 1 77 ? -23.060 -38.797 -8.052 1.00 10.10 57 ILE B CA 1
ATOM 3015 C C . ILE B 1 77 ? -23.967 -39.497 -9.046 1.00 11.10 57 ILE B C 1
ATOM 3016 O O . ILE B 1 77 ? -23.777 -39.386 -10.259 1.00 11.62 57 ILE B O 1
ATOM 3021 N N . LEU B 1 78 ? -24.949 -40.228 -8.533 1.00 11.67 58 LEU B N 1
ATOM 3022 C CA . LEU B 1 78 ? -25.946 -40.832 -9.395 1.00 12.01 58 LEU B CA 1
ATOM 3023 C C . LEU B 1 78 ? -26.742 -39.732 -10.078 1.00 12.53 58 LEU B C 1
ATOM 3024 O O . LEU B 1 78 ? -27.128 -38.746 -9.445 1.00 12.66 58 LEU B O 1
ATOM 3029 N N . THR B 1 79 ? -26.982 -39.894 -11.373 1.00 14.75 59 THR B N 1
ATOM 3030 C CA . THR B 1 79 ? -27.729 -38.892 -12.121 1.00 16.44 59 THR B CA 1
ATOM 3031 C C . THR B 1 79 ? -29.107 -38.663 -11.498 1.00 16.38 59 THR B C 1
ATOM 3032 O O . THR B 1 79 ? -29.621 -37.545 -11.497 1.00 16.60 59 THR B O 1
ATOM 3036 N N . ASP B 1 80 ? -29.689 -39.721 -10.943 1.00 17.29 60 ASP B N 1
ATOM 3037 C CA . ASP B 1 80 ? -30.997 -39.610 -10.305 1.00 19.03 60 ASP B CA 1
ATOM 3038 C C . ASP B 1 80 ? -30.968 -38.754 -9.032 1.00 17.40 60 ASP B C 1
ATOM 3039 O O . ASP B 1 80 ? -32.016 -38.382 -8.503 1.00 17.96 60 ASP B O 1
ATOM 3044 N N . GLU B 1 81 ? -29.773 -38.435 -8.548 1.00 14.84 61 GLU B N 1
ATOM 3045 C CA . GLU B 1 81 ? -29.642 -37.633 -7.336 1.00 13.60 61 GLU B CA 1
ATOM 3046 C C . GLU B 1 81 ? -29.144 -36.214 -7.631 1.00 12.40 61 GLU B C 1
ATOM 3047 O O . GLU B 1 81 ? -28.831 -35.449 -6.717 1.00 12.40 61 GLU B O 1
ATOM 3053 N N . GLU B 1 82 ? -29.101 -35.849 -8.907 1.00 12.96 62 GLU B N 1
ATOM 3054 C CA . GLU B 1 82 ? -28.593 -34.533 -9.275 1.00 14.16 62 GLU B CA 1
ATOM 3055 C C . GLU B 1 82 ? -29.414 -33.371 -8.702 1.00 12.75 62 GLU B C 1
ATOM 3056 O O . GLU B 1 82 ? -28.854 -32.342 -8.321 1.00 12.72 62 GLU B O 1
ATOM 3062 N N . ASN B 1 83 ? -30.732 -33.521 -8.635 1.00 13.97 63 ASN B N 1
ATOM 3063 C CA . ASN B 1 83 ? -31.537 -32.455 -8.052 1.00 14.98 63 ASN B CA 1
ATOM 3064 C C . ASN B 1 83 ? -31.197 -32.232 -6.581 1.00 13.54 63 ASN B C 1
ATOM 3065 O O . ASN B 1 83 ? -31.132 -31.099 -6.117 1.00 13.75 63 ASN B O 1
ATOM 3070 N N . SER B 1 84 ? -30.970 -33.319 -5.852 1.00 13.17 64 SER B N 1
ATOM 3071 C CA A SER B 1 84 ? -30.573 -33.224 -4.455 0.50 13.28 64 SER B CA 1
ATOM 3072 C CA B SER B 1 84 ? -30.572 -33.224 -4.454 0.50 12.40 64 SER B CA 1
ATOM 3073 C C . SER B 1 84 ? -29.246 -32.480 -4.324 1.00 11.46 64 SER B C 1
ATOM 3074 O O . SER B 1 84 ? -29.063 -31.675 -3.416 1.00 11.54 64 SER B O 1
ATOM 3079 N N . TYR B 1 85 ? -28.316 -32.758 -5.231 1.00 9.13 65 TYR B N 1
ATOM 3080 C CA . TYR B 1 85 ? -27.032 -32.081 -5.206 1.00 8.59 65 TYR B CA 1
ATOM 3081 C C . TYR B 1 85 ? -27.206 -30.581 -5.504 1.00 7.98 65 TYR B C 1
ATOM 3082 O O . TYR B 1 85 ? -26.631 -29.727 -4.821 1.00 8.81 65 TYR B O 1
ATOM 3091 N N . ARG B 1 86 ? -27.998 -30.258 -6.521 1.00 9.27 66 ARG B N 1
ATOM 3092 C CA . ARG B 1 86 ? -28.202 -28.857 -6.879 1.00 11.39 66 ARG B CA 1
ATOM 3093 C C . ARG B 1 86 ? -28.820 -28.058 -5.737 1.00 11.56 66 ARG B C 1
ATOM 3094 O O . ARG B 1 86 ? -28.415 -26.927 -5.474 1.00 11.83 66 ARG B O 1
ATOM 3102 N N . THR B 1 87 ? -29.808 -28.635 -5.063 1.00 11.25 67 THR B N 1
ATOM 3103 C CA A THR B 1 87 ? -30.452 -27.953 -3.947 0.50 11.78 67 THR B CA 1
ATOM 3104 C CA B THR B 1 87 ? -30.444 -27.932 -3.953 0.50 11.65 67 THR B CA 1
ATOM 3105 C C . THR B 1 87 ? -29.484 -27.808 -2.772 1.00 10.95 67 THR B C 1
ATOM 3106 O O . THR B 1 87 ? -29.469 -26.791 -2.081 1.00 11.37 67 THR B O 1
ATOM 3113 N N . TYR B 1 88 ? -28.666 -28.834 -2.555 1.00 8.53 68 TYR B N 1
ATOM 3114 C CA . TYR B 1 88 ? -27.641 -28.784 -1.525 1.00 8.97 68 TYR B CA 1
ATOM 3115 C C . TYR B 1 88 ? -26.711 -27.597 -1.786 1.00 8.29 68 TYR B C 1
ATOM 3116 O O . TYR B 1 88 ? -26.439 -26.797 -0.883 1.00 9.06 68 TYR B O 1
ATOM 3125 N N . LEU B 1 89 ? -26.234 -27.475 -3.022 1.00 9.76 69 LEU B N 1
ATOM 3126 C CA . LEU B 1 89 ? -25.275 -26.419 -3.354 1.00 10.61 69 LEU B CA 1
ATOM 3127 C C . LEU B 1 89 ? -25.902 -25.029 -3.189 1.00 9.59 69 LEU B C 1
ATOM 3128 O O . LEU B 1 89 ? -25.304 -24.116 -2.618 1.00 8.65 69 LEU B O 1
ATOM 3133 N N . GLN B 1 90 ? -27.120 -24.864 -3.683 1.00 9.82 70 GLN B N 1
ATOM 3134 C CA . GLN B 1 90 ? -27.747 -23.556 -3.613 1.00 11.44 70 GLN B CA 1
ATOM 3135 C C . GLN B 1 90 ? -28.027 -23.153 -2.163 1.00 10.20 70 GLN B C 1
ATOM 3136 O O . GLN B 1 90 ? -27.829 -21.996 -1.775 1.00 11.13 70 GLN B O 1
ATOM 3142 N N . LYS B 1 91 ? -28.479 -24.105 -1.354 1.00 9.83 71 LYS B N 1
ATOM 3143 C CA . LYS B 1 91 ? -28.702 -23.834 0.059 1.00 11.09 71 LYS B CA 1
ATOM 3144 C C . LYS B 1 91 ? -27.398 -23.446 0.752 1.00 10.87 71 LYS B C 1
ATOM 3145 O O . LYS B 1 91 ? -27.367 -22.524 1.562 1.00 11.07 71 LYS B O 1
ATOM 3151 N N . ASN B 1 92 ? -26.316 -24.147 0.428 1.00 9.35 72 ASN B N 1
ATOM 3152 C CA . ASN B 1 92 ? -25.033 -23.827 1.032 1.00 8.98 72 ASN B CA 1
ATOM 3153 C C . ASN B 1 92 ? -24.618 -22.392 0.769 1.00 9.18 72 ASN B C 1
ATOM 3154 O O . ASN B 1 92 ? -24.215 -21.672 1.681 1.00 9.72 72 ASN B O 1
ATOM 3159 N N . ILE B 1 93 ? -24.696 -21.971 -0.483 1.00 9.06 73 ILE B N 1
ATOM 3160 C CA . ILE B 1 93 ? -24.169 -20.656 -0.809 1.00 11.74 73 ILE B CA 1
ATOM 3161 C C . ILE B 1 93 ? -25.111 -19.545 -0.338 1.00 11.28 73 ILE B C 1
ATOM 3162 O O . ILE B 1 93 ? -24.651 -18.509 0.128 1.00 11.62 73 ILE B O 1
ATOM 3167 N N . GLU B 1 94 ? -26.421 -19.765 -0.419 1.00 11.09 74 GLU B N 1
ATOM 3168 C CA . GLU B 1 94 ? -27.356 -18.767 0.094 1.00 12.35 74 GLU B CA 1
ATOM 3169 C C . GLU B 1 94 ? -27.130 -18.549 1.585 1.00 12.76 74 GLU B C 1
ATOM 3170 O O . GLU B 1 94 ? -27.107 -17.413 2.065 1.00 15.17 74 GLU B O 1
ATOM 3176 N N . THR B 1 95 ? -26.951 -19.639 2.321 1.00 12.36 75 THR B N 1
ATOM 3177 C CA . THR B 1 95 ? -26.780 -19.524 3.760 1.00 13.05 75 THR B CA 1
ATOM 3178 C C . THR B 1 95 ? -25.423 -18.921 4.101 1.00 11.20 75 THR B C 1
ATOM 3179 O O . THR B 1 95 ? -25.323 -18.093 4.997 1.00 13.66 75 THR B O 1
ATOM 3183 N N . ALA B 1 96 ? -24.386 -19.327 3.378 1.00 9.51 76 ALA B N 1
ATOM 3184 C CA . ALA B 1 96 ? -23.038 -18.877 3.699 1.00 8.80 76 ALA B CA 1
ATOM 3185 C C . ALA B 1 96 ? -22.859 -17.382 3.468 1.00 8.51 76 ALA B C 1
ATOM 3186 O O . ALA B 1 96 ? -22.212 -16.710 4.266 1.00 9.25 76 ALA B O 1
ATOM 3188 N N . TYR B 1 97 ? -23.416 -16.856 2.381 1.00 8.71 77 TYR B N 1
ATOM 3189 C CA . TYR B 1 97 ? -23.254 -15.427 2.108 1.00 9.71 77 TYR B CA 1
ATOM 3190 C C . TYR B 1 97 ? -24.122 -14.538 3.003 1.00 10.27 77 TYR B C 1
ATOM 3191 O O . TYR B 1 97 ? -23.895 -13.337 3.081 1.00 11.49 77 TYR B O 1
ATOM 3200 N N . ASP B 1 98 ? -25.114 -15.127 3.662 1.00 10.88 78 ASP B N 1
ATOM 3201 C CA . ASP B 1 98 ? -26.039 -14.393 4.524 1.00 12.68 78 ASP B CA 1
ATOM 3202 C C . ASP B 1 98 ? -25.350 -13.897 5.800 1.00 14.31 78 ASP B C 1
ATOM 3203 O O . ASP B 1 98 ? -24.962 -14.692 6.653 1.00 16.09 78 ASP B O 1
ATOM 3208 N N . ASP B 1 99 ? -25.217 -12.580 5.935 1.00 13.96 79 ASP B N 1
ATOM 3209 C CA . ASP B 1 99 ? -24.548 -11.989 7.093 1.00 16.25 79 ASP B CA 1
ATOM 3210 C C . ASP B 1 99 ? -25.413 -11.938 8.359 1.00 17.57 79 ASP B C 1
ATOM 3211 O O . ASP B 1 99 ? -24.927 -11.575 9.428 1.00 20.06 79 ASP B O 1
ATOM 3216 N N . THR B 1 100 ? -26.687 -12.298 8.247 1.00 16.02 80 THR B N 1
ATOM 3217 C CA . THR B 1 100 ? -27.614 -12.133 9.369 1.00 17.12 80 THR B CA 1
ATOM 3218 C C . THR B 1 100 ? -27.739 -13.367 10.260 1.00 19.80 80 THR B C 1
ATOM 3219 O O . THR B 1 100 ? -28.387 -13.318 11.303 1.00 20.77 80 THR B O 1
ATOM 3223 N N . THR B 1 101 ? -27.122 -14.469 9.850 1.00 20.62 81 THR B N 1
ATOM 3224 C CA . THR B 1 101 ? -27.336 -15.755 10.511 1.00 20.99 81 THR B CA 1
ATOM 3225 C C . THR B 1 101 ? -26.607 -15.906 11.848 1.00 22.48 81 THR B C 1
ATOM 3226 O O . THR B 1 101 ? -27.074 -16.615 12.738 1.00 23.72 81 THR B O 1
ATOM 3230 N N . GLY B 1 102 ? -25.456 -15.255 11.980 1.00 21.78 82 GLY B N 1
ATOM 3231 C CA . GLY B 1 102 ? -24.598 -15.466 13.131 1.00 22.12 82 GLY B CA 1
ATOM 3232 C C . GLY B 1 102 ? -23.861 -16.793 13.038 1.00 22.73 82 GLY B C 1
ATOM 3233 O O . GLY B 1 102 ? -23.229 -17.236 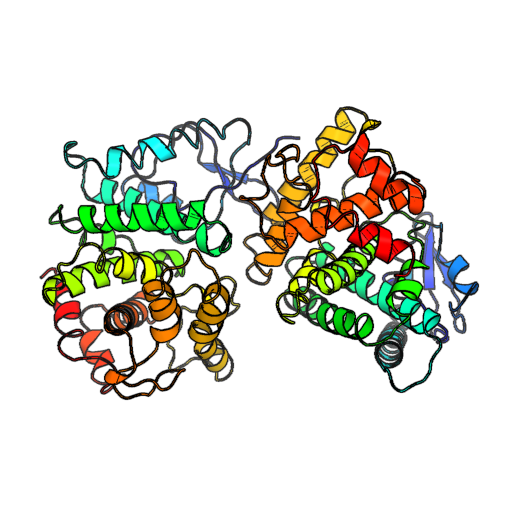13.997 1.00 24.09 82 GLY B O 1
ATOM 3234 N N . LYS B 1 103 ? -23.944 -17.432 11.874 1.00 21.39 83 LYS B N 1
ATOM 3235 C CA . LYS B 1 103 ? -23.297 -18.722 11.656 1.00 20.62 83 LYS B CA 1
ATOM 3236 C C . LYS B 1 103 ? -21.782 -18.628 11.805 1.00 18.24 83 LYS B C 1
ATOM 3237 O O . LYS B 1 103 ? -21.176 -17.620 11.446 1.00 17.87 83 LYS B O 1
ATOM 3243 N N . ASP B 1 104 ? -21.186 -19.689 12.343 1.00 17.79 84 ASP B N 1
ATOM 3244 C CA . ASP B 1 104 ? -19.740 -19.794 12.516 1.00 17.70 84 ASP B CA 1
ATOM 3245 C C . ASP B 1 104 ? -18.980 -19.304 11.284 1.00 14.88 84 ASP B C 1
ATOM 3246 O O . ASP B 1 104 ? -19.178 -19.814 10.178 1.00 13.78 84 ASP B O 1
ATOM 3251 N N . ILE B 1 105 ? -18.107 -18.318 11.477 1.00 13.71 85 ILE B N 1
ATOM 3252 C CA . ILE B 1 105 ? -17.400 -17.710 10.351 1.00 13.29 85 ILE B CA 1
ATOM 3253 C C . ILE B 1 105 ? -16.521 -18.710 9.585 1.00 11.60 85 ILE B C 1
ATOM 3254 O O . ILE B 1 105 ? -16.403 -18.620 8.364 1.00 11.64 85 ILE B O 1
ATOM 3259 N N . GLN B 1 106 ? -15.930 -19.674 10.284 1.00 11.62 86 GLN B N 1
ATOM 3260 C CA . GLN B 1 106 ? -15.120 -20.676 9.594 1.00 11.08 86 GLN B CA 1
ATOM 3261 C C . GLN B 1 106 ? -15.966 -21.526 8.655 1.00 11.05 86 GLN B C 1
ATOM 3262 O O . GLN B 1 106 ? -15.537 -21.871 7.555 1.00 10.64 86 GLN B O 1
ATOM 3268 N N . THR B 1 107 ? -17.168 -21.882 9.095 1.00 10.43 87 THR B N 1
ATOM 3269 C CA . THR B 1 107 ? -18.038 -22.688 8.253 1.00 10.96 87 THR B CA 1
ATOM 3270 C C . THR B 1 107 ? -18.505 -21.898 7.033 1.00 9.04 87 THR B C 1
ATOM 3271 O O . THR B 1 107 ? -18.539 -22.415 5.917 1.00 9.30 87 THR B O 1
ATOM 3275 N N . ARG B 1 108 ? -18.852 -20.634 7.248 1.00 9.15 88 ARG B N 1
ATOM 3276 C CA . ARG B 1 108 ? -19.202 -19.760 6.138 1.00 9.58 88 ARG B CA 1
ATOM 3277 C C . ARG B 1 108 ? -18.037 -19.659 5.153 1.00 8.53 88 ARG B C 1
ATOM 3278 O O . ARG B 1 108 ? -18.225 -19.774 3.947 1.00 8.47 88 ARG B O 1
ATOM 3286 N N . ALA B 1 109 ? -16.830 -19.441 5.676 1.00 8.31 89 ALA B N 1
ATOM 3287 C CA . ALA B 1 109 ? -15.634 -19.339 4.841 1.00 8.98 89 ALA B CA 1
ATOM 3288 C C . ALA B 1 109 ? -15.330 -20.644 4.095 1.00 8.48 89 ALA B C 1
ATOM 3289 O O . ALA B 1 109 ? -14.949 -20.619 2.928 1.00 8.36 89 ALA B O 1
ATOM 3291 N N . ASP B 1 110 ? -15.493 -21.783 4.768 1.00 8.39 90 ASP B N 1
ATOM 3292 C CA . ASP B 1 110 ? -15.306 -23.084 4.114 1.00 8.46 90 ASP B CA 1
ATOM 3293 C C . ASP B 1 110 ? -16.184 -23.177 2.868 1.00 7.72 90 ASP B C 1
ATOM 3294 O O . ASP B 1 110 ? -15.739 -23.564 1.791 1.00 7.04 90 ASP B O 1
ATOM 3299 N N . ILE B 1 111 ? -17.459 -22.851 3.030 1.00 6.75 91 ILE B N 1
ATOM 3300 C CA . ILE B 1 111 ? -18.384 -22.916 1.908 1.00 6.49 91 ILE B CA 1
ATOM 3301 C C . ILE B 1 111 ? -18.015 -21.923 0.807 1.00 5.96 91 ILE B C 1
ATOM 3302 O O . ILE B 1 111 ? -17.950 -22.278 -0.369 1.00 6.86 91 ILE B O 1
ATOM 3307 N N . ILE B 1 112 ? -17.777 -20.670 1.184 1.00 5.88 92 ILE B N 1
ATOM 3308 C CA . ILE B 1 112 ? -17.528 -19.636 0.191 1.00 6.45 92 ILE B CA 1
ATOM 3309 C C . ILE B 1 112 ? -16.204 -19.844 -0.543 1.00 5.98 92 ILE B C 1
ATOM 3310 O O . ILE B 1 112 ? -16.143 -19.696 -1.761 1.00 6.03 92 ILE B O 1
ATOM 3315 N N . GLN B 1 113 ? -15.163 -20.229 0.187 1.00 6.10 93 GLN B N 1
ATOM 3316 C CA . GLN B 1 113 ? -13.879 -20.496 -0.448 1.00 6.78 93 GLN B CA 1
ATOM 3317 C C . GLN B 1 113 ? -14.048 -21.583 -1.507 1.00 6.22 93 GLN B C 1
ATOM 3318 O O . GLN B 1 113 ? -13.534 -21.462 -2.623 1.00 6.31 93 GLN B O 1
ATOM 3324 N N . GLY B 1 114 ? -14.791 -22.636 -1.164 1.00 5.66 94 GLY B N 1
ATOM 3325 C CA . GLY B 1 114 ? -14.995 -23.736 -2.088 1.00 5.98 94 GLY B CA 1
ATOM 3326 C C . GLY B 1 114 ? -15.843 -23.352 -3.288 1.00 5.64 94 GLY B C 1
ATOM 3327 O O . GLY B 1 114 ? -15.648 -23.841 -4.402 1.00 6.14 94 GLY B O 1
ATOM 3328 N N . SER B 1 115 ? -16.828 -22.494 -3.057 1.00 5.73 95 SER B N 1
ATOM 3329 C CA . SER B 1 115 ? -17.682 -22.022 -4.133 1.00 5.67 95 SER B CA 1
ATOM 3330 C C . SER B 1 115 ? -16.897 -21.139 -5.116 1.00 5.84 95 SER B C 1
ATOM 3331 O O . SER B 1 115 ? -17.051 -21.276 -6.324 1.00 6.13 95 SER B O 1
ATOM 3334 N N . GLN B 1 116 ? -16.064 -20.231 -4.600 1.00 5.48 96 GLN B N 1
ATOM 3335 C CA . GLN B 1 116 ? -15.199 -19.430 -5.464 1.00 5.96 96 GLN B CA 1
ATOM 3336 C C . GLN B 1 116 ? -14.305 -20.338 -6.292 1.00 5.54 96 GLN B C 1
ATOM 3337 O O . GLN B 1 116 ? -14.112 -20.117 -7.488 1.00 6.35 96 GLN B O 1
ATOM 3343 N N . GLN B 1 117 ? -13.754 -21.361 -5.643 1.00 5.25 97 GLN B N 1
ATOM 3344 C CA . GLN B 1 117 ? -12.879 -22.298 -6.338 1.00 5.85 97 GLN B CA 1
ATOM 3345 C C . GLN B 1 117 ? -13.644 -23.007 -7.454 1.00 5.66 97 GLN B C 1
ATOM 3346 O O . GLN B 1 117 ? -13.162 -23.114 -8.580 1.00 7.16 97 GLN B O 1
ATOM 3352 N N . ASN B 1 118 ? -14.849 -23.471 -7.134 1.00 5.23 98 ASN B N 1
ATOM 3353 C CA . ASN B 1 118 ? -15.705 -24.111 -8.111 1.00 6.21 98 ASN B CA 1
ATOM 3354 C C . ASN B 1 118 ? -15.984 -23.194 -9.301 1.00 5.46 98 ASN B C 1
ATOM 3355 O O . ASN B 1 118 ? -15.952 -23.621 -10.456 1.00 6.74 98 ASN B O 1
ATOM 3360 N N . ASN B 1 119 ? -16.257 -21.922 -9.019 1.00 6.33 99 ASN B N 1
ATOM 3361 C CA . ASN B 1 119 ? -16.572 -20.966 -10.079 1.00 6.94 99 ASN B CA 1
ATOM 3362 C C . ASN B 1 119 ? -15.387 -20.780 -11.031 1.00 5.68 99 ASN B C 1
ATOM 3363 O O . ASN B 1 119 ? -15.557 -20.678 -12.246 1.00 6.53 99 ASN B O 1
ATOM 3368 N N . ALA B 1 120 ? -14.185 -20.723 -10.465 1.00 6.38 100 ALA B N 1
ATOM 3369 C CA . ALA B 1 120 ? -12.964 -20.603 -11.265 1.00 6.16 100 ALA B CA 1
ATOM 3370 C C . ALA B 1 120 ? -12.748 -21.852 -12.114 1.00 5.43 100 ALA B C 1
ATOM 3371 O O . ALA B 1 120 ? -12.415 -21.753 -13.294 1.00 6.99 100 ALA B O 1
ATOM 3373 N N . GLU B 1 121 ? -12.919 -23.027 -11.507 1.00 6.23 101 GLU B N 1
ATOM 3374 C CA . GLU B 1 121 ? -12.753 -24.288 -12.229 1.00 6.40 101 GLU B CA 1
ATOM 3375 C C . GLU B 1 121 ? -13.710 -24.372 -13.412 1.00 6.41 101 GLU B C 1
ATOM 3376 O O . GLU B 1 121 ? -13.349 -24.854 -14.488 1.00 7.63 101 GLU B O 1
ATOM 3382 N N . GLU B 1 122 ? -14.941 -23.911 -13.205 1.00 6.50 102 GLU B N 1
ATOM 3383 C CA . GLU B 1 122 ? -15.931 -23.909 -14.274 1.00 6.88 102 GLU B CA 1
ATOM 3384 C C . GLU B 1 122 ? -15.479 -23.019 -15.441 1.00 6.81 102 GLU B C 1
ATOM 3385 O O . GLU B 1 122 ? -15.643 -23.389 -16.602 1.00 8.41 102 GLU B O 1
ATOM 3391 N N . VAL B 1 123 ? -14.906 -21.853 -15.139 1.00 5.67 103 VAL B N 1
ATOM 3392 C CA . VAL B 1 123 ? -14.382 -20.992 -16.191 1.00 6.36 103 VAL B CA 1
ATOM 3393 C C . VAL B 1 123 ? -13.180 -21.646 -16.894 1.00 6.52 103 VAL B C 1
ATOM 3394 O O . VAL B 1 123 ? -13.095 -21.651 -18.125 1.00 7.60 103 VAL B O 1
ATOM 3398 N N . PHE B 1 124 ? -12.263 -22.215 -16.115 1.00 6.87 104 PHE B N 1
ATOM 3399 C CA . PHE B 1 124 ? -11.099 -22.879 -16.703 1.00 7.39 104 PHE B CA 1
ATOM 3400 C C . PHE B 1 124 ? -11.512 -24.006 -17.653 1.00 8.17 104 PHE B C 1
ATOM 3401 O O . PHE B 1 124 ? -10.899 -24.206 -18.694 1.00 9.59 104 PHE B O 1
ATOM 3409 N N . GLU B 1 125 ? -12.546 -24.752 -17.280 1.00 7.96 105 GLU B N 1
ATOM 3410 C CA . GLU B 1 125 ? -12.986 -25.890 -18.077 1.00 9.72 105 GLU B CA 1
ATOM 3411 C C . GLU B 1 125 ? -13.841 -25.455 -19.264 1.00 11.70 105 GLU B C 1
ATOM 3412 O O . GLU B 1 125 ? -13.913 -26.155 -20.268 1.00 15.80 105 GLU B O 1
ATOM 3418 N N . ASN B 1 126 ? -14.482 -24.294 -19.145 1.00 9.81 106 ASN B N 1
ATOM 3419 C CA . ASN B 1 126 ? -15.397 -23.800 -20.176 1.00 11.28 106 ASN B CA 1
ATOM 3420 C C . ASN B 1 126 ? -15.207 -22.312 -20.455 1.00 9.47 106 ASN B C 1
ATOM 3421 O O . ASN B 1 126 ? -16.121 -21.524 -20.247 1.00 10.00 106 ASN B O 1
ATOM 3426 N N . PRO B 1 127 ? -14.017 -21.918 -20.927 1.00 10.81 107 PRO B N 1
ATOM 3427 C CA . PRO B 1 127 ? -13.694 -20.489 -21.051 1.00 12.23 107 PRO B CA 1
ATOM 3428 C C . PRO B 1 127 ? -14.568 -19.755 -22.066 1.00 12.13 107 PRO B C 1
ATOM 3429 O O . PRO B 1 127 ? -14.687 -18.528 -21.999 1.00 12.56 107 PRO B O 1
ATOM 3433 N N . GLU B 1 128 ? -15.171 -20.494 -22.987 1.00 12.42 108 GLU B N 1
ATOM 3434 C CA . GLU B 1 128 ? -16.045 -19.908 -23.997 1.00 13.48 108 GLU B CA 1
ATOM 3435 C C . GLU B 1 128 ? -17.452 -19.619 -23.466 1.00 12.61 108 GLU B C 1
ATOM 3436 O O . GLU B 1 128 ? -18.226 -18.898 -24.103 1.00 13.81 108 GLU B O 1
ATOM 3442 N N . ASN B 1 129 ? -17.777 -20.169 -22.299 1.00 11.03 109 ASN B N 1
ATOM 3443 C CA . ASN B 1 129 ? -19.124 -20.045 -21.755 1.00 11.24 109 ASN B CA 1
ATOM 3444 C C . ASN B 1 129 ? -19.358 -18.700 -21.069 1.00 10.37 109 ASN B C 1
ATOM 3445 O O . ASN B 1 129 ? -18.835 -18.438 -19.983 1.00 10.30 109 ASN B O 1
ATOM 3450 N N . VAL B 1 130 ? -20.149 -17.852 -21.712 1.00 9.89 110 VAL B N 1
ATOM 3451 C CA . VAL B 1 130 ? -20.398 -16.513 -21.202 1.00 10.10 110 VAL B CA 1
ATOM 3452 C C . VAL B 1 130 ? -21.111 -16.542 -19.853 1.00 9.53 110 VAL B C 1
ATOM 3453 O O . VAL B 1 130 ? -20.747 -15.815 -18.930 1.00 9.72 110 VAL B O 1
ATOM 3457 N N . GLU B 1 131 ? -22.139 -17.376 -19.740 1.00 10.00 111 GLU B N 1
ATOM 3458 C CA . GLU B 1 131 ? -22.877 -17.474 -18.486 1.00 10.95 111 GLU B CA 1
ATOM 3459 C C . GLU B 1 131 ? -21.981 -17.874 -17.313 1.00 10.51 111 GLU B C 1
ATOM 3460 O O . GLU B 1 131 ? -22.102 -17.327 -16.218 1.00 9.70 111 GLU B O 1
ATOM 3466 N N . SER B 1 132 ? -21.096 -18.840 -17.533 1.00 9.78 112 SER B N 1
ATOM 3467 C CA . SER B 1 132 ? -20.180 -19.271 -16.479 1.00 10.03 112 SER B CA 1
ATOM 3468 C C . SER B 1 132 ? -19.219 -18.164 -16.057 1.00 8.18 112 SER B C 1
ATOM 3469 O O . SER B 1 132 ? -18.920 -18.000 -14.874 1.00 7.44 112 SER B O 1
ATOM 3472 N N . TYR B 1 133 ? -18.714 -17.419 -17.031 1.00 7.01 113 TYR B N 1
ATOM 3473 C CA . TYR B 1 133 ? -17.837 -16.298 -16.721 1.00 7.11 113 TYR B CA 1
ATOM 3474 C C . TYR B 1 133 ? -18.589 -15.241 -15.918 1.00 6.67 113 TYR B C 1
ATOM 3475 O O . TYR B 1 133 ? -18.096 -14.757 -14.898 1.00 6.61 113 TYR B O 1
ATOM 3484 N N . ASN B 1 134 ? -19.798 -14.914 -16.361 1.00 7.05 114 ASN B N 1
ATOM 3485 C CA . ASN B 1 134 ? -20.562 -13.873 -15.693 1.00 8.61 114 ASN B CA 1
ATOM 3486 C C . ASN B 1 134 ? -20.962 -14.294 -14.290 1.00 7.35 114 ASN B C 1
ATOM 3487 O O . ASN B 1 134 ? -20.990 -13.476 -13.386 1.00 7.47 114 ASN B O 1
ATOM 3492 N N . TYR B 1 135 ? -21.248 -15.577 -14.104 1.00 7.19 115 TYR B N 1
ATOM 3493 C CA . TYR B 1 135 ? -21.559 -16.082 -12.775 1.00 7.86 115 TYR B CA 1
ATOM 3494 C C . TYR B 1 135 ? -20.343 -15.933 -11.853 1.00 6.50 115 TYR B C 1
ATOM 3495 O O . TYR B 1 135 ? -20.458 -15.508 -10.697 1.00 7.58 115 TYR B O 1
ATOM 3504 N N . CYS B 1 136 ? -19.170 -16.277 -12.373 1.00 5.96 116 CYS B N 1
ATOM 3505 C CA . CYS B 1 136 ? -17.932 -16.173 -11.611 1.00 6.22 116 CYS B CA 1
ATOM 3506 C C . CYS B 1 136 ? -17.673 -14.706 -11.264 1.00 6.24 116 CYS B C 1
ATOM 3507 O O . CYS B 1 136 ? -17.295 -14.383 -10.136 1.00 6.32 116 CYS B O 1
ATOM 3510 N N . LYS B 1 137 ? -17.877 -13.824 -12.237 1.00 6.31 117 LYS B N 1
ATOM 3511 C CA . LYS B 1 137 ? -17.717 -12.390 -12.009 1.00 6.41 117 LYS B CA 1
ATOM 3512 C C . LYS B 1 137 ? -18.668 -11.856 -10.938 1.00 7.44 117 LYS B C 1
ATOM 3513 O O . LYS B 1 137 ? -18.254 -11.120 -10.041 1.00 7.97 117 LYS B O 1
ATOM 3519 N N . ASP B 1 138 ? -19.947 -12.203 -11.037 1.00 7.27 118 ASP B N 1
ATOM 3520 C CA A ASP B 1 138 ? -20.910 -11.775 -10.037 0.50 8.32 118 ASP B CA 1
ATOM 3521 C CA B ASP B 1 138 ? -20.916 -11.778 -10.034 0.50 8.40 118 ASP B CA 1
ATOM 3522 C C . ASP B 1 138 ? -20.514 -12.277 -8.652 1.00 7.68 118 ASP B C 1
ATOM 3523 O O . ASP B 1 138 ? -20.560 -11.532 -7.671 1.00 8.81 118 ASP B O 1
ATOM 3532 N N . ALA B 1 139 ? -20.103 -13.540 -8.581 1.00 6.63 119 ALA B N 1
ATOM 3533 C CA . ALA B 1 139 ? -19.706 -14.133 -7.315 1.00 6.96 119 ALA B CA 1
ATOM 3534 C C . ALA B 1 139 ? -18.429 -13.497 -6.770 1.00 7.55 119 ALA B C 1
ATOM 3535 O O . ALA B 1 139 ? -18.235 -13.449 -5.560 1.00 8.11 119 ALA B O 1
ATOM 3537 N N . ALA B 1 140 ? -17.556 -13.018 -7.655 1.00 7.37 120 ALA B N 1
ATOM 3538 C CA . ALA B 1 140 ? -16.355 -12.317 -7.209 1.00 7.42 120 ALA B CA 1
ATOM 3539 C C . ALA B 1 140 ? -16.750 -11.041 -6.458 1.00 8.13 120 ALA B C 1
ATOM 3540 O O . ALA B 1 140 ? -16.148 -10.694 -5.442 1.00 8.55 120 ALA B O 1
ATOM 3542 N N . GLY B 1 141 ? -17.779 -10.351 -6.948 1.00 8.24 121 GLY B N 1
ATOM 3543 C CA . GLY B 1 141 ? -18.294 -9.188 -6.244 1.00 7.87 121 GLY B CA 1
ATOM 3544 C C . GLY B 1 141 ? -18.875 -9.561 -4.887 1.00 8.22 121 GLY B C 1
ATOM 3545 O O . GLY B 1 141 ? -18.656 -8.872 -3.890 1.00 9.75 121 GLY B O 1
ATOM 3546 N N . LYS B 1 142 ? -19.618 -10.663 -4.834 1.00 7.70 122 LYS B N 1
ATOM 3547 C CA . LYS B 1 142 ? -20.134 -11.146 -3.555 1.00 8.96 122 LYS B CA 1
ATOM 3548 C C . LYS B 1 142 ? -18.992 -11.481 -2.603 1.00 7.91 122 LYS B C 1
ATOM 3549 O O . LYS B 1 142 ? -19.088 -11.260 -1.399 1.00 8.27 122 LYS B O 1
ATOM 3555 N N . TYR B 1 143 ? -17.903 -12.004 -3.153 1.00 7.41 123 TYR B N 1
ATOM 3556 C CA . TYR B 1 143 ? -16.741 -12.350 -2.339 1.00 7.38 123 TYR B CA 1
ATOM 3557 C C . TYR B 1 143 ? -16.083 -11.109 -1.735 1.00 7.88 123 TYR B C 1
ATOM 3558 O O . TYR B 1 143 ? -15.747 -11.089 -0.549 1.00 8.66 123 TYR B O 1
ATOM 3567 N N . VAL B 1 144 ? -15.904 -10.077 -2.551 1.00 7.82 124 VAL B N 1
ATOM 3568 C CA . VAL B 1 144 ? -15.372 -8.818 -2.034 1.00 8.90 124 VAL B CA 1
ATOM 3569 C C . VAL B 1 144 ? -16.227 -8.346 -0.852 1.00 8.51 124 VAL B C 1
ATOM 3570 O O . VAL B 1 144 ? -15.711 -7.926 0.192 1.00 9.99 124 VAL B O 1
ATOM 3574 N N . ASN B 1 145 ? -17.544 -8.424 -1.004 1.00 8.86 125 ASN B N 1
ATOM 3575 C CA . ASN B 1 145 ? -18.426 -7.986 0.068 1.00 10.09 125 ASN B CA 1
ATOM 3576 C C . ASN B 1 145 ? -18.302 -8.837 1.332 1.00 9.51 125 ASN B C 1
ATOM 3577 O O . ASN B 1 145 ? -18.338 -8.318 2.446 1.00 10.78 125 ASN B O 1
ATOM 3582 N N . PHE B 1 146 ? -18.162 -10.147 1.152 1.00 9.34 126 PHE B N 1
ATOM 3583 C CA . PHE B 1 146 ? -17.970 -11.056 2.277 1.00 9.51 126 PHE B CA 1
ATOM 3584 C C . PHE B 1 146 ? -16.705 -10.698 3.062 1.00 9.25 126 PHE B C 1
ATOM 3585 O O . PHE B 1 146 ? -16.724 -10.567 4.292 1.00 10.17 126 PHE B O 1
ATOM 3593 N N . ILE B 1 147 ? -15.602 -10.535 2.343 1.00 9.50 127 ILE B N 1
ATOM 3594 C CA . ILE B 1 147 ? -14.335 -10.203 2.976 1.00 10.14 127 ILE B CA 1
ATOM 3595 C C . ILE B 1 147 ? -14.373 -8.826 3.653 1.00 11.89 127 ILE B C 1
ATOM 3596 O O . ILE B 1 147 ? -13.875 -8.659 4.766 1.00 14.35 127 ILE B O 1
ATOM 3601 N N . MET B 1 148 ? -14.993 -7.850 2.995 1.00 12.35 128 MET B N 1
ATOM 3602 C CA A MET B 1 148 ? -15.040 -6.476 3.497 0.50 13.10 128 MET B CA 1
ATOM 3603 C CA B MET B 1 148 ? -15.005 -6.486 3.516 0.50 14.03 128 MET B CA 1
ATOM 3604 C C . MET B 1 148 ? -15.985 -6.276 4.673 1.00 13.96 128 MET B C 1
ATOM 3605 O O . MET B 1 148 ? -15.777 -5.398 5.507 1.00 17.24 128 MET B O 1
ATOM 3614 N N . SER B 1 149 ? -17.045 -7.075 4.724 1.00 11.77 129 SER B N 1
ATOM 3615 C CA . SER B 1 149 ? -18.115 -6.867 5.706 1.00 13.11 129 SER B CA 1
ATOM 3616 C C . SER B 1 149 ? -18.027 -7.752 6.947 1.00 14.55 129 SER B C 1
ATOM 3617 O O . SER B 1 149 ? -18.794 -7.576 7.892 1.00 17.09 129 SER B O 1
ATOM 3620 N N . ASN B 1 150 ? -17.099 -8.701 6.942 1.00 13.51 130 ASN B N 1
ATOM 3621 C CA . ASN B 1 150 ? -16.939 -9.619 8.062 1.00 13.50 130 ASN B CA 1
ATOM 3622 C C . ASN B 1 150 ? -15.507 -9.580 8.561 1.00 14.39 130 ASN B C 1
ATOM 3623 O O . ASN B 1 150 ? -14.595 -10.009 7.856 1.00 14.29 130 ASN B O 1
ATOM 3628 N N . ALA B 1 151 ? -15.317 -9.068 9.771 1.00 17.27 131 ALA B N 1
ATOM 3629 C CA . ALA B 1 151 ? -13.984 -8.820 10.313 1.00 18.67 131 ALA B CA 1
ATOM 3630 C C . ALA B 1 151 ? -13.037 -10.012 10.201 1.00 17.73 131 ALA B C 1
ATOM 3631 O O . ALA B 1 151 ? -11.861 -9.843 9.872 1.00 18.87 131 ALA B O 1
ATOM 3633 N N . GLN B 1 152 ? -13.543 -11.211 10.477 1.00 17.82 132 GLN B N 1
ATOM 3634 C CA . GLN B 1 152 ? -12.691 -12.397 10.514 1.00 16.76 132 GLN B CA 1
ATOM 3635 C C . GLN B 1 152 ? -12.771 -13.263 9.258 1.00 14.90 132 GLN B C 1
ATOM 3636 O O . GLN B 1 152 ? -12.219 -14.366 9.226 1.00 15.79 132 GLN B O 1
ATOM 3642 N N . ALA B 1 153 ? -13.453 -12.778 8.225 1.00 13.01 133 ALA B N 1
ATOM 3643 C CA . ALA B 1 153 ? -13.568 -13.547 6.985 1.00 11.77 133 ALA B CA 1
ATOM 3644 C C . ALA B 1 153 ? -12.211 -13.897 6.371 1.00 10.93 133 ALA B C 1
ATOM 3645 O O . ALA B 1 153 ? -11.965 -15.057 6.022 1.00 10.46 133 ALA B O 1
ATOM 3647 N N . LEU B 1 154 ? -11.337 -12.904 6.227 1.00 11.71 134 LEU B N 1
ATOM 3648 C CA . LEU B 1 154 ? -10.025 -13.153 5.627 1.00 12.29 134 LEU B CA 1
ATOM 3649 C C . LEU B 1 154 ? -9.245 -14.186 6.436 1.00 11.49 134 LEU B C 1
ATOM 3650 O O . LEU B 1 154 ? -8.701 -15.140 5.880 1.00 11.30 134 LEU B O 1
ATOM 3655 N N . SER B 1 155 ? -9.227 -14.020 7.753 1.00 11.76 135 SER B N 1
ATOM 3656 C CA . SER B 1 155 ? -8.523 -14.952 8.624 1.00 13.36 135 SER B CA 1
ATOM 3657 C C . SER B 1 155 ? -9.066 -16.367 8.453 1.00 11.67 135 SER B C 1
ATOM 3658 O O . SER B 1 155 ? -8.303 -17.332 8.368 1.00 12.33 135 SER B O 1
ATOM 3661 N N . ALA B 1 156 ? -10.390 -16.485 8.398 1.00 10.78 136 ALA B N 1
ATOM 3662 C CA . ALA B 1 156 ? -11.029 -17.782 8.219 1.00 11.48 136 ALA B CA 1
ATOM 3663 C C . ALA B 1 156 ? -10.650 -18.414 6.878 1.00 10.85 136 ALA B C 1
ATOM 3664 O O . ALA B 1 156 ? -10.326 -19.599 6.809 1.00 11.06 136 ALA B O 1
ATOM 3666 N N . VAL B 1 157 ? -10.699 -17.636 5.805 1.00 9.92 137 VAL B N 1
ATOM 3667 C CA . VAL B 1 157 ? -10.320 -18.184 4.506 1.00 11.00 137 VAL B CA 1
ATOM 3668 C C . VAL B 1 157 ? -8.853 -18.600 4.493 1.00 11.52 137 VAL B C 1
ATOM 3669 O O . VAL B 1 157 ? -8.497 -19.623 3.918 1.00 12.02 137 VAL B O 1
ATOM 3673 N N . MET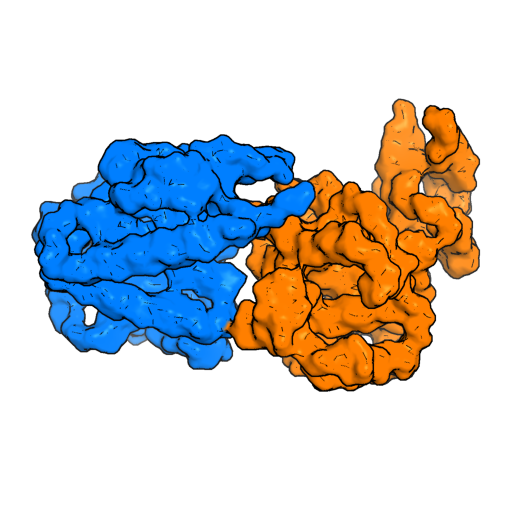 B 1 158 ? -8.002 -17.817 5.142 1.00 11.81 138 MET B N 1
ATOM 3674 C CA . MET B 1 158 ? -6.578 -18.131 5.146 1.00 13.76 138 MET B CA 1
ATOM 3675 C C . MET B 1 158 ? -6.247 -19.369 5.990 1.00 14.19 138 MET B C 1
ATOM 3676 O O . MET B 1 158 ? -5.135 -19.885 5.918 1.00 14.76 138 MET B O 1
ATOM 3681 N N . ASN B 1 159 ? -7.218 -19.854 6.762 1.00 13.05 139 ASN B N 1
ATOM 3682 C CA . ASN B 1 159 ? -7.072 -21.099 7.521 1.00 14.11 139 ASN B CA 1
ATOM 3683 C C . ASN B 1 159 ? -7.279 -22.332 6.661 1.00 13.32 139 ASN B C 1
ATOM 3684 O O . ASN B 1 159 ? -7.022 -23.456 7.103 1.00 16.25 139 ASN B O 1
ATOM 3689 N N . ILE B 1 160 ? -7.774 -22.135 5.446 1.00 11.29 140 ILE B N 1
ATOM 3690 C CA . ILE B 1 160 ? -8.110 -23.262 4.592 1.00 11.14 140 ILE B CA 1
ATOM 3691 C C . ILE B 1 160 ? -6.897 -23.591 3.723 1.00 10.38 140 ILE B C 1
ATOM 3692 O O . ILE B 1 160 ? -6.682 -22.992 2.669 1.00 10.73 140 ILE B O 1
ATOM 3697 N N . GLU B 1 161 ? -6.100 -24.546 4.184 1.00 11.55 141 GLU B N 1
ATOM 3698 C CA . GLU B 1 161 ? -4.831 -24.842 3.542 1.00 12.73 141 GLU B CA 1
ATOM 3699 C C . GLU B 1 161 ? -5.024 -25.460 2.165 1.00 10.51 141 GLU B C 1
ATOM 3700 O O . GLU B 1 161 ? -5.932 -26.263 1.952 1.00 11.35 141 GLU B O 1
ATOM 3706 N N . ASN B 1 162 ? -4.161 -25.085 1.228 1.00 9.65 142 ASN B N 1
ATOM 3707 C CA . ASN B 1 162 ? -4.210 -25.643 -0.114 1.00 8.74 142 ASN B CA 1
ATOM 3708 C C . ASN B 1 162 ? -3.434 -26.956 -0.139 1.00 9.54 142 ASN B C 1
ATOM 3709 O O . ASN B 1 162 ? -2.312 -27.013 -0.652 1.00 9.50 142 ASN B O 1
ATOM 3714 N N . THR B 1 163 ? -4.033 -28.011 0.417 1.00 10.41 143 THR B N 1
ATOM 3715 C CA . THR B 1 163 ? -3.325 -29.273 0.637 1.00 12.12 143 THR B CA 1
ATOM 3716 C C . THR B 1 163 ? -2.892 -29.948 -0.657 1.00 11.77 143 THR B C 1
ATOM 3717 O O . THR B 1 163 ? -1.825 -30.566 -0.719 1.00 14.40 143 THR B O 1
ATOM 3721 N N . ASP B 1 164 ? -3.708 -29.819 -1.691 1.00 10.31 144 ASP B N 1
ATOM 3722 C CA . ASP B 1 164 ? -3.412 -30.451 -2.968 1.00 9.63 144 ASP B CA 1
ATOM 3723 C C . ASP B 1 164 ? -2.683 -29.530 -3.946 1.00 8.37 144 ASP B C 1
ATOM 3724 O O . ASP B 1 164 ? -2.390 -29.940 -5.062 1.00 9.54 144 ASP B O 1
ATOM 3729 N N . LYS B 1 165 ? -2.406 -28.291 -3.533 1.00 7.93 145 LYS B N 1
ATOM 3730 C CA . LYS B 1 165 ? -1.611 -27.358 -4.342 1.00 8.40 145 LYS B CA 1
ATOM 3731 C C . LYS B 1 165 ? -2.249 -27.082 -5.702 1.00 8.49 145 LYS B C 1
ATOM 3732 O O . LYS B 1 165 ? -1.567 -27.062 -6.723 1.00 10.54 145 LYS B O 1
ATOM 3738 N N . THR B 1 166 ? -3.562 -26.868 -5.712 1.00 7.42 146 THR B N 1
ATOM 3739 C CA . THR B 1 166 ? -4.272 -26.654 -6.967 1.00 7.89 146 THR B CA 1
ATOM 3740 C C . THR B 1 166 ? -4.299 -25.182 -7.368 1.00 6.51 146 THR B C 1
ATOM 3741 O O . THR B 1 166 ? -4.239 -24.282 -6.513 1.00 6.30 146 THR B O 1
ATOM 3745 N N . ILE B 1 167 ? -4.401 -24.936 -8.670 1.00 6.62 147 ILE B N 1
ATOM 3746 C CA . ILE B 1 167 ? -4.411 -23.565 -9.163 1.00 6.49 147 ILE B CA 1
ATOM 3747 C C . ILE B 1 167 ? -5.708 -22.815 -8.869 1.00 6.11 147 ILE B C 1
ATOM 3748 O O . ILE B 1 167 ? -5.695 -21.586 -8.749 1.00 6.60 147 ILE B O 1
ATOM 3753 N N . SER B 1 168 ? -6.816 -23.536 -8.745 1.00 6.17 148 SER B N 1
ATOM 3754 C CA . SER B 1 168 ? -8.078 -22.882 -8.433 1.00 7.08 148 SER B CA 1
ATOM 3755 C C . SER B 1 168 ? -8.117 -22.441 -6.968 1.00 6.05 148 SER B C 1
ATOM 3756 O O . SER B 1 168 ? -8.526 -21.325 -6.660 1.00 6.90 148 SER B O 1
ATOM 3759 N N . HIS B 1 169 ? -7.693 -23.308 -6.055 1.00 6.48 149 HIS B N 1
ATOM 3760 C CA . HIS B 1 169 ? -7.600 -22.925 -4.647 1.00 6.02 149 HIS B CA 1
ATOM 3761 C C . HIS B 1 169 ? -6.609 -21.760 -4.489 1.00 6.07 149 HIS B C 1
ATOM 3762 O O . HIS B 1 169 ? -6.876 -20.790 -3.782 1.00 6.48 149 HIS B O 1
ATOM 3769 N N . HIS B 1 170 ? -5.465 -21.870 -5.159 1.00 5.76 150 HIS B N 1
ATOM 3770 C CA . HIS B 1 170 ? -4.431 -20.833 -5.142 1.00 5.58 150 HIS B CA 1
ATOM 3771 C C . HIS B 1 170 ? -4.989 -19.508 -5.680 1.00 5.42 150 HIS B C 1
ATOM 3772 O O . HIS B 1 170 ? -4.714 -18.444 -5.131 1.00 5.75 150 HIS B O 1
ATOM 3779 N N . GLY B 1 171 ? -5.832 -19.577 -6.709 1.00 5.88 151 GLY B N 1
ATOM 3780 C CA . GLY B 1 171 ? -6.504 -18.382 -7.189 1.00 5.49 151 GLY B CA 1
ATOM 3781 C C . GLY B 1 171 ? -7.374 -17.728 -6.123 1.00 5.11 151 GLY B C 1
ATOM 3782 O O . GLY B 1 171 ? -7.373 -16.500 -5.960 1.00 5.44 151 GLY B O 1
ATOM 3783 N N . VAL B 1 172 ? -8.137 -18.532 -5.384 1.00 5.37 152 VAL B N 1
ATOM 3784 C CA . VAL B 1 172 ? -8.952 -17.962 -4.316 1.00 5.84 152 VAL B CA 1
ATOM 3785 C C . VAL B 1 172 ? -8.056 -17.294 -3.269 1.00 4.97 152 VAL B C 1
ATOM 3786 O O . VAL B 1 172 ? -8.331 -16.187 -2.818 1.00 5.30 152 VAL B O 1
ATOM 3790 N N . THR B 1 173 ? -6.966 -17.955 -2.892 1.00 5.48 153 THR B N 1
ATOM 3791 C CA . THR B 1 173 ? -6.058 -17.389 -1.901 1.00 6.51 153 THR B CA 1
ATOM 3792 C C . THR B 1 173 ? -5.464 -16.069 -2.390 1.00 5.57 153 THR B C 1
ATOM 3793 O O . THR B 1 173 ? -5.446 -15.071 -1.662 1.00 6.58 153 THR B O 1
ATOM 3797 N N . VAL B 1 174 ? -4.991 -16.060 -3.629 1.00 5.88 154 VAL B N 1
ATOM 3798 C CA . VAL B 1 174 ? -4.412 -14.847 -4.195 1.00 5.99 154 VAL B CA 1
ATOM 3799 C C . VAL B 1 174 ? -5.463 -13.726 -4.273 1.00 5.92 154 VAL B C 1
ATOM 3800 O O . VAL B 1 174 ? -5.169 -12.568 -3.986 1.00 6.42 154 VAL B O 1
ATOM 3804 N N . SER B 1 175 ? -6.699 -14.084 -4.603 1.00 6.16 155 SER B N 1
ATOM 3805 C CA . SER B 1 175 ? -7.771 -13.100 -4.669 1.00 6.17 155 SER B CA 1
ATOM 3806 C C . SER B 1 175 ? -8.061 -12.497 -3.286 1.00 6.06 155 SER B C 1
ATOM 3807 O O . SER B 1 175 ? -8.335 -11.299 -3.160 1.00 6.98 155 SER B O 1
ATOM 3810 N N . THR B 1 176 ? -7.963 -13.328 -2.255 1.00 6.95 156 THR B N 1
ATOM 3811 C CA . THR B 1 176 ? -8.208 -12.907 -0.876 1.00 7.28 156 THR B CA 1
ATOM 3812 C C . THR B 1 176 ? -7.133 -11.919 -0.411 1.00 7.04 156 THR B C 1
ATOM 3813 O O . THR B 1 176 ? -7.429 -10.849 0.142 1.00 8.01 156 THR B O 1
ATOM 3817 N N . LEU B 1 177 ? -5.871 -12.274 -0.639 1.00 7.22 157 LEU B N 1
ATOM 3818 C CA . LEU B 1 177 ? -4.766 -11.367 -0.341 1.00 8.44 157 LEU B CA 1
ATOM 3819 C C . LEU B 1 177 ? -4.871 -10.073 -1.143 1.00 7.36 157 LEU B C 1
ATOM 3820 O O . LEU B 1 177 ? -4.540 -8.994 -0.643 1.00 8.05 157 LEU B O 1
ATOM 3825 N N . SER B 1 178 ? -5.318 -10.182 -2.395 1.00 7.42 158 SER B N 1
ATOM 3826 C CA . SER B 1 178 ? -5.443 -9.020 -3.271 1.00 7.52 158 SER B CA 1
ATOM 3827 C C . SER B 1 178 ? -6.511 -8.043 -2.776 1.00 7.28 158 SER B C 1
ATOM 3828 O O . SER B 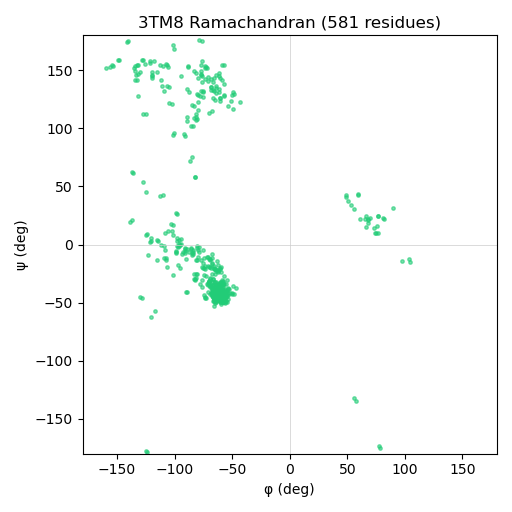1 178 ? -6.299 -6.835 -2.806 1.00 8.86 158 SER B O 1
ATOM 3831 N N . ILE B 1 179 ? -7.654 -8.556 -2.321 1.00 8.53 159 ILE B N 1
ATOM 3832 C CA . ILE B 1 179 ? -8.696 -7.691 -1.769 1.00 9.39 159 ILE B CA 1
ATOM 3833 C C . ILE B 1 179 ? -8.145 -6.911 -0.571 1.00 9.35 159 ILE B C 1
ATOM 3834 O O . ILE B 1 179 ? -8.312 -5.685 -0.460 1.00 10.42 159 ILE B O 1
ATOM 3839 N N . ALA B 1 180 ? -7.474 -7.628 0.325 1.00 9.77 160 ALA B N 1
ATOM 3840 C CA . ALA B 1 180 ? -6.926 -7.005 1.525 1.00 11.66 160 ALA B CA 1
ATOM 3841 C C . ALA B 1 180 ? -5.850 -5.975 1.176 1.00 10.80 160 ALA B C 1
ATOM 3842 O O . ALA B 1 180 ? -5.785 -4.902 1.781 1.00 11.99 160 ALA B O 1
ATOM 3844 N N . LEU B 1 181 ? -5.012 -6.302 0.197 1.00 9.69 161 LEU B N 1
ATOM 3845 C CA . LEU B 1 181 ? -3.974 -5.386 -0.260 1.00 9.82 161 LEU B CA 1
ATOM 3846 C C . LEU B 1 181 ? -4.583 -4.127 -0.891 1.00 10.26 161 LEU B C 1
ATOM 3847 O O . LEU B 1 181 ? -4.133 -3.013 -0.618 1.00 11.20 161 LEU B O 1
ATOM 3852 N N . ALA B 1 182 ? -5.606 -4.301 -1.723 1.00 11.26 162 ALA B N 1
ATOM 3853 C CA . ALA B 1 182 ? -6.321 -3.171 -2.308 1.00 12.08 162 ALA B CA 1
ATOM 3854 C C . ALA B 1 182 ? -6.847 -2.244 -1.218 1.00 12.69 162 ALA B C 1
ATOM 3855 O O . ALA B 1 182 ? -6.725 -1.023 -1.320 1.00 13.31 162 ALA B O 1
ATOM 3857 N N . GLN B 1 183 ? -7.435 -2.824 -0.175 1.00 12.88 163 GLN B N 1
ATOM 3858 C CA . GLN B 1 183 ? -7.954 -2.020 0.931 1.00 13.61 163 GLN B CA 1
ATOM 3859 C C . GLN B 1 183 ? -6.830 -1.194 1.561 1.00 13.54 163 GLN B C 1
ATOM 3860 O O . GLN B 1 183 ? -6.981 0.001 1.782 1.00 15.59 163 GLN B O 1
ATOM 3866 N N . LYS B 1 184 ? -5.702 -1.840 1.846 1.00 13.83 164 LYS B N 1
ATOM 3867 C CA . LYS B 1 184 ? -4.561 -1.149 2.436 1.00 15.02 164 LYS B CA 1
ATOM 3868 C C . LYS B 1 184 ? -4.030 -0.030 1.539 1.00 15.30 164 LYS B C 1
ATOM 3869 O O . LYS B 1 184 ? -3.520 0.977 2.032 1.00 16.88 164 LYS B O 1
ATOM 3875 N N . LEU B 1 185 ? -4.138 -0.210 0.226 1.00 14.28 165 LEU B N 1
ATOM 3876 C CA . LEU B 1 185 ? -3.663 0.787 -0.739 1.00 15.70 165 LEU B CA 1
ATOM 3877 C C . LEU B 1 185 ? -4.668 1.908 -1.026 1.00 17.59 165 LEU B C 1
ATOM 3878 O O . LEU B 1 185 ? -4.349 2.862 -1.738 1.00 19.17 165 LEU B O 1
ATOM 3883 N N . GLY B 1 186 ? -5.878 1.794 -0.492 1.00 17.36 166 GLY B N 1
ATOM 3884 C CA . GLY B 1 186 ? -6.891 2.822 -0.686 1.00 19.81 166 GLY B CA 1
ATOM 3885 C C . GLY B 1 186 ? -7.638 2.711 -2.004 1.00 20.31 166 GLY B C 1
ATOM 3886 O O . GLY B 1 186 ? -8.213 3.689 -2.487 1.00 21.76 166 GLY B O 1
ATOM 3887 N N . ILE B 1 187 ? -7.634 1.518 -2.593 1.00 19.79 167 ILE B N 1
ATOM 3888 C CA . ILE B 1 187 ? -8.400 1.269 -3.812 1.00 21.28 167 ILE B CA 1
ATOM 3889 C C . ILE B 1 187 ? -9.830 0.878 -3.459 1.00 22.73 167 ILE B C 1
ATOM 3890 O O . ILE B 1 187 ? -10.094 -0.267 -3.090 1.00 24.73 167 ILE B O 1
ATOM 3895 N N . THR B 1 188 ? -10.747 1.832 -3.588 1.00 22.80 168 THR B N 1
ATOM 3896 C CA . THR B 1 188 ? -12.113 1.664 -3.102 1.00 22.81 168 THR B CA 1
ATOM 3897 C C . THR B 1 188 ? -13.129 1.331 -4.200 1.00 21.57 168 THR B C 1
ATOM 3898 O O . THR B 1 188 ? -14.165 0.725 -3.929 1.00 21.64 168 THR B O 1
ATOM 3902 N N . ASP B 1 189 ? -12.832 1.739 -5.429 1.00 19.50 169 ASP B N 1
ATOM 3903 C CA . ASP B 1 189 ? -13.741 1.559 -6.556 1.00 19.71 169 ASP B CA 1
ATOM 3904 C C . ASP B 1 189 ? -14.247 0.114 -6.640 1.00 17.06 169 ASP B C 1
ATOM 3905 O O . ASP B 1 189 ? -13.463 -0.801 -6.853 1.00 16.40 169 ASP B O 1
ATOM 3910 N N . PRO B 1 190 ? -15.564 -0.098 -6.473 1.00 17.20 170 PRO B N 1
ATOM 3911 C CA A PRO B 1 190 ? -16.146 -1.446 -6.487 0.50 17.67 170 PRO B CA 1
ATOM 3912 C CA B PRO B 1 190 ? -16.158 -1.441 -6.488 0.50 17.83 170 PRO B CA 1
ATOM 3913 C C . PRO B 1 190 ? -15.932 -2.186 -7.802 1.00 17.28 170 PRO B C 1
ATOM 3914 O O . PRO B 1 190 ? -15.744 -3.399 -7.785 1.00 16.93 170 PRO B O 1
ATOM 3921 N N . LYS B 1 191 ? -15.964 -1.474 -8.921 1.00 15.87 171 LYS B N 1
ATOM 3922 C CA . LYS B 1 191 ? -15.717 -2.108 -10.210 1.00 17.60 171 LYS B CA 1
ATOM 3923 C C . LYS B 1 191 ? -14.285 -2.623 -10.264 1.00 15.08 171 LYS B C 1
ATOM 3924 O O . LYS B 1 191 ? -14.026 -3.740 -10.720 1.00 14.52 171 LYS B O 1
ATOM 3930 N N . LYS B 1 192 ? -13.350 -1.795 -9.807 1.00 14.11 172 LYS B N 1
ATOM 3931 C CA . LYS B 1 192 ? -11.946 -2.176 -9.800 1.00 13.81 172 LYS B CA 1
ATOM 3932 C C . LYS B 1 192 ? -11.693 -3.352 -8.865 1.00 11.51 172 LYS B C 1
ATOM 3933 O O . LYS B 1 192 ? -10.973 -4.277 -9.210 1.00 11.70 172 LYS B O 1
ATOM 3939 N N . THR B 1 193 ? -12.284 -3.328 -7.679 1.00 11.00 173 THR B N 1
ATOM 3940 C CA A THR B 1 193 ? -12.057 -4.403 -6.721 0.50 11.25 173 THR B CA 1
ATOM 3941 C CA B THR B 1 193 ? -12.054 -4.398 -6.724 0.50 11.88 173 THR B CA 1
ATOM 3942 C C . THR B 1 193 ? -12.680 -5.706 -7.217 1.00 10.43 173 THR B C 1
ATOM 3943 O O . THR B 1 193 ? -12.128 -6.790 -7.010 1.00 10.21 173 THR B O 1
ATOM 3950 N N . GLN B 1 194 ? -13.817 -5.605 -7.898 1.00 8.97 174 GLN B N 1
ATOM 3951 C CA . GLN B 1 194 ? -14.431 -6.798 -8.465 1.00 8.62 174 GLN B CA 1
ATOM 3952 C C . GLN B 1 194 ? -13.532 -7.410 -9.538 1.00 8.20 174 GLN B C 1
ATOM 3953 O O . GLN B 1 194 ? -13.326 -8.615 -9.559 1.00 8.64 174 GLN B O 1
ATOM 3959 N N . LEU B 1 195 ? -13.019 -6.576 -10.437 1.00 8.65 175 LEU B N 1
ATOM 3960 C CA . LEU B 1 195 ? -12.182 -7.066 -11.523 1.00 9.21 175 LEU B CA 1
ATOM 3961 C C . LEU B 1 195 ? -10.832 -7.577 -11.016 1.00 8.81 175 LEU B C 1
ATOM 3962 O O . LEU B 1 195 ? -10.307 -8.561 -11.538 1.00 8.36 175 LEU B O 1
ATOM 3967 N N . LEU B 1 196 ? -10.287 -6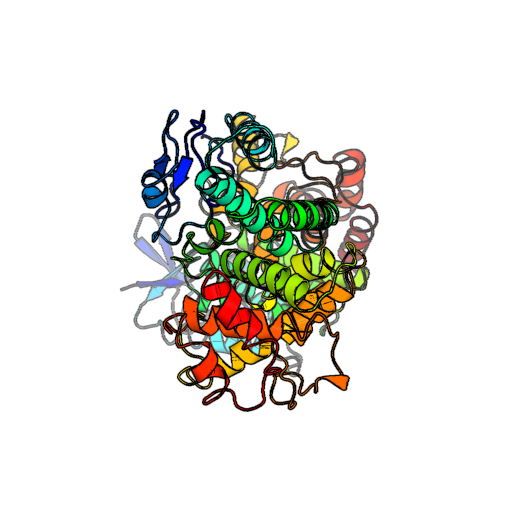.926 -9.992 1.00 9.06 176 LEU B N 1
ATOM 3968 C CA . LEU B 1 196 ? -9.054 -7.373 -9.349 1.00 9.04 176 LEU B CA 1
ATOM 3969 C C . LEU B 1 196 ? -9.263 -8.779 -8.781 1.00 8.10 176 LEU B C 1
ATOM 3970 O O . LEU B 1 196 ? -8.428 -9.675 -8.947 1.00 8.35 176 LEU B O 1
ATOM 3975 N N . THR B 1 197 ? -10.395 -8.965 -8.110 1.00 7.56 177 THR B N 1
ATOM 3976 C CA . THR B 1 197 ? -10.706 -10.239 -7.475 1.00 7.70 177 THR B CA 1
ATOM 3977 C C . THR B 1 197 ? -10.884 -11.327 -8.527 1.00 7.55 177 THR B C 1
ATOM 3978 O O . THR B 1 197 ? -10.354 -12.437 -8.392 1.00 7.04 177 THR B O 1
ATOM 3982 N N . LEU B 1 198 ? -11.633 -11.011 -9.576 1.00 6.98 178 LEU B N 1
ATOM 3983 C CA . LEU B 1 198 ? -11.867 -11.959 -10.651 1.00 7.37 178 LEU B CA 1
ATOM 3984 C C . LEU B 1 198 ? -10.568 -12.331 -11.363 1.00 6.48 178 LEU B C 1
ATOM 3985 O O . LEU B 1 198 ? -10.316 -13.507 -11.629 1.00 6.56 178 LEU B O 1
ATOM 3990 N N . GLY B 1 199 ? -9.741 -11.335 -11.673 1.00 5.96 179 GLY B N 1
ATOM 3991 C CA . GLY B 1 199 ? -8.461 -11.595 -12.305 1.00 6.75 179 GLY B CA 1
ATOM 3992 C C . GLY B 1 199 ? -7.578 -12.462 -11.430 1.00 6.38 179 GLY B C 1
ATOM 3993 O O . GLY B 1 199 ? -6.935 -13.394 -11.911 1.00 6.35 179 GLY B O 1
ATOM 3994 N N . ALA B 1 200 ? -7.541 -12.160 -10.138 1.00 6.22 180 ALA B N 1
ATOM 3995 C CA . ALA B 1 200 ? -6.741 -12.944 -9.204 1.00 6.85 180 ALA B CA 1
ATOM 3996 C C . ALA B 1 200 ? -7.245 -14.382 -9.149 1.00 6.39 180 ALA B C 1
ATOM 3997 O O . ALA B 1 200 ? -6.468 -15.340 -9.147 1.00 6.64 180 ALA B O 1
ATOM 3999 N N . LEU B 1 201 ? -8.559 -14.542 -9.112 1.00 6.73 181 LEU B N 1
ATOM 4000 C CA A LEU B 1 201 ? -9.118 -15.879 -9.062 0.50 6.42 181 LEU B CA 1
ATOM 4001 C CA B LEU B 1 201 ? -9.171 -15.870 -9.109 0.50 7.97 181 LEU B CA 1
ATOM 4002 C C . LEU B 1 201 ? -8.701 -16.699 -10.292 1.00 7.01 181 LEU B C 1
ATOM 4003 O O . LEU B 1 201 ? -8.361 -17.879 -10.167 1.00 7.04 181 LEU B O 1
ATOM 4012 N N . LEU B 1 202 ? -8.698 -16.065 -11.460 1.00 5.78 182 LEU B N 1
ATOM 4013 C CA . LEU B 1 202 ? -8.423 -16.746 -12.715 1.00 5.68 182 LEU B CA 1
ATOM 4014 C C . LEU B 1 202 ? -6.964 -16.671 -13.167 1.00 5.66 182 LEU B C 1
ATOM 4015 O O . LEU B 1 202 ? -6.639 -17.127 -14.268 1.00 6.67 182 LEU B O 1
ATOM 4020 N N . HIS B 1 203 ? -6.094 -16.094 -12.336 1.00 5.31 183 HIS B N 1
ATOM 4021 C CA . HIS B 1 203 ? -4.795 -15.639 -12.837 1.00 5.58 183 HIS B CA 1
ATOM 4022 C C . HIS B 1 203 ? -3.948 -16.738 -13.460 1.00 5.30 183 HIS B C 1
ATOM 4023 O O . HIS B 1 203 ? -3.228 -16.486 -14.428 1.00 6.47 183 HIS B O 1
ATOM 4030 N N . ASP B 1 204 ? -4.043 -17.953 -12.922 1.00 5.09 184 ASP B N 1
ATOM 4031 C CA . ASP B 1 204 ? -3.199 -19.064 -13.363 1.00 5.61 184 ASP B CA 1
ATOM 4032 C C . ASP B 1 204 ? -3.867 -19.995 -14.360 1.00 6.20 184 ASP B C 1
ATOM 4033 O O . ASP B 1 204 ? -3.496 -21.164 -14.484 1.00 6.00 184 ASP B O 1
ATOM 4038 N N . TYR B 1 205 ? -4.832 -19.456 -15.099 1.00 6.13 185 TYR B N 1
ATOM 4039 C CA . TYR B 1 205 ? -5.458 -20.199 -16.181 1.00 7.57 185 TYR B CA 1
ATOM 4040 C C . TYR B 1 205 ? -4.426 -20.890 -17.087 1.00 7.01 185 TYR B C 1
ATOM 4041 O O . TYR B 1 205 ? -4.652 -22.004 -17.548 1.00 8.57 185 TYR B O 1
ATOM 4050 N N . GLY B 1 206 ? -3.293 -20.238 -17.342 1.00 6.74 186 GLY B N 1
ATOM 4051 C CA . GLY B 1 206 ? -2.281 -20.815 -18.211 1.00 7.08 186 GLY B CA 1
ATOM 4052 C C . GLY B 1 206 ? -1.708 -22.138 -17.726 1.00 6.87 186 GLY B C 1
ATOM 4053 O O . GLY B 1 206 ? -1.143 -22.896 -18.518 1.00 8.71 186 GLY B O 1
ATOM 4054 N N . HIS B 1 207 ? -1.844 -22.422 -16.433 1.00 7.04 187 HIS B N 1
ATOM 4055 C CA . HIS B 1 207 ? -1.401 -23.711 -15.895 1.00 6.22 187 HIS B CA 1
ATOM 4056 C C . HIS B 1 207 ? -2.449 -24.813 -16.057 1.00 7.42 187 HIS B C 1
ATOM 4057 O O . HIS B 1 207 ? -2.173 -25.972 -15.760 1.00 8.95 187 HIS B O 1
ATOM 4064 N N . HIS B 1 208 ? -3.654 -24.464 -16.487 1.00 8.02 188 HIS B N 1
ATOM 4065 C CA . HIS B 1 208 ? -4.719 -25.465 -16.562 1.00 10.72 188 HIS B CA 1
ATOM 4066 C C . HIS B 1 208 ? -4.324 -26.590 -17.513 1.00 12.69 188 HIS B C 1
ATOM 4067 O O . HIS B 1 208 ? -3.948 -26.344 -18.657 1.00 14.67 188 HIS B O 1
ATOM 4074 N N . HIS B 1 209 ? -4.394 -27.821 -17.014 1.00 14.30 189 HIS B N 1
ATOM 4075 C CA . HIS B 1 209 ? -4.013 -29.018 -17.774 1.00 17.25 189 HIS B CA 1
ATOM 4076 C C . HIS B 1 209 ? -2.524 -29.117 -18.125 1.00 16.91 189 HIS B C 1
ATOM 4077 O O . HIS B 1 209 ? -2.131 -29.927 -18.968 1.00 19.03 189 HIS B O 1
ATOM 4084 N N . SER B 1 210 ? -1.698 -28.311 -17.468 1.00 14.94 190 SER B N 1
ATOM 4085 C CA . SER B 1 210 ? -0.249 -28.425 -17.614 1.00 13.66 190 SER B CA 1
ATOM 4086 C C . SER B 1 210 ? 0.282 -29.630 -16.836 1.00 14.36 190 SER B C 1
ATOM 4087 O O . SER B 1 210 ? -0.221 -29.946 -15.764 1.00 14.72 190 SER B O 1
ATOM 4090 N N . PRO B 1 211 ? 1.320 -30.295 -17.363 1.00 14.89 191 PRO B N 1
ATOM 4091 C CA . PRO B 1 211 ? 1.939 -31.412 -16.637 1.00 15.75 191 PRO B CA 1
ATOM 4092 C C . PRO B 1 211 ? 2.911 -30.942 -15.559 1.00 15.17 191 PRO B C 1
ATOM 4093 O O . PRO B 1 211 ? 3.470 -31.761 -14.835 1.00 17.27 191 PRO B O 1
ATOM 4097 N N . LEU B 1 212 ? 3.120 -29.635 -15.459 1.00 13.57 192 LEU B N 1
ATOM 4098 C CA . LEU B 1 212 ? 4.082 -29.104 -14.506 1.00 12.47 192 LEU B CA 1
ATOM 4099 C C . LEU B 1 212 ? 3.648 -29.324 -13.066 1.00 11.86 192 LEU B C 1
ATOM 4100 O O . LEU B 1 212 ? 2.503 -29.052 -12.701 1.00 12.30 192 LEU B O 1
ATOM 4105 N N . ASN B 1 213 ? 4.572 -29.809 -12.247 1.00 11.72 193 ASN B N 1
ATOM 4106 C CA . ASN B 1 213 ? 4.372 -29.829 -10.803 1.00 12.05 193 ASN B CA 1
ATOM 4107 C C . ASN B 1 213 ? 4.711 -28.454 -10.227 1.00 10.41 193 ASN B C 1
ATOM 4108 O O . ASN B 1 213 ? 5.875 -28.058 -10.206 1.00 10.35 193 ASN B O 1
ATOM 4113 N N . LEU B 1 214 ? 3.691 -27.730 -9.777 1.00 9.62 194 LEU B N 1
ATOM 4114 C CA . LEU B 1 214 ? 3.893 -26.381 -9.250 1.00 9.86 194 LEU B CA 1
ATOM 4115 C C . LEU B 1 214 ? 4.493 -26.359 -7.850 1.00 9.70 194 LEU B C 1
ATOM 4116 O O . LEU B 1 214 ? 5.029 -25.331 -7.412 1.00 9.36 194 LEU B O 1
ATOM 4121 N N . ASN B 1 215 ? 4.382 -27.482 -7.146 1.00 10.61 195 ASN B N 1
ATOM 4122 C CA . ASN B 1 215 ? 4.794 -27.569 -5.753 1.00 11.22 195 ASN B CA 1
ATOM 4123 C C . ASN B 1 215 ? 6.295 -27.803 -5.647 1.00 11.62 195 ASN B C 1
ATOM 4124 O O . ASN B 1 215 ? 6.746 -28.794 -5.078 1.00 13.37 195 ASN B O 1
ATOM 4129 N N . GLN B 1 216 ? 7.061 -26.888 -6.227 1.00 11.24 196 GLN B N 1
ATOM 4130 C CA . GLN B 1 216 ? 8.515 -26.905 -6.124 1.00 12.29 196 GLN B CA 1
ATOM 4131 C C . GLN B 1 216 ? 9.020 -25.478 -6.283 1.00 11.20 196 GLN B C 1
ATOM 4132 O O . GLN B 1 216 ? 8.348 -24.654 -6.895 1.00 11.19 196 GLN B O 1
ATOM 4138 N N . PRO B 1 217 ? 10.197 -25.172 -5.715 1.00 10.64 197 PRO B N 1
ATOM 4139 C CA . PRO B 1 217 ? 10.717 -23.805 -5.835 1.00 11.78 197 PRO B CA 1
ATOM 4140 C C . PRO B 1 217 ? 11.116 -23.504 -7.278 1.00 11.22 197 PRO B C 1
ATOM 4141 O O . PRO B 1 217 ? 11.749 -24.347 -7.915 1.00 10.67 197 PRO B O 1
ATOM 4145 N N . LEU B 1 218 ? 10.751 -22.333 -7.797 1.00 11.51 198 LEU B N 1
ATOM 4146 C CA . LEU B 1 218 ? 11.128 -21.987 -9.166 1.00 13.84 198 LEU B CA 1
ATOM 4147 C C . LEU B 1 218 ? 12.637 -22.083 -9.402 1.00 14.37 198 LEU B C 1
ATOM 4148 O O . LEU B 1 218 ? 13.079 -22.561 -10.447 1.00 15.10 198 LEU B O 1
ATOM 4153 N N . ASP B 1 219 ? 13.428 -21.640 -8.430 1.00 15.57 199 ASP B N 1
ATOM 4154 C CA . ASP B 1 219 ? 14.878 -21.599 -8.604 1.00 18.41 199 ASP B CA 1
ATOM 4155 C C . ASP B 1 219 ? 15.535 -22.978 -8.498 1.00 18.47 199 ASP B C 1
ATOM 4156 O O . ASP B 1 219 ? 16.742 -23.118 -8.707 1.00 20.24 199 ASP B O 1
ATOM 4161 N N . SER B 1 220 ? 14.740 -23.994 -8.177 1.00 17.79 200 SER B N 1
ATOM 4162 C CA . SER B 1 220 ? 15.223 -25.369 -8.130 1.00 18.92 200 SER B CA 1
ATOM 4163 C C . SER B 1 220 ? 14.685 -26.202 -9.280 1.00 18.28 200 SER B C 1
ATOM 4164 O O . SER B 1 220 ? 15.052 -27.363 -9.429 1.00 18.99 200 SER B O 1
ATOM 4167 N N . MET B 1 221 ? 13.803 -25.625 -10.087 1.00 16.24 201 MET B N 1
ATOM 4168 C CA . MET B 1 221 ? 13.230 -26.372 -11.198 1.00 15.64 201 MET B CA 1
ATOM 4169 C C . MET B 1 221 ? 14.292 -26.768 -12.210 1.00 16.60 201 MET B C 1
ATOM 4170 O O . MET B 1 221 ? 15.253 -26.034 -12.431 1.00 17.42 201 MET B O 1
ATOM 4175 N N . SER B 1 222 ? 14.116 -27.932 -12.823 1.00 17.38 202 SER B N 1
ATOM 4176 C CA . SER B 1 222 ? 14.940 -28.305 -13.960 1.00 17.55 202 SER B CA 1
ATOM 4177 C C . SER B 1 222 ? 14.802 -27.224 -15.029 1.00 16.61 202 SER B C 1
ATOM 4178 O O . SER B 1 222 ? 13.793 -26.520 -15.077 1.00 15.97 202 SER B O 1
ATOM 4181 N N . PRO B 1 223 ? 15.812 -27.081 -15.897 1.00 17.11 203 PRO B N 1
ATOM 4182 C CA . PRO B 1 223 ? 15.665 -26.079 -16.959 1.00 17.47 203 PRO B CA 1
ATOM 4183 C C . PRO B 1 223 ? 14.374 -26.284 -17.756 1.00 16.92 203 PRO B C 1
ATOM 4184 O O . PRO B 1 223 ? 13.705 -25.320 -18.138 1.00 16.46 203 PRO B O 1
ATOM 4188 N N . GLU B 1 224 ? 14.022 -27.544 -17.983 1.00 17.12 204 GLU B N 1
ATOM 4189 C CA . GLU B 1 224 ? 12.823 -27.899 -18.729 1.00 18.03 204 GLU B CA 1
ATOM 4190 C C . GLU B 1 224 ? 11.537 -27.447 -18.019 1.00 15.37 204 GLU B C 1
ATOM 4191 O O . GLU B 1 224 ? 10.632 -26.889 -18.646 1.00 14.68 204 GLU B O 1
ATOM 4197 N N . ASP B 1 225 ? 11.454 -27.696 -16.716 1.00 13.79 205 ASP B N 1
ATOM 4198 C CA . ASP B 1 225 ? 10.285 -27.288 -15.944 1.00 13.06 205 ASP B CA 1
ATOM 4199 C C . ASP B 1 225 ? 10.159 -25.768 -15.893 1.00 10.27 205 ASP B C 1
ATOM 4200 O O . ASP B 1 225 ? 9.058 -25.231 -16.007 1.00 10.29 205 ASP B O 1
ATOM 4205 N N . LEU B 1 226 ? 11.283 -25.076 -15.727 1.00 9.97 206 LEU B N 1
ATOM 4206 C CA . LEU B 1 226 ? 11.263 -23.622 -15.653 1.00 9.98 206 LEU B CA 1
ATOM 4207 C C . LEU B 1 226 ? 10.821 -23.023 -16.984 1.00 9.62 206 LEU B C 1
ATOM 4208 O O . LEU B 1 226 ? 10.051 -22.067 -17.025 1.00 9.46 206 LEU B O 1
ATOM 4213 N N . ALA B 1 227 ? 11.321 -23.583 -18.078 1.00 10.27 207 ALA B N 1
ATOM 4214 C CA . ALA B 1 227 ? 10.927 -23.131 -19.409 1.00 11.50 207 ALA B CA 1
ATOM 4215 C C . ALA B 1 227 ? 9.425 -23.278 -19.604 1.0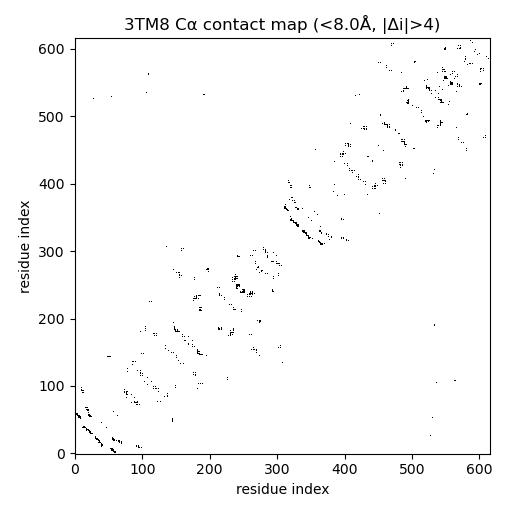0 10.89 207 ALA B C 1
ATOM 4216 O O . ALA B 1 227 ? 8.765 -22.386 -20.138 1.00 11.36 207 ALA B O 1
ATOM 4218 N N . LEU B 1 228 ? 8.892 -24.415 -19.178 1.00 10.63 208 LEU B N 1
ATOM 4219 C CA . LEU B 1 228 ? 7.461 -24.655 -19.267 1.00 10.13 208 LEU B CA 1
ATOM 4220 C C . LEU B 1 228 ? 6.700 -23.630 -18.405 1.00 9.39 208 LEU B C 1
ATOM 4221 O O . LEU B 1 228 ? 5.735 -23.003 -18.857 1.00 9.91 208 LEU B O 1
ATOM 4226 N N . TRP B 1 229 ? 7.157 -23.442 -17.170 1.00 8.52 209 TRP B N 1
ATOM 4227 C CA . TRP B 1 229 ? 6.531 -22.491 -16.263 1.00 8.55 209 TRP B CA 1
ATOM 4228 C C . TRP B 1 229 ? 6.454 -21.080 -16.874 1.00 7.74 209 TRP B C 1
ATOM 4229 O O . TRP B 1 229 ? 5.421 -20.410 -16.795 1.00 8.69 209 TRP B O 1
ATOM 4240 N N . LYS B 1 230 ? 7.535 -20.634 -17.512 1.00 8.05 210 LYS B N 1
ATOM 4241 C CA . LYS B 1 230 ? 7.558 -19.267 -18.027 1.00 9.36 210 LYS B CA 1
ATOM 4242 C C . LYS B 1 230 ? 6.494 -19.001 -19.084 1.00 8.59 210 LYS B C 1
ATOM 4243 O O . LYS B 1 230 ? 6.115 -17.856 -19.302 1.00 9.83 210 LYS B O 1
ATOM 4249 N N . LYS B 1 231 ? 6.011 -20.045 -19.743 1.00 8.22 211 LYS B N 1
ATOM 4250 C CA . LYS B 1 231 ? 4.998 -19.867 -20.788 1.00 8.17 211 LYS B CA 1
ATOM 4251 C C . LYS B 1 231 ? 3.596 -19.539 -20.272 1.00 7.02 211 LYS B C 1
ATOM 4252 O O . LYS B 1 231 ? 2.775 -19.009 -21.024 1.00 8.64 211 LYS B O 1
ATOM 4258 N N . HIS B 1 232 ? 3.301 -19.858 -19.017 1.00 7.05 212 HIS B N 1
ATOM 4259 C CA . HIS B 1 232 ? 1.892 -19.891 -18.614 1.00 6.15 212 HIS B CA 1
ATOM 4260 C C . HIS B 1 232 ? 1.108 -18.569 -18.692 1.00 6.52 212 HIS B C 1
ATOM 4261 O O . HIS B 1 232 ? -0.041 -18.588 -19.123 1.00 6.92 212 HIS B O 1
ATOM 4268 N N . PRO B 1 233 ? 1.703 -17.423 -18.298 1.00 6.15 213 PRO B N 1
ATOM 4269 C CA . PRO B 1 233 ? 0.866 -16.217 -18.398 1.00 7.49 213 PRO B CA 1
ATOM 4270 C C . PRO B 1 233 ? 0.603 -15.832 -19.847 1.00 8.21 213 PRO B C 1
ATOM 4271 O O . PRO B 1 233 ? -0.480 -15.329 -20.181 1.00 8.56 213 PRO B O 1
ATOM 4275 N N . ILE B 1 234 ? 1.598 -16.065 -20.691 1.00 8.41 214 ILE B N 1
ATOM 4276 C CA . ILE B 1 234 ? 1.494 -15.757 -22.108 1.00 9.96 214 ILE B CA 1
ATOM 4277 C C . ILE B 1 234 ? 0.449 -16.633 -22.785 1.00 9.53 214 ILE B C 1
ATOM 4278 O O . ILE B 1 234 ? -0.458 -16.136 -23.458 1.00 9.67 214 ILE B O 1
ATOM 4283 N N . GLU B 1 235 ? 0.575 -17.944 -22.606 1.00 9.45 215 GLU B N 1
ATOM 4284 C CA . GLU B 1 235 ? -0.382 -18.866 -23.202 1.00 11.15 215 GLU B CA 1
ATOM 4285 C C . GLU B 1 235 ? -1.788 -18.645 -22.655 1.00 9.56 215 GLU B C 1
ATOM 4286 O O . GLU B 1 235 ? -2.757 -18.652 -23.414 1.00 11.03 215 GLU B O 1
ATOM 4292 N N . GLY B 1 236 ? -1.898 -18.448 -21.343 1.00 8.72 216 GLY B N 1
ATOM 4293 C CA . GLY B 1 236 ? -3.188 -18.185 -20.728 1.00 9.40 216 GLY B CA 1
ATOM 4294 C C . GLY B 1 236 ? -3.886 -16.983 -21.336 1.00 8.71 216 GLY B C 1
ATOM 4295 O O . GLY B 1 236 ? -5.057 -17.057 -21.714 1.00 9.70 216 GLY B O 1
ATOM 4296 N N . ALA B 1 237 ? -3.168 -15.869 -21.428 1.00 8.56 217 ALA B N 1
ATOM 4297 C CA . ALA B 1 237 ? -3.750 -14.643 -21.959 1.00 9.27 217 ALA B CA 1
ATOM 4298 C C . ALA B 1 237 ? -4.097 -14.759 -23.440 1.00 8.52 217 ALA B C 1
ATOM 4299 O O . ALA B 1 237 ? -5.116 -14.240 -23.885 1.00 9.51 217 ALA B O 1
ATOM 4301 N N . GLN B 1 238 ? -3.253 -15.440 -24.205 1.00 8.44 218 GLN B N 1
ATOM 4302 C CA . GLN B 1 238 ? -3.510 -15.586 -25.631 1.00 8.83 218 GLN B CA 1
ATOM 4303 C C . GLN B 1 238 ? -4.827 -16.306 -25.876 1.00 10.37 218 GLN B C 1
ATOM 4304 O O . GLN B 1 238 ? -5.567 -15.969 -26.791 1.00 11.81 218 GLN B O 1
ATOM 4310 N N . LYS B 1 239 ? -5.120 -17.303 -25.050 1.00 10.21 219 LYS B N 1
ATOM 4311 C CA . LYS B 1 239 ? -6.349 -18.065 -25.224 1.00 12.21 219 LYS B CA 1
ATOM 4312 C C . LYS B 1 239 ? -7.616 -17.252 -24.988 1.00 12.22 219 LYS B C 1
ATOM 4313 O O . LYS B 1 239 ? -8.632 -17.497 -25.636 1.00 14.23 219 LYS B O 1
ATOM 4319 N N . VAL B 1 240 ? -7.558 -16.279 -24.083 1.00 9.97 220 VAL B N 1
ATOM 4320 C CA . VAL B 1 240 ? -8.763 -15.536 -23.711 1.00 10.05 220 VAL B CA 1
ATOM 4321 C C . VAL B 1 240 ? -8.827 -14.083 -24.192 1.00 10.01 220 VAL B C 1
ATOM 4322 O O . VAL B 1 240 ? -9.888 -13.467 -24.117 1.00 10.75 220 VAL B O 1
ATOM 4326 N N . GLN B 1 241 ? -7.720 -13.536 -24.689 1.00 9.75 221 GLN B N 1
ATOM 4327 C CA . GLN B 1 241 ? -7.652 -12.090 -24.960 1.00 10.98 221 GLN B CA 1
ATOM 4328 C C . GLN B 1 241 ? -8.692 -11.559 -25.950 1.00 11.19 221 GLN B C 1
ATOM 4329 O O . GLN B 1 241 ? -9.113 -10.403 -25.852 1.00 11.77 221 GLN B O 1
ATOM 4335 N N . ASP B 1 242 ? -9.109 -12.377 -26.909 1.00 10.71 222 ASP B N 1
ATOM 4336 C CA . ASP B 1 242 ? -10.120 -11.921 -27.860 1.00 13.63 222 ASP B CA 1
ATOM 4337 C C . ASP B 1 242 ? -11.516 -12.467 -27.560 1.00 13.11 222 ASP B C 1
ATOM 4338 O O . ASP B 1 242 ? -12.422 -12.354 -28.387 1.00 14.21 222 ASP B O 1
ATOM 4343 N N . LYS B 1 243 ? -11.689 -13.056 -26.380 1.00 11.49 223 LYS B N 1
ATOM 4344 C CA . LYS B 1 243 ? -13.020 -13.449 -25.924 1.00 11.99 223 LYS B CA 1
ATOM 4345 C C . LYS B 1 243 ? -13.681 -12.214 -25.340 1.00 11.98 223 LYS B C 1
ATOM 4346 O O . LYS B 1 243 ? -13.249 -11.694 -24.311 1.00 12.09 223 LYS B O 1
ATOM 4352 N N . LYS B 1 244 ? -14.716 -11.729 -26.018 1.00 12.25 224 LYS B N 1
ATOM 4353 C CA . LYS B 1 244 ? -15.311 -10.448 -25.659 1.00 13.61 224 LYS B CA 1
ATOM 4354 C C . LYS B 1 244 ? -15.847 -10.430 -24.241 1.00 12.89 224 LYS B C 1
ATOM 4355 O O . LYS B 1 244 ? -15.831 -9.394 -23.581 1.00 15.36 224 LYS B O 1
ATOM 4361 N N . HIS B 1 245 ? -16.329 -11.574 -23.764 1.00 9.70 225 HIS B N 1
ATOM 4362 C CA . HIS B 1 245 ? -16.888 -11.603 -22.424 1.00 10.34 225 HIS B CA 1
ATOM 4363 C C . HIS B 1 245 ? -15.833 -11.465 -21.333 1.00 9.02 225 HIS B C 1
ATOM 4364 O O . HIS B 1 245 ? -16.169 -11.142 -20.198 1.00 10.56 225 HIS B O 1
ATOM 4371 N N . PHE B 1 246 ? -14.562 -11.706 -21.664 1.00 8.48 226 PHE B N 1
ATOM 4372 C CA . PHE B 1 246 ? -13.493 -11.466 -20.695 1.00 7.80 226 PHE B CA 1
ATOM 4373 C C . PHE B 1 246 ? -13.219 -9.979 -20.551 1.00 8.21 226 PHE B C 1
ATOM 4374 O O . PHE B 1 246 ? -13.003 -9.276 -21.539 1.00 10.27 226 PHE B O 1
ATOM 4382 N N . ASP B 1 247 ? -13.242 -9.498 -19.317 1.00 7.57 227 ASP B N 1
ATOM 4383 C CA . ASP B 1 247 ? -12.890 -8.108 -19.059 1.00 7.51 227 ASP B CA 1
ATOM 4384 C C . ASP B 1 247 ? -11.413 -7.867 -19.369 1.00 6.75 227 ASP B C 1
ATOM 4385 O O . ASP B 1 247 ? -10.558 -8.700 -19.067 1.00 7.10 227 ASP B O 1
ATOM 4390 N N . GLN B 1 248 ? -11.112 -6.729 -19.976 1.00 6.64 228 GLN B N 1
ATOM 4391 C CA . GLN B 1 248 ? -9.728 -6.418 -20.314 1.00 6.91 228 GLN B CA 1
ATOM 4392 C C . GLN B 1 248 ? -8.806 -6.486 -19.102 1.00 6.78 228 GLN B C 1
ATOM 4393 O O . GLN B 1 248 ? -7.675 -6.947 -19.210 1.00 6.61 228 GLN B O 1
ATOM 4399 N N . THR B 1 249 ? -9.272 -6.007 -17.953 1.00 6.86 229 THR B N 1
ATOM 4400 C CA . THR B 1 249 ? -8.443 -6.033 -16.750 1.00 7.96 229 THR B CA 1
ATOM 4401 C C . THR B 1 249 ? -8.096 -7.472 -16.351 1.00 7.00 229 THR B C 1
ATOM 4402 O O . THR B 1 249 ? -6.988 -7.761 -15.902 1.00 7.14 229 THR B O 1
ATOM 4406 N N . VAL B 1 250 ? -9.060 -8.371 -16.515 1.00 6.57 230 VAL B N 1
ATOM 4407 C CA . VAL B 1 250 ? -8.851 -9.780 -16.199 1.00 6.43 230 VAL B CA 1
ATOM 4408 C C . VAL B 1 250 ? -7.826 -10.393 -17.161 1.00 6.15 230 VAL B C 1
ATOM 4409 O O . VAL B 1 250 ? -6.918 -11.138 -16.756 1.00 6.36 230 VAL B O 1
ATOM 4413 N N . ILE B 1 251 ? -7.963 -10.064 -18.441 1.00 6.17 231 ILE B N 1
ATOM 4414 C CA . ILE B 1 251 ? -7.000 -10.515 -19.440 1.00 5.83 231 ILE B CA 1
ATOM 4415 C C . ILE B 1 251 ? -5.603 -10.005 -19.085 1.00 5.12 231 ILE B C 1
ATOM 4416 O O . ILE B 1 251 ? -4.616 -10.740 -19.174 1.00 6.59 231 ILE B O 1
ATOM 4421 N N . ASN B 1 252 ? -5.520 -8.737 -18.686 1.00 5.80 232 ASN B N 1
ATOM 4422 C CA . ASN B 1 252 ? -4.234 -8.168 -18.320 1.00 6.22 232 ASN B CA 1
ATOM 4423 C C . ASN B 1 252 ? -3.623 -8.869 -17.114 1.00 5.79 232 ASN B C 1
ATOM 4424 O O . ASN B 1 252 ? -2.424 -9.110 -17.065 1.00 6.93 232 ASN B O 1
ATOM 4429 N N . ILE B 1 253 ? -4.446 -9.202 -16.130 1.00 5.67 233 ILE B N 1
ATOM 4430 C CA . ILE B 1 253 ? -3.927 -9.875 -14.947 1.00 5.78 233 ILE B CA 1
ATOM 4431 C C . ILE B 1 253 ? -3.435 -11.286 -15.295 1.00 6.17 233 ILE B C 1
ATOM 4432 O O . ILE B 1 253 ? -2.348 -11.695 -14.888 1.00 6.01 233 ILE B O 1
ATOM 4437 N N . ILE B 1 254 ? -4.211 -12.012 -16.087 1.00 6.56 234 ILE B N 1
ATOM 4438 C CA . ILE B 1 254 ? -3.791 -13.340 -16.515 1.00 5.93 234 ILE B CA 1
ATOM 4439 C C . ILE B 1 254 ? -2.429 -13.281 -17.217 1.00 6.47 234 ILE B C 1
ATOM 4440 O O . ILE B 1 254 ? -1.542 -14.097 -16.936 1.00 7.21 234 ILE B O 1
ATOM 4445 N N . GLY B 1 255 ? -2.255 -12.295 -18.098 1.00 5.97 235 GLY B N 1
ATOM 4446 C CA . GLY B 1 255 ? -1.046 -12.182 -18.892 1.00 6.67 235 GLY B CA 1
ATOM 4447 C C . GLY B 1 255 ? 0.150 -11.546 -18.216 1.00 6.45 235 GLY B C 1
ATOM 4448 O O . GLY B 1 255 ? 1.283 -11.861 -18.564 1.00 6.93 235 GLY B O 1
ATOM 4449 N N . GLN B 1 256 ? -0.091 -10.651 -17.261 1.00 6.20 236 GLN B N 1
ATOM 4450 C CA . GLN B 1 256 ? 0.980 -9.837 -16.688 1.00 6.54 236 GLN B CA 1
ATOM 4451 C C . GLN B 1 256 ? 1.352 -10.196 -15.256 1.00 6.80 236 GLN B C 1
ATOM 4452 O O . GLN B 1 256 ? 2.245 -9.582 -14.683 1.00 7.52 236 GLN B O 1
ATOM 4458 N N . HIS B 1 257 ? 0.670 -11.168 -14.660 1.00 6.32 237 HIS B N 1
ATOM 4459 C CA . HIS B 1 257 ? 0.829 -11.378 -13.222 1.00 6.48 237 HIS B CA 1
ATOM 4460 C C . HIS B 1 257 ? 2.195 -11.938 -12.797 1.00 6.03 237 HIS B C 1
ATOM 4461 O O . HIS B 1 257 ? 2.497 -11.944 -11.608 1.00 7.52 237 HIS B O 1
ATOM 4468 N N . GLU B 1 258 ? 3.002 -12.424 -13.741 1.00 6.65 238 GLU B N 1
ATOM 4469 C CA . GLU B 1 258 ? 4.357 -12.873 -13.407 1.00 6.77 238 GLU B CA 1
ATOM 4470 C C . GLU B 1 258 ? 5.405 -11.799 -13.677 1.00 8.33 238 GLU B C 1
ATOM 4471 O O . GLU B 1 258 ? 6.603 -12.011 -13.475 1.00 9.73 238 GLU B O 1
ATOM 4477 N N . GLU B 1 259 ? 4.960 -10.641 -14.143 1.00 7.73 239 GLU B N 1
ATOM 4478 C CA . GLU B 1 259 ? 5.896 -9.562 -14.400 1.00 9.64 239 GLU B CA 1
ATOM 4479 C C . GLU B 1 259 ? 6.308 -8.894 -13.099 1.00 9.28 239 GLU B C 1
ATOM 4480 O O . GLU B 1 259 ? 5.534 -8.810 -12.145 1.00 10.52 239 GLU B O 1
ATOM 4486 N N . THR B 1 260 ? 7.548 -8.432 -13.070 1.00 10.47 240 THR B N 1
ATOM 4487 C CA . THR B 1 260 ? 8.115 -7.816 -11.884 1.00 10.99 240 THR B CA 1
ATOM 4488 C C . THR B 1 260 ? 8.457 -6.372 -12.225 1.00 11.18 240 THR B C 1
ATOM 4489 O O . THR B 1 260 ? 8.607 -6.029 -13.397 1.00 12.52 240 THR B O 1
ATOM 4493 N N . ILE B 1 261 ? 8.561 -5.512 -11.219 1.00 11.44 241 ILE B N 1
ATOM 4494 C CA . ILE B 1 261 ? 8.636 -4.084 -11.512 1.00 13.35 241 ILE B CA 1
ATOM 4495 C C . ILE B 1 261 ? 9.945 -3.702 -12.197 1.00 14.78 241 ILE B C 1
ATOM 4496 O O . ILE B 1 261 ? 10.020 -2.671 -12.866 1.00 15.22 241 ILE B O 1
ATOM 4501 N N . ASN B 1 262 ? 10.954 -4.559 -12.051 1.00 14.26 242 ASN B N 1
ATOM 4502 C CA . ASN B 1 262 ? 12.263 -4.339 -12.653 1.00 16.03 242 ASN B CA 1
ATOM 4503 C C . ASN B 1 262 ? 12.535 -5.185 -13.906 1.00 17.07 242 ASN B C 1
ATOM 4504 O O . ASN B 1 262 ? 13.685 -5.345 -14.325 1.00 17.91 242 ASN B O 1
ATOM 4509 N N . GLY B 1 263 ? 11.470 -5.713 -14.501 1.00 16.98 243 GLY B N 1
ATOM 4510 C CA . GLY B 1 263 ? 11.532 -6.311 -15.824 1.00 16.57 243 GLY B CA 1
ATOM 4511 C C . GLY B 1 263 ? 12.135 -7.697 -15.947 1.00 16.38 243 GLY B C 1
ATOM 4512 O O . GLY B 1 263 ? 12.612 -8.068 -17.019 1.00 18.81 243 GLY B O 1
ATOM 4513 N N . THR B 1 264 ? 12.111 -8.470 -14.867 1.00 16.05 244 THR B N 1
ATOM 4514 C CA . THR B 1 264 ? 12.724 -9.795 -14.877 1.00 15.45 244 THR B CA 1
ATOM 4515 C C . THR B 1 264 ? 11.734 -10.928 -15.167 1.00 15.45 244 THR B C 1
ATOM 4516 O O . THR B 1 264 ? 12.127 -12.092 -15.231 1.00 17.15 244 THR B O 1
ATOM 4520 N N . GLY B 1 265 ? 10.458 -10.592 -15.338 1.00 14.21 245 GLY B N 1
ATOM 4521 C CA . GLY B 1 265 ? 9.435 -11.593 -15.594 1.00 15.13 245 GLY B CA 1
ATOM 4522 C C . GLY B 1 265 ? 9.418 -12.077 -17.034 1.00 15.31 245 GLY B C 1
ATOM 4523 O O . GLY B 1 265 ? 10.163 -11.571 -17.872 1.00 16.13 245 GLY B O 1
ATOM 4524 N N . PRO B 1 266 ? 8.560 -13.064 -17.334 1.00 15.17 246 PRO B N 1
ATOM 4525 C CA . PRO B 1 266 ? 8.527 -13.709 -18.653 1.00 16.30 246 PRO B CA 1
ATOM 4526 C C . PRO B 1 266 ? 8.376 -12.747 -19.838 1.00 17.31 246 PRO B C 1
ATOM 4527 O O . PRO B 1 266 ? 8.981 -12.988 -20.883 1.00 18.98 246 PRO B O 1
ATOM 4531 N N . LYS B 1 267 ? 7.577 -11.693 -19.688 1.00 17.46 247 LYS B N 1
ATOM 4532 C CA . LYS B 1 267 ? 7.365 -10.731 -20.772 1.00 19.10 247 LYS B CA 1
ATOM 4533 C C . LYS B 1 267 ? 8.366 -9.574 -20.748 1.00 19.89 247 LYS B C 1
ATOM 4534 O O . LYS B 1 267 ? 8.459 -8.807 -21.705 1.00 22.83 247 LYS B O 1
ATOM 4540 N N . GLY B 1 268 ? 9.099 -9.447 -19.647 1.00 17.12 248 GLY B N 1
ATOM 4541 C CA . GLY B 1 268 ? 10.074 -8.381 -19.490 1.00 17.31 248 GLY B CA 1
ATOM 4542 C C . GLY B 1 268 ? 9.481 -7.012 -19.197 1.00 17.03 248 GLY B C 1
ATOM 4543 O O . GLY B 1 268 ? 10.162 -5.998 -19.332 1.00 18.49 248 GLY B O 1
ATOM 4544 N N . LEU B 1 269 ? 8.216 -6.965 -18.795 1.00 14.50 249 LEU B N 1
ATOM 4545 C CA . LEU B 1 269 ? 7.575 -5.679 -18.521 1.00 13.02 249 LEU B CA 1
ATOM 4546 C C . LEU B 1 269 ? 8.118 -5.027 -17.258 1.00 13.81 249 LEU B C 1
ATOM 4547 O O . LEU B 1 269 ? 8.454 -5.708 -16.291 1.00 16.07 249 LEU B O 1
ATOM 4552 N N . ARG B 1 270 ? 8.212 -3.701 -17.275 1.00 14.46 250 ARG B N 1
ATOM 4553 C CA . ARG B 1 270 ? 8.488 -2.952 -16.061 1.00 14.81 250 ARG B CA 1
ATOM 4554 C C . ARG B 1 270 ? 7.186 -2.348 -15.550 1.00 13.20 250 ARG B C 1
ATOM 4555 O O . ARG B 1 270 ? 6.155 -2.406 -16.225 1.00 13.07 250 ARG B O 1
ATOM 4563 N N . GLU B 1 271 ? 7.222 -1.777 -14.353 1.00 12.22 251 GLU B N 1
ATOM 4564 C CA . GLU B 1 271 ? 5.991 -1.306 -13.730 1.00 11.74 251 GLU B CA 1
ATOM 4565 C C . GLU B 1 271 ? 5.177 -0.358 -14.626 1.00 12.58 251 GLU B C 1
ATOM 4566 O O . GLU B 1 271 ? 3.952 -0.469 -14.699 1.00 12.35 251 GLU B O 1
ATOM 4572 N N . LYS B 1 272 ? 5.861 0.560 -15.309 1.00 13.48 252 LYS B N 1
ATOM 4573 C CA . LYS B 1 272 ? 5.209 1.529 -16.190 1.00 13.83 252 LYS B CA 1
ATOM 4574 C C . LYS B 1 272 ? 4.421 0.869 -17.320 1.00 12.43 252 LYS B C 1
ATOM 4575 O O . LYS B 1 272 ? 3.499 1.465 -17.875 1.00 12.90 252 LYS B O 1
ATOM 4581 N N . ASP B 1 273 ? 4.789 -0.364 -17.659 1.00 12.29 253 ASP B N 1
ATOM 4582 C CA . ASP B 1 273 ? 4.177 -1.070 -18.778 1.00 14.65 253 ASP B CA 1
ATOM 4583 C C . ASP B 1 273 ? 2.972 -1.900 -18.334 1.00 15.24 253 ASP B C 1
ATOM 4584 O O . ASP B 1 273 ? 2.256 -2.452 -19.165 1.00 17.50 253 ASP B O 1
ATOM 4589 N N . MET B 1 274 ? 2.760 -1.983 -17.023 1.00 13.19 254 MET B N 1
ATOM 4590 C CA A MET B 1 274 ? 1.761 -2.904 -16.493 0.50 11.82 254 MET B CA 1
ATOM 4591 C CA B MET B 1 274 ? 1.785 -2.881 -16.403 0.50 13.39 254 MET B CA 1
ATOM 4592 C C . MET B 1 274 ? 0.436 -2.236 -16.128 1.00 12.52 254 MET B C 1
ATOM 4593 O O . MET B 1 274 ? 0.365 -1.048 -15.830 1.00 12.78 254 MET B O 1
ATOM 4602 N N . ASP B 1 275 ? -0.621 -3.034 -16.179 1.00 11.59 255 ASP B N 1
ATOM 4603 C CA . ASP B 1 275 ? -1.894 -2.670 -15.588 1.00 11.76 255 ASP B CA 1
ATOM 4604 C C . ASP B 1 275 ? -1.614 -2.641 -14.075 1.00 10.36 255 ASP B C 1
ATOM 4605 O O . ASP B 1 275 ? -1.094 -3.612 -13.516 1.00 9.29 255 ASP B O 1
ATOM 4610 N N . PRO B 1 276 ? -1.931 -1.524 -13.399 1.00 11.28 256 PRO B N 1
ATOM 4611 C CA A PRO B 1 276 ? -1.648 -1.407 -11.965 0.50 11.73 256 PRO B CA 1
ATOM 4612 C CA B PRO B 1 276 ? -1.637 -1.412 -11.966 0.50 11.73 256 PRO B CA 1
ATOM 4613 C C . PRO B 1 276 ? -2.249 -2.543 -11.141 1.00 9.90 256 PRO B C 1
ATOM 4614 O O . PRO B 1 276 ? -1.656 -2.957 -10.144 1.00 10.08 256 PRO B O 1
ATOM 4621 N N . LEU B 1 277 ? -3.413 -3.040 -11.544 1.00 9.17 257 LEU B N 1
ATOM 4622 C CA . LEU B 1 277 ? -4.022 -4.140 -10.803 1.00 8.86 257 LEU B CA 1
ATOM 4623 C C . LEU B 1 277 ? -3.238 -5.448 -10.960 1.00 8.23 257 LEU B C 1
ATOM 4624 O O . LEU B 1 277 ? -3.236 -6.290 -10.062 1.00 8.79 257 LEU B O 1
ATOM 4629 N N . ALA B 1 278 ? -2.558 -5.605 -12.089 1.00 7.97 258 ALA B N 1
ATOM 4630 C CA . ALA B 1 278 ? -1.693 -6.763 -12.277 1.00 8.16 258 ALA B CA 1
ATOM 4631 C C . ALA B 1 278 ? -0.448 -6.689 -11.386 1.00 7.79 258 ALA B C 1
ATOM 4632 O O . ALA B 1 278 ? 0.076 -7.720 -10.975 1.00 7.92 258 ALA B O 1
ATOM 4634 N N . VAL B 1 279 ? 0.029 -5.479 -11.095 1.00 8.33 259 VAL B N 1
ATOM 4635 C CA . VAL B 1 279 ? 1.143 -5.329 -10.165 1.00 9.24 259 VAL B CA 1
ATOM 4636 C C . VAL B 1 279 ? 0.740 -5.835 -8.778 1.00 8.06 259 VAL B C 1
ATOM 4637 O O . VAL B 1 279 ? 1.519 -6.521 -8.116 1.00 8.72 259 VAL B O 1
ATOM 4641 N N . LEU B 1 280 ? -0.477 -5.490 -8.347 1.00 8.83 260 LEU B N 1
ATOM 4642 C CA . LEU B 1 280 ? -1.017 -5.978 -7.076 1.00 8.93 260 LEU B CA 1
ATOM 4643 C C . LEU B 1 280 ? -1.094 -7.508 -7.063 1.00 7.37 260 LEU B C 1
ATOM 4644 O O . LEU B 1 280 ? -0.637 -8.160 -6.121 1.00 7.99 260 LEU B O 1
ATOM 4649 N N . VAL B 1 281 ? -1.695 -8.086 -8.099 1.00 6.87 261 VAL B N 1
ATOM 4650 C CA . VAL B 1 281 ? -1.824 -9.534 -8.149 1.00 7.42 261 VAL B CA 1
ATOM 4651 C C . VAL B 1 281 ? -0.452 -10.201 -8.187 1.00 6.90 261 VAL B C 1
ATOM 4652 O O . VAL B 1 281 ? -0.253 -11.227 -7.554 1.00 7.19 261 VAL B O 1
ATOM 4656 N N . SER B 1 282 ? 0.500 -9.603 -8.897 1.00 6.28 262 SER B N 1
ATOM 4657 C CA . SER B 1 282 ? 1.851 -10.152 -8.944 1.00 7.02 262 SER B CA 1
ATOM 4658 C C . SER B 1 282 ? 2.460 -10.249 -7.544 1.00 6.90 262 SER B C 1
ATOM 4659 O O . SER B 1 282 ? 3.052 -11.262 -7.187 1.00 7.28 262 SER B O 1
ATOM 4662 N N . SER B 1 283 ? 2.301 -9.197 -6.744 1.00 7.23 263 SER B N 1
ATOM 4663 C CA . SER B 1 283 ? 2.797 -9.219 -5.373 1.00 8.29 263 SER B CA 1
ATOM 4664 C C . SER B 1 283 ? 2.107 -10.273 -4.508 1.00 7.66 263 SER B C 1
ATOM 4665 O O . SER B 1 283 ? 2.761 -11.043 -3.803 1.00 7.83 263 SER B O 1
ATOM 4668 N N . ALA B 1 284 ? 0.781 -10.301 -4.560 1.00 7.14 264 ALA B N 1
ATOM 4669 C CA . ALA B 1 284 ? 0.006 -11.245 -3.762 1.00 6.27 264 ALA B CA 1
ATOM 4670 C C . ALA B 1 284 ? 0.337 -12.686 -4.172 1.00 5.72 264 ALA B C 1
ATOM 4671 O O . ALA B 1 284 ? 0.498 -13.571 -3.329 1.00 7.45 264 ALA B O 1
ATOM 4673 N N . ASN B 1 285 ? 0.457 -12.912 -5.475 1.00 6.03 265 ASN B N 1
ATOM 4674 C CA . ASN B 1 285 ? 0.846 -14.213 -5.968 1.00 6.28 265 ASN B CA 1
ATOM 4675 C C . ASN B 1 285 ? 2.226 -14.644 -5.492 1.00 5.95 265 ASN B C 1
ATOM 4676 O O . ASN B 1 285 ? 2.431 -15.801 -5.125 1.00 7.44 265 ASN B O 1
ATOM 4681 N N . ALA B 1 286 ? 3.187 -13.729 -5.530 1.00 6.24 266 ALA B N 1
ATOM 4682 C CA . ALA B 1 286 ? 4.551 -14.067 -5.150 1.00 7.94 266 ALA B CA 1
ATOM 4683 C C . ALA B 1 286 ? 4.575 -14.582 -3.713 1.00 8.72 266 ALA B C 1
ATOM 4684 O O . ALA B 1 286 ? 5.255 -15.566 -3.386 1.00 9.05 266 ALA B O 1
ATOM 4686 N N . MET B 1 287 ? 3.815 -13.925 -2.848 1.00 9.30 267 MET B N 1
ATOM 4687 C CA . MET B 1 287 ? 3.723 -14.356 -1.466 1.00 8.40 267 MET B CA 1
ATOM 4688 C C . MET B 1 287 ? 3.091 -15.739 -1.326 1.00 8.47 267 MET B C 1
ATOM 4689 O O . MET B 1 287 ? 3.618 -16.568 -0.600 1.00 9.60 267 MET B O 1
ATOM 4694 N N . ASP B 1 288 ? 1.969 -15.998 -2.003 1.00 8.67 268 ASP B N 1
ATOM 4695 C CA . ASP B 1 288 ? 1.376 -17.329 -1.882 1.00 8.86 268 ASP B CA 1
ATOM 4696 C C . ASP B 1 288 ? 2.203 -18.415 -2.557 1.00 8.88 268 ASP B C 1
ATOM 4697 O O . ASP B 1 288 ? 2.212 -19.551 -2.095 1.00 8.72 268 ASP B O 1
ATOM 4702 N N . ARG B 1 289 ? 2.900 -18.091 -3.641 1.00 7.70 269 ARG B N 1
ATOM 4703 C CA . ARG B 1 289 ? 3.796 -19.098 -4.207 1.00 8.12 269 ARG B CA 1
ATOM 4704 C C . ARG B 1 289 ? 4.826 -19.518 -3.161 1.00 7.97 269 ARG B C 1
ATOM 4705 O O . ARG B 1 289 ? 5.084 -20.708 -2.978 1.00 8.55 269 ARG B O 1
ATOM 4713 N N . LEU B 1 290 ? 5.415 -18.556 -2.462 1.00 8.13 270 LEU B N 1
ATOM 4714 C CA . LEU B 1 290 ? 6.405 -18.910 -1.448 1.00 9.86 270 LEU B CA 1
ATOM 4715 C C . LEU B 1 290 ? 5.817 -19.792 -0.353 1.00 10.50 270 LEU B C 1
ATOM 4716 O O . LEU B 1 290 ? 6.393 -20.823 0.017 1.00 12.34 270 LEU B O 1
ATOM 4721 N N . ILE B 1 291 ? 4.660 -19.382 0.157 1.00 11.14 271 ILE B N 1
ATOM 4722 C CA . ILE B 1 291 ? 4.047 -20.062 1.285 1.00 12.50 271 ILE B CA 1
ATOM 4723 C C . ILE B 1 291 ? 3.450 -21.417 0.906 1.00 11.70 271 ILE B C 1
ATOM 4724 O O . ILE B 1 291 ? 3.668 -22.417 1.599 1.00 14.02 271 ILE B O 1
ATOM 4729 N N . THR B 1 292 ? 2.713 -21.453 -0.198 1.00 10.88 272 THR B N 1
ATOM 4730 C CA . THR B 1 292 ? 2.004 -22.663 -0.593 1.00 10.03 272 THR B CA 1
ATOM 4731 C C . THR B 1 292 ? 2.814 -23.617 -1.481 1.00 10.01 272 THR B C 1
ATOM 4732 O O . THR B 1 292 ? 2.759 -24.836 -1.302 1.00 10.80 272 THR B O 1
ATOM 4736 N N . PHE B 1 293 ? 3.561 -23.078 -2.441 1.00 9.94 273 PHE B N 1
ATOM 4737 C CA . PHE B 1 293 ? 4.275 -23.940 -3.384 1.00 10.50 273 PHE B CA 1
ATOM 4738 C C . PHE B 1 293 ? 5.725 -24.203 -2.980 1.00 12.38 273 PHE B C 1
ATOM 4739 O O . PHE B 1 293 ? 6.330 -25.168 -3.447 1.00 13.49 273 PHE B O 1
ATOM 4747 N N . GLU B 1 294 ? 6.288 -23.356 -2.120 1.00 11.63 274 GLU B N 1
ATOM 4748 C CA . GLU B 1 294 ? 7.708 -23.474 -1.796 1.00 12.89 274 GLU B CA 1
ATOM 4749 C C . GLU B 1 294 ? 7.982 -23.710 -0.312 1.00 15.44 274 GLU B C 1
ATOM 4750 O O . GLU B 1 294 ? 9.137 -23.784 0.104 1.00 17.29 274 GLU B O 1
ATOM 4756 N N . GLY B 1 295 ? 6.923 -23.835 0.482 1.00 15.73 275 GLY B N 1
ATOM 4757 C CA . GLY B 1 295 ? 7.067 -24.195 1.885 1.00 17.98 275 GLY B CA 1
ATOM 4758 C C . GLY B 1 295 ? 7.768 -23.173 2.768 1.00 18.70 275 GLY B C 1
ATOM 4759 O O . GLY B 1 295 ? 8.325 -23.520 3.812 1.00 20.23 275 GLY B O 1
ATOM 4760 N N . VAL B 1 296 ? 7.739 -21.910 2.359 1.00 16.25 276 VAL B N 1
ATOM 4761 C CA . VAL B 1 296 ? 8.319 -20.825 3.149 1.00 16.36 276 VAL B CA 1
ATOM 4762 C C . VAL B 1 296 ? 7.374 -20.387 4.267 1.00 17.43 276 VAL B C 1
ATOM 4763 O O . VAL B 1 296 ? 6.201 -20.110 4.020 1.00 17.79 276 VAL B O 1
ATOM 4767 N N . PRO B 1 297 ? 7.881 -20.314 5.510 1.00 18.69 277 PRO B N 1
ATOM 4768 C CA . PRO B 1 297 ? 7.021 -19.834 6.598 1.00 19.87 277 PRO B CA 1
ATOM 4769 C C . PRO B 1 297 ? 6.478 -18.436 6.304 1.00 19.42 277 PRO B C 1
ATOM 4770 O O . PRO B 1 297 ? 7.215 -17.576 5.815 1.00 19.34 277 PRO B O 1
ATOM 4774 N N . LYS B 1 298 ? 5.199 -18.222 6.599 1.00 20.22 278 LYS B N 1
ATOM 4775 C CA . LYS B 1 298 ? 4.528 -16.962 6.288 1.00 22.28 278 LYS B CA 1
ATOM 4776 C C . LYS B 1 298 ? 5.326 -15.735 6.726 1.00 22.43 278 LYS B C 1
ATOM 4777 O O . LYS B 1 298 ? 5.423 -14.755 5.987 1.00 22.23 278 LYS B O 1
ATOM 4783 N N . ALA B 1 299 ? 5.899 -15.799 7.924 1.00 22.96 279 ALA B N 1
ATOM 4784 C CA . ALA B 1 299 ? 6.622 -14.666 8.497 1.00 24.65 279 ALA B CA 1
ATOM 4785 C C . ALA B 1 299 ? 7.941 -14.366 7.783 1.00 24.04 279 ALA B C 1
ATOM 4786 O O . ALA B 1 299 ? 8.484 -13.267 7.911 1.00 26.23 279 ALA B O 1
ATOM 4788 N N . GLU B 1 300 ? 8.457 -15.341 7.042 1.00 20.25 280 GLU B N 1
ATOM 4789 C CA . GLU B 1 300 ? 9.736 -15.180 6.355 1.00 20.32 280 GLU B CA 1
ATOM 4790 C C . GLU B 1 300 ? 9.559 -14.823 4.882 1.00 17.15 280 GLU B C 1
ATOM 4791 O O . GLU B 1 300 ? 10.533 -14.547 4.181 1.00 17.31 280 GLU B O 1
ATOM 4797 N N . ALA B 1 301 ? 8.317 -14.830 4.412 1.00 16.76 281 ALA B N 1
ATOM 4798 C CA . ALA B 1 301 ? 8.050 -14.636 2.990 1.00 16.63 281 ALA B CA 1
ATOM 4799 C C . ALA B 1 301 ? 8.469 -13.256 2.494 1.00 15.58 281 ALA B C 1
ATOM 4800 O O . ALA B 1 301 ? 9.044 -13.134 1.417 1.00 15.51 281 ALA B O 1
ATOM 4802 N N . ALA B 1 302 ? 8.186 -12.217 3.276 1.00 16.10 282 ALA B N 1
ATOM 4803 C CA . ALA B 1 302 ? 8.564 -10.868 2.877 1.00 15.81 282 ALA B CA 1
ATOM 4804 C C . ALA B 1 302 ? 10.074 -10.739 2.688 1.00 15.57 282 ALA B C 1
ATOM 4805 O O . ALA B 1 302 ? 10.530 -10.224 1.669 1.00 16.56 282 ALA B O 1
ATOM 4807 N N . LYS B 1 303 ? 10.842 -11.208 3.671 1.00 16.32 283 LYS B N 1
ATOM 4808 C CA . LYS B 1 303 ? 12.301 -11.186 3.594 1.00 16.66 283 LYS B CA 1
ATOM 4809 C C . LYS B 1 303 ? 12.791 -11.911 2.351 1.00 16.01 283 LYS B C 1
ATOM 4810 O O . LYS B 1 303 ? 13.678 -11.429 1.645 1.00 16.55 283 LYS B O 1
ATOM 4816 N N . LYS B 1 304 ? 12.205 -13.076 2.087 1.00 16.32 284 LYS B N 1
ATOM 4817 C CA . LYS B 1 304 ? 12.591 -13.904 0.953 1.00 17.19 284 LYS B CA 1
ATOM 4818 C C . LYS B 1 304 ? 12.435 -13.138 -0.358 1.00 18.14 284 LYS B C 1
ATOM 4819 O O . LYS B 1 304 ? 13.330 -13.150 -1.200 1.00 17.66 284 LYS B O 1
ATOM 4825 N N . LEU B 1 305 ? 11.298 -12.469 -0.530 1.00 18.47 285 LEU B N 1
ATOM 4826 C CA . LEU B 1 305 ? 11.091 -11.656 -1.720 1.00 18.49 285 LEU B CA 1
ATOM 4827 C C . LEU B 1 305 ? 12.117 -10.527 -1.825 1.00 18.62 285 LEU B C 1
ATOM 4828 O O . LEU B 1 305 ? 12.547 -10.174 -2.913 1.00 19.67 285 LEU B O 1
ATOM 4833 N N . MET B 1 306 ? 12.515 -9.955 -0.697 1.00 18.90 286 MET B N 1
ATOM 4834 C CA . MET B 1 306 ? 13.442 -8.830 -0.738 1.00 19.97 286 MET B CA 1
ATOM 4835 C C . MET B 1 306 ? 14.894 -9.230 -0.979 1.00 21.07 286 MET B C 1
ATOM 4836 O O . MET B 1 306 ? 15.634 -8.502 -1.639 1.00 22.15 286 MET B O 1
ATOM 4841 N N . ILE B 1 307 ? 15.304 -10.384 -0.464 1.00 21.89 287 ILE B N 1
ATOM 4842 C CA . ILE B 1 307 ? 16.712 -10.770 -0.560 1.00 23.59 287 ILE B CA 1
ATOM 4843 C C . ILE B 1 307 ? 16.979 -11.899 -1.554 1.00 24.59 287 ILE B C 1
ATOM 4844 O O . ILE B 1 307 ? 18.132 -12.162 -1.897 1.00 25.68 287 ILE B O 1
ATOM 4849 N N . ASP B 1 308 ? 15.914 -12.552 -2.019 1.00 24.74 288 ASP B N 1
ATOM 4850 C CA . ASP B 1 308 ? 16.025 -13.587 -3.044 1.00 27.32 288 ASP B CA 1
ATOM 4851 C C . ASP B 1 308 ? 15.162 -13.271 -4.273 1.00 27.93 288 ASP B C 1
ATOM 4852 O O . ASP B 1 308 ? 15.252 -13.949 -5.294 1.00 29.05 288 ASP B O 1
ATOM 4857 N N . HIS B 1 309 ? 14.317 -12.247 -4.163 1.00 27.51 289 HIS B N 1
ATOM 4858 C CA . HIS B 1 309 ? 13.538 -11.748 -5.298 1.00 27.34 289 HIS B CA 1
ATOM 4859 C C . HIS B 1 309 ? 13.766 -10.246 -5.409 1.00 26.61 289 HIS B C 1
ATOM 4860 O O . HIS B 1 309 ? 12.812 -9.463 -5.425 1.00 25.69 289 HIS B O 1
ATOM 4867 N N . VAL B 1 310 ? 15.030 -9.845 -5.481 1.00 25.63 290 VAL B N 1
ATOM 4868 C CA . VAL B 1 310 ? 15.393 -8.439 -5.301 1.00 25.50 290 VAL B CA 1
ATOM 4869 C C . VAL B 1 310 ? 14.759 -7.483 -6.312 1.00 24.38 290 VAL B C 1
ATOM 4870 O O . VAL B 1 310 ? 14.916 -7.637 -7.527 1.00 24.20 290 VAL B O 1
ATOM 4874 N N . GLY B 1 311 ? 14.038 -6.496 -5.789 1.00 21.68 291 GLY B N 1
ATOM 4875 C CA . GLY B 1 311 ? 13.489 -5.430 -6.601 1.00 19.37 291 GLY B CA 1
ATOM 4876 C C . GLY B 1 311 ? 12.313 -5.862 -7.447 1.00 19.08 291 GLY B C 1
ATOM 4877 O O . GLY B 1 311 ? 11.917 -5.159 -8.370 1.00 19.74 291 GLY B O 1
ATOM 4878 N N . LYS B 1 312 ? 11.753 -7.024 -7.142 1.00 18.50 292 LYS B N 1
ATOM 4879 C CA . LYS B 1 312 ? 10.746 -7.596 -8.013 1.00 18.11 292 LYS B CA 1
ATOM 4880 C C . LYS B 1 312 ? 9.372 -7.013 -7.778 1.00 12.17 292 LYS B C 1
ATOM 4881 O O . LYS B 1 312 ? 8.586 -6.935 -8.708 1.00 14.67 292 LYS B O 1
ATOM 4887 N N . HIS B 1 313 ? 9.083 -6.608 -6.543 1.00 11.05 293 HIS B N 1
ATOM 4888 C CA . HIS B 1 313 ? 7.757 -6.087 -6.210 1.00 10.73 293 HIS B CA 1
ATOM 4889 C C . HIS B 1 313 ? 7.836 -4.821 -5.382 1.00 10.67 293 HIS B C 1
ATOM 4890 O O . HIS B 1 313 ? 8.821 -4.592 -4.688 1.00 11.30 293 HIS B O 1
ATOM 4897 N N . PRO B 1 314 ? 6.800 -3.974 -5.458 1.00 9.81 294 PRO B N 1
ATOM 4898 C CA . PRO B 1 314 ? 6.869 -2.735 -4.675 1.00 9.87 294 PRO B CA 1
ATOM 4899 C C . PRO B 1 314 ? 6.968 -3.045 -3.188 1.00 9.75 294 PRO B C 1
ATOM 4900 O O . PRO B 1 314 ? 6.197 -3.858 -2.668 1.00 10.11 294 PRO B O 1
ATOM 4904 N N . LEU B 1 315 ? 7.917 -2.410 -2.509 1.00 9.79 295 LEU B N 1
ATOM 4905 C CA . LEU B 1 315 ? 8.083 -2.647 -1.084 1.00 10.20 295 LEU B CA 1
ATOM 4906 C C . LEU B 1 315 ? 6.763 -2.445 -0.329 1.00 10.05 295 LEU B C 1
ATOM 4907 O O . LEU B 1 315 ? 6.467 -3.184 0.612 1.00 10.67 295 LEU B O 1
ATOM 4912 N N . GLN B 1 316 ? 5.968 -1.451 -0.726 1.00 9.41 296 GLN B N 1
ATOM 4913 C CA . GLN B 1 316 ? 4.720 -1.208 -0.009 1.00 10.28 296 GLN B CA 1
ATOM 4914 C C . GLN B 1 316 ? 3.749 -2.383 -0.112 1.00 10.18 296 GLN B C 1
ATOM 4915 O O . GLN B 1 316 ? 3.012 -2.661 0.829 1.00 10.43 296 GLN B O 1
ATOM 4921 N N . HIS B 1 317 ? 3.752 -3.082 -1.241 1.00 9.45 297 HIS B N 1
ATOM 4922 C CA . HIS B 1 317 ? 2.913 -4.279 -1.353 1.00 9.40 297 HIS B CA 1
ATOM 4923 C C . HIS B 1 317 ? 3.402 -5.353 -0.406 1.00 9.92 297 HIS B C 1
ATOM 4924 O O . HIS B 1 317 ? 2.610 -6.003 0.272 1.00 10.64 297 HIS B O 1
ATOM 4931 N N . ILE B 1 318 ? 4.715 -5.566 -0.384 1.00 10.14 298 ILE B N 1
ATOM 4932 C CA A ILE B 1 318 ? 5.255 -6.621 0.452 0.50 10.82 298 ILE B CA 1
ATOM 4933 C CA B ILE B 1 318 ? 5.327 -6.585 0.465 0.50 10.96 298 ILE B CA 1
ATOM 4934 C C . ILE B 1 318 ? 5.048 -6.304 1.935 1.00 10.50 298 ILE B C 1
ATOM 4935 O O . ILE B 1 318 ? 4.675 -7.196 2.705 1.00 11.05 298 ILE B O 1
ATOM 4944 N N . GLN B 1 319 ? 5.241 -5.042 2.324 1.00 9.96 299 GLN B N 1
ATOM 4945 C CA . GLN B 1 319 ? 4.991 -4.609 3.695 1.00 11.88 299 GLN B CA 1
ATOM 4946 C C . GLN B 1 319 ? 3.523 -4.825 4.077 1.00 10.12 299 GLN B C 1
ATOM 4947 O O . GLN B 1 319 ? 3.224 -5.368 5.140 1.00 12.32 299 GLN B O 1
ATOM 4953 N N . HIS B 1 320 ? 2.608 -4.410 3.208 1.00 10.33 300 HIS B N 1
ATOM 4954 C CA . HIS B 1 320 ? 1.183 -4.585 3.477 1.00 10.41 300 HIS B CA 1
ATOM 4955 C C . HIS B 1 320 ? 0.807 -6.068 3.561 1.00 10.19 300 HIS B C 1
ATOM 4956 O O . HIS B 1 320 ? 0.013 -6.456 4.414 1.00 11.10 300 HIS B O 1
ATOM 4963 N N . LEU B 1 321 ? 1.365 -6.892 2.675 1.00 8.60 301 LEU B N 1
ATOM 4964 C CA . LEU B 1 321 ? 1.045 -8.317 2.672 1.00 9.51 301 LEU B CA 1
ATOM 4965 C C . LEU B 1 321 ? 1.586 -8.991 3.921 1.00 9.64 301 LEU B C 1
ATOM 4966 O O . LEU B 1 321 ? 0.937 -9.871 4.487 1.00 10.93 301 LEU B O 1
ATOM 4971 N N . ASN B 1 322 ? 2.775 -8.583 4.352 1.00 10.82 302 ASN B N 1
ATOM 4972 C CA . ASN B 1 322 ? 3.313 -9.074 5.610 1.00 10.79 302 ASN B CA 1
ATOM 4973 C C . ASN B 1 322 ? 2.344 -8.775 6.756 1.00 12.11 302 ASN B C 1
ATOM 4974 O O . ASN B 1 322 ? 2.042 -9.651 7.569 1.00 12.98 302 ASN B O 1
ATOM 4979 N N . ASP B 1 323 ? 1.850 -7.538 6.802 1.00 13.22 303 ASP B N 1
ATOM 4980 C CA . ASP B 1 323 ? 0.897 -7.118 7.832 1.00 14.38 303 ASP B CA 1
ATOM 4981 C C . ASP B 1 323 ? -0.405 -7.921 7.763 1.00 13.93 303 ASP B C 1
ATOM 4982 O O . ASP B 1 323 ? -0.929 -8.367 8.787 1.00 15.26 303 ASP B O 1
ATOM 4987 N N . ILE B 1 324 ? -0.912 -8.117 6.552 1.00 12.81 304 ILE B N 1
ATOM 4988 C CA . ILE B 1 324 ? -2.120 -8.920 6.358 1.00 13.73 304 ILE B CA 1
ATOM 4989 C C . ILE B 1 324 ? -1.937 -10.334 6.898 1.00 14.43 304 ILE B C 1
ATOM 4990 O O . ILE B 1 324 ? -2.804 -10.859 7.595 1.00 15.52 304 ILE B O 1
ATOM 4995 N N . LEU B 1 325 ? -0.799 -10.942 6.585 1.00 13.91 305 LEU B N 1
ATOM 4996 C CA . LEU B 1 325 ? -0.512 -12.308 7.017 1.00 15.13 305 LEU B CA 1
ATOM 4997 C C . LEU B 1 325 ? -0.399 -12.445 8.537 1.00 14.41 305 LEU B C 1
ATOM 4998 O O . LEU B 1 325 ? -0.637 -13.516 9.088 1.00 18.60 305 LEU B O 1
ATOM 5003 N N . LYS B 1 326 ? -0.050 -11.355 9.206 1.00 9.00 306 LYS B N 1
ATOM 5004 C CA . LYS B 1 326 ? 0.108 -11.326 10.654 1.00 18.69 306 LYS B CA 1
ATOM 5005 C C . LYS B 1 326 ? -1.217 -10.989 11.335 1.00 17.87 306 LYS B C 1
ATOM 5006 O O . LYS B 1 326 ? -1.319 -10.984 12.556 1.00 11.25 306 LYS B O 1
ATOM 5012 N N . GLY B 1 327 ? -2.240 -10.706 10.537 1.00 20.86 307 GLY B N 1
ATOM 5013 C CA . GLY B 1 327 ? -3.557 -10.434 11.080 1.00 23.77 307 GLY B CA 1
ATOM 5014 C C . GLY B 1 327 ? -3.747 -8.966 11.384 1.00 27.03 307 GLY B C 1
ATOM 5015 O O . GLY B 1 327 ? -4.470 -8.597 12.310 1.00 27.93 307 GLY B O 1
ATOM 5016 N N . LEU B 1 328 ? -3.093 -8.120 10.599 1.00 29.71 308 LEU B N 1
ATOM 5017 C CA . LEU B 1 328 ? -3.225 -6.682 10.761 1.00 32.58 308 LEU B CA 1
ATOM 5018 C C . LEU B 1 328 ? -3.922 -6.085 9.545 1.00 33.75 308 LEU B C 1
ATOM 5019 O O . LEU B 1 328 ? -4.265 -6.797 8.598 1.00 33.08 308 LEU B O 1
#

Organism: Bdellovibrio bacteriovorus (strain ATCC 15356 / DSM 50701 / NCIMB 9529 / HD100) (NCBI:txid264462)

Sequence (616 aa):
HMDYVSSIRVVSTLRGDQKIDFNAYVKIINDKMILYLRRGDSFEGERLKRLKDKKLRKMYILTDEENSSYRTTYLQKNIIETAYDDTTGKDIQTRADIIQGSQQNNAEEEVFENPENVESYNYCKDAAGKYVNFIMMSNAQALSSAVMNIENTDKTISHHGVTVSTLSIALAQKLGITDPKKTTQLLTLGALLLHDYGHHHSPLNLNQPLDSMSPPEDLALWKKHPIEGAQKVQDDKKHFDQTVINIIGQHEETINGTGPKGLREKDMDPPLAVLLVSSANAMDRLITFEGVPKAEEAAKKLMIIDHVGKHPLQHIIQHLNDILKGLDYVSIRVVSTLRGDQKIDFNAYVKINDKMILYLRRGDSFEGERLKRLKDKKLRKMYILTDEENSSYRTTYLQKNIETAYDDTTGKDIQTRADIIQGSQQNNAEEVFENPENVESYNYCKDDAAGKYVNFIMMSNAQALSAVMNIENTDKTISHHGVTVSTLSIALAQKLGITDPPKKTTQLLTLGALLLHDYGHHHSPLNLNQPLDSMSPEDLALWKKHPIEGAQKVQDKKHFDQTVINIIGQHEETINGTGPKGLREKDMMDPPLAVLVSSANAMDRLITFEGVPKAEAAKKLMIDHVGKHPLQHIIQHLNDILKGL

Secondary structure (DSSP, 8-state):
---EEEEEGGG--BSPPPSS-EEEEETTEEEEEE-TT--BSGGGGGGGSSS---EEEEEGGGHHHHHHHHHHHHHHHH-TTS---HHHHHHHHHHHHHHHHHHHHH-TT-HHHHHHHHHHHHHHHHHHHH-TTHHHHHHTS--TT--HHHHHHHHHHHHHHHHHHHT---HHHHHHHHHHHHHTTGGGTT-S---SS-GGGS-HHHHHHHHHHHHHHHHHHTT-TTS-HHHHHHHHHTT--TBS-STT--BGGGS-HHHHHHHHHHHHHIIIIIS---GGGHHHHHHHHSTTSS-HHHHHHHHHHHTT-/-EEEEEGGG--BSPPPSS-EEEEETTEEEEEE-TT--BSGGGGGGGSSS---EEEEEGGGHHHHHHHHHHHHHHHH-TTS---HHHHHHHHHHHHHHHHHHHHH-TT-HHHHHHHHHHHHHHHHHHHH-TTHHHHHHTS--TT--HHHHHHHHHHHHHHHHHHHT---HHHHHHHHHHHHHTTGGGTT-----SS-GGGS-HHHHHHHHHHHHHHHHHHTT-TTS-HHHHHHHHHTT--TBS-STT--BGGGS-HHHHHHHHHHHHHIIIIIS---GGGHHHHHHHHSTTSS-HHHHHHHHHHHTT-

Nearest PDB structures (foldseek):
  3tmc-assembly2_B  TM=1.003E+00  e=5.241E-46  Bdellovibrio bacteriovorus HD100
  4me4-assembly1_B  TM=5.021E-01  e=2.606E-04  Persephonella marina EX-H1
  8qag-assembly1_A  TM=2.635E-01  e=2.144E+00  synthetic construct
  8p2m-assembly1_I  TM=1.972E-01  e=7.721E+00  Caenorhabditis elegans
  3tmc-assembly2_B  TM=1.003E+00  e=1.551E-45  Bdellovibrio bacteriovorus HD100

Foldseek 3Di:
DFDKDKDFLLLQAFDDFQQWWKFDADPNDTHTQGDGGDHQYDPSVVSVFLPLGTIIITTPVCVVSVVVSSVVLQVVLLDPPPPPDLLRSLSNLLSVLLRLLVVCLVPVLDLVSLVVNLVSLLSVLCSLVVDLCNLVSNVVDAPNNLDLQSLLQQLLSLLSLLCVVVPPDPSVLNSLLSSLSNNQQSLCVPPPADLQADLVPDDPVNNVSVLCRLVNSLVVNVPNPSDDPSSSQLNNPLQAFQCQPGSVRDHCVRGDVSSLSSNLSSQLCSCVRRHVHDNLCSLVCCCPVVPRGHDNSSSVSSNVVVVSD/DKDKDFPLLQAFDDFQQWWKFDADPNDTHTQRDGRDHQPDPSVVSVFLPLGTMIMTDPVCVVSVVVSSVVLQVVLLDPPPPPDLLRSLSNLLSVLLRLLVVCLVPVLDLVSLVVNLVSLLSVLCSLVVDLCNLVSNVPDAPRNLDLQSLLQQLLSLLSLLCVVVVNDPSVLNSLLSSLSNNQQSLCVPPPADLQADLVPDDPVNNVSVLCRLVNRLVVCVPSVSDDNSSSQLNNCLQAFQCQPGSVRDHPVRGDVSSLSSNLSSQLCSCVRRHVHDSLCSLVCCCPVVNRGHDNSSSVSSNVVSVSD

B-factor: mean 14.35, std 7.3, range [4.09, 53.82]

InterPro domains:
  IPR003607 HD/PDEase domain [SM00471] (143-279)
  IPR003607 HD/PDEase domain [cd00077] (149-272)
  IPR006675 HDIG domain [TIGR00277] (145-239)
  IPR037522 HD-GYP domain [PF13487] (140-274)
  IPR037522 HD-GYP domain [PS51832] (125-308)

Solvent-accessible surface area: 27096 Å² total; per-residue (Å²): 201,90,64,49,38,36,9,32,10,8,4,0,21,0,75,34,150,3,96,0,14,0,21,29,53,91,133,50,141,43,76,65,63,0,125,127,41,35,8,0,46,52,136,129,16,116,82,11,56,97,95,166,30,72,22,0,2,0,22,53,118,29,50,92,21,21,130,80,4,30,85,114,4,17,104,48,2,30,53,74,123,54,78,91,81,47,50,13,12,0,7,12,0,1,0,6,1,19,21,8,0,23,46,5,4,24,30,22,57,18,75,113,14,2,74,111,0,54,84,6,0,24,82,0,11,84,4,18,117,65,23,103,102,0,29,45,3,3,46,107,18,117,8,30,41,60,33,24,5,14,2,0,0,15,0,2,0,1,0,6,11,0,1,119,81,63,51,47,112,60,103,161,109,12,42,30,0,0,0,0,0,1,1,1,5,24,13,14,43,36,17,111,10,88,16,63,38,55,28,134,84,16,49,106,127,43,53,46,63,20,99,98,6,0,55,68,0,8,105,103,1,92,122,27,202,35,13,33,115,24,0,14,31,0,1,2,28,1,23,2,11,45,45,21,79,13,39,86,42,41,130,81,185,73,15,24,103,13,0,7,2,0,4,0,0,7,12,0,5,14,0,40,18,6,38,65,14,87,94,73,68,0,15,104,51,4,102,116,79,32,104,41,53,23,9,86,96,15,5,95,47,0,34,44,6,25,144,68,129,148,83,47,52,9,33,8,9,5,0,20,0,69,40,139,3,95,0,13,0,21,27,98,94,133,127,139,58,78,64,61,0,122,127,39,33,7,0,46,55,137,125,15,127,79,12,41,106,95,174,29,125,76,0,43,0,48,67,144,28,54,98,23,22,129,80,5,40,88,107,4,9,107,32,0,36,54,72,124,63,76,66,83,50,51,14,11,0,8,7,0,1,0,8,2,18,21,7,0,14,46,4,7,62,57,20,132,64,73,140,15,1,75,110,0,55,83,4,0,22,76,0,11,83,5,18,95,67,24,103,106,0,31,54,4,4,48,102,12,111,8,31,38,58,10,18,2,12,1,0,0,13,0,1,0,0,0,3,11,0,1,123,71,58,53,40,113,55,104,142,78,4,35,27,0,0,0,0,0,1,1,1,5,20,17,14,51,164,37,122,19,88,16,63,37,55,30,137,82,16,49,107,128,44,52,48,61,19,100,33,5,1,34,73,1,6,13,73,0,27,42,28,95,37,3,28,28,28,0,9,10,0,1,1,12,0,23,1,11,44,44,22,76,14,44,86,39,42,128,83,144,35,9,19,58,15,0,6,9,0,3,0,0,7,12,0,4,15,0,38,16,7,36,64,14,85,84,79,72,0,15,99,61,4,98,114,79,32,110,41,56,23,8,86,92,9,4,93,46,0,33,40,7,20,143,68,150

CATH classification: 1.10.3210.10

Radius of gyration: 27.0 Å; Cα contacts (8 Å, |Δi|>4): 1080; chains: 2; bounding box: 52×75×68 Å